Protein AF-0000000087520991 (afdb_homodimer)

Radius of gyration: 28.89 Å; Cα contacts (8 Å, |Δi|>4): 698; chains: 2; bounding box: 149×64×66 Å

InterPro domains:
  IPR000515 ABC transporter type 1, transmembrane domain MetI-like [PF00528] (100-268)
  IPR000515 ABC transporter type 1, transmembrane domain MetI-like [PS50928] (78-262)
  IPR000515 ABC transporter type 1, transmembrane domain MetI-like [cd06261] (82-232)
  IPR035906 MetI-like superfamily [G3DSA:1.10.3720.10] (76-267)
  IPR035906 MetI-like superfamily [SSF161098] (76-259)

Foldseek 3Di:
DPPPPPPPPPPPVPVPPVVVVVVVLVPDPPVVNVVVVVVVVLVCLQCCDVVCVDDCLRHPHPVLLVVLVVVCVVVVQVVFQAVVLVVLLVLLLVLLLVLLQVLLCVLLPDVVSVVVCVVVVVVVVVDPLCVCLVVLCVVVNLDSVSLSVSLSSQLNPLQNVLSSVQLNPFDVVQLVVVVVVPDDDPRSCVQGRCLSSLVSNLVSSLSSSVSSLVSSLVSCCVGNPGHLSVQLVVCVVVSPVSSNVSSVVVSVVVSVVVSVVSVVVSVVSNVVSD/DPPPPPPPPPPPVPVPPVVVVVVVLVPDPPVVNVVVVVVVVLVCLQCCDVVCVDDCLRHPHPVLLVVLVVVCVVVVQVCFQAVVLVVLLVLLLVLLLVLLQVLLCVLLPDVVSVVVCVVVVVVVVVDPLCVCLVVLCVVVNLDSVSLSVSLSSQLNPLQNVLSSVQLNPFDVVQLVVVVVVPDDDPRSCVQGRCLSSLVSNLVSSLSSSVSSLVSSLVSCCVGNPGHLSVQLVVCVVVSPVSSNVSSVVVSVVVSVVVSVVSVVVSVVSNVVSD

Nearest PDB structures (foldseek):
  8wm8-assembly1_A  TM=8.612E-01  e=1.658E-08  Nostoc sp. PCC 7120 = FACHB-418
  8w9m-assembly1_B  TM=7.961E-01  e=9.137E-08  Nostoc sp. PCC 7120 = FACHB-418
  7ahd-assembly1_B  TM=7.056E-01  e=1.912E-07  Lactococcus lactis subsp. lactis
  7ahd-assembly1_A  TM=6.838E-01  e=6.057E-07  Lactococcus lactis subsp. lactis
  7ahh-assembly1_A  TM=6.880E-01  e=3.496E-06  Lactococcus lactis subsp. lactis

Secondary structure (DSSP, 8-state):
-------------TTHHHHHHHHHHHHS-HHHHHTHHHHHHHHHHHHHHHSSSS-TTTS--HHHHHHHHHHHHHTTHHHHHHHHHHHHHHHHHHHHHHHHHHHHHHHHH-HHHHHHHHHHHHHHHHS-GGGGHHHHHHHHTTSHHHHHHHHHHHHHHHHHHHHHHHHHTS-HHHHHHHHHTT--HHHHIIIIIHHHTHHHHHHHHHHHHHHHHHHHHHHHHHH-SSSHHHHHHHHHHTT-HHHHHHHHHHHHHHHHHHHHHHHHHHHHHHHHH-/-------------TTHHHHHHHHHHHHS-HHHHHTHHHHHHHHHHHHHHHSSSS-TTTS--HHHHHHHHHHHHHTTHHHHHHHHHHHHHHHHHHHHHHHHHHHHHHHHH-HHHHHHHHHHHHHHHHS-GGGGHHHHHHHHTTSHHHHHHHHHHHHHHHHHHHHHHHHHTS-HHHHHHHHHTT--HHHHIIIIIHHHTHHHHHHHHHHHHHHHHHHHHHHHHHH-SSSHHHHHHHHHHTT-HHHHHHHHHHHHHHHHHHHHHHHHHHHHHHHHH-

Structure (mmCIF, N/CA/C/O backbone):
data_AF-0000000087520991-model_v1
#
loop_
_entity.id
_entity.type
_entity.pdbx_description
1 polymer 'Nitrate ABC transporter permease'
#
loop_
_atom_site.group_PDB
_atom_site.id
_atom_site.type_symbol
_atom_site.label_atom_id
_atom_site.label_alt_id
_atom_site.label_comp_id
_atom_site.label_asym_id
_atom_site.label_entity_id
_atom_site.label_seq_id
_atom_site.pdbx_PDB_ins_code
_atom_site.Cartn_x
_atom_site.Cartn_y
_atom_site.Cartn_z
_atom_site.occupancy
_atom_site.B_iso_or_equiv
_atom_site.auth_seq_id
_atom_site.auth_comp_id
_atom_site.auth_asym_id
_atom_site.auth_atom_id
_atom_site.pdbx_PDB_model_num
ATOM 1 N N . MET A 1 1 ? 81.062 25.188 -4.621 1 32.41 1 MET A N 1
ATOM 2 C CA . MET A 1 1 ? 79.875 26.062 -4.859 1 32.41 1 MET A CA 1
ATOM 3 C C . MET A 1 1 ? 78.75 25.297 -5.574 1 32.41 1 MET A C 1
ATOM 5 O O . MET A 1 1 ? 78.688 25.359 -6.801 1 32.41 1 MET A O 1
ATOM 9 N N . THR A 1 2 ? 78.5 24.016 -5.195 1 39.5 2 THR A N 1
ATOM 10 C CA . THR A 1 2 ? 77.438 23.109 -5.758 1 39.5 2 THR A CA 1
ATOM 11 C C . THR A 1 2 ? 76.062 23.656 -5.5 1 39.5 2 THR A C 1
ATOM 13 O O . THR A 1 2 ? 75.688 23.938 -4.359 1 39.5 2 THR A O 1
ATOM 16 N N . ALA A 1 3 ? 75.438 24.312 -6.512 1 46.34 3 ALA A N 1
ATOM 17 C CA . ALA A 1 3 ? 74.125 24.922 -6.535 1 46.34 3 ALA A CA 1
ATOM 18 C C . ALA A 1 3 ? 73.062 23.922 -6.121 1 46.34 3 ALA A C 1
ATOM 20 O O . ALA A 1 3 ? 73.125 22.75 -6.504 1 46.34 3 ALA A O 1
ATOM 21 N N . PRO A 1 4 ? 72.375 24.141 -4.953 1 47 4 PRO A N 1
ATOM 22 C CA . PRO A 1 4 ? 71.25 23.266 -4.496 1 47 4 PRO A CA 1
ATOM 23 C C . PRO A 1 4 ? 70.188 23.094 -5.543 1 47 4 PRO A C 1
ATOM 25 O O . PRO A 1 4 ? 69.875 24.047 -6.254 1 47 4 PRO A O 1
ATOM 28 N N . VAL A 1 5 ? 70.125 21.922 -6.242 1 47.5 5 VAL A N 1
ATOM 29 C CA . VAL A 1 5 ? 69 21.531 -7.145 1 47.5 5 VAL A CA 1
ATOM 30 C C . VAL A 1 5 ? 67.688 21.766 -6.473 1 47.5 5 VAL A C 1
ATOM 32 O O . VAL A 1 5 ? 67.375 21.219 -5.398 1 47.5 5 VAL A O 1
ATOM 35 N N . ASP A 1 6 ? 67 22.953 -6.688 1 42.75 6 ASP A N 1
ATOM 36 C CA . ASP A 1 6 ? 65.625 23.297 -6.328 1 42.75 6 ASP A CA 1
ATOM 37 C C . ASP A 1 6 ? 64.688 22.188 -6.766 1 42.75 6 ASP A C 1
ATOM 39 O O . ASP A 1 6 ? 64.5 21.969 -7.965 1 42.75 6 ASP A O 1
ATOM 43 N N . GLN A 1 7 ? 64.625 20.969 -6.125 1 44.28 7 GLN A N 1
ATOM 44 C CA . GLN A 1 7 ? 63.594 20 -6.398 1 44.28 7 GLN A CA 1
ATOM 45 C C . GLN A 1 7 ? 62.219 20.641 -6.328 1 44.28 7 GLN A C 1
ATOM 47 O O . GLN A 1 7 ? 61.812 21.109 -5.27 1 44.28 7 GLN A O 1
ATOM 52 N N . GLN A 1 8 ? 61.75 21.281 -7.453 1 45.34 8 GLN A N 1
ATOM 53 C CA . GLN A 1 8 ? 60.375 21.734 -7.59 1 45.34 8 GLN A CA 1
ATOM 54 C C . GLN A 1 8 ? 59.375 20.688 -7.074 1 45.34 8 GLN A C 1
ATOM 56 O O . GLN A 1 8 ? 59.469 19.516 -7.43 1 45.34 8 GLN A O 1
ATOM 61 N N . PRO A 1 9 ? 58.719 20.891 -5.938 1 46.22 9 PRO A N 1
ATOM 62 C CA . PRO A 1 9 ? 57.688 19.953 -5.488 1 46.22 9 PRO A CA 1
ATOM 63 C C . PRO A 1 9 ? 56.688 19.594 -6.594 1 46.22 9 PRO A C 1
ATOM 65 O O . PRO A 1 9 ? 56.375 20.438 -7.438 1 46.22 9 PRO A O 1
ATOM 68 N N . ALA A 1 10 ? 56.594 18.406 -7.16 1 41.88 10 ALA A N 1
ATOM 69 C CA . ALA A 1 10 ? 55.562 17.812 -8.031 1 41.88 10 ALA A CA 1
ATOM 70 C C . ALA A 1 10 ? 54.156 18.203 -7.582 1 41.88 10 ALA A C 1
ATOM 72 O O . ALA A 1 10 ? 53.75 17.859 -6.473 1 41.88 10 ALA A O 1
ATOM 73 N N . THR A 1 11 ? 53.656 19.344 -7.992 1 40.91 11 THR A N 1
ATOM 74 C CA . THR A 1 11 ? 52.219 19.609 -7.863 1 40.91 11 THR A CA 1
ATOM 75 C C . THR A 1 11 ? 51.406 18.391 -8.281 1 40.91 11 THR A C 1
ATOM 77 O O . THR A 1 11 ? 51.594 17.859 -9.367 1 40.91 11 THR A O 1
ATOM 80 N N . THR A 1 12 ? 51.031 17.547 -7.434 1 39.5 12 THR A N 1
ATOM 81 C CA . THR A 1 12 ? 50.031 16.484 -7.617 1 39.5 12 THR A CA 1
ATOM 82 C C . THR A 1 12 ? 48.844 16.969 -8.422 1 39.5 12 THR A C 1
ATOM 84 O O . THR A 1 12 ? 48.031 17.766 -7.922 1 39.5 12 THR A O 1
ATOM 87 N N . GLN A 1 13 ? 48.906 17.25 -9.766 1 41.25 13 GLN A N 1
ATOM 88 C CA . GLN A 1 13 ? 47.875 17.531 -10.773 1 41.25 13 GLN A CA 1
ATOM 89 C C . GLN A 1 13 ? 46.75 16.484 -10.719 1 41.25 13 GLN A C 1
ATOM 91 O O . GLN A 1 13 ? 45.781 16.578 -11.477 1 41.25 13 GLN A O 1
ATOM 96 N N . ALA A 1 14 ? 47.031 15.344 -10.156 1 42.81 14 ALA A N 1
ATOM 97 C CA . ALA A 1 14 ? 46.156 14.266 -10.547 1 42.81 14 ALA A CA 1
ATOM 98 C C . ALA A 1 14 ? 44.75 14.484 -9.977 1 42.81 14 ALA A C 1
ATOM 100 O O . ALA A 1 14 ? 43.812 13.766 -10.32 1 42.81 14 ALA A O 1
ATOM 101 N N . ASP A 1 15 ? 44.531 15.258 -8.891 1 42.84 15 ASP A N 1
ATOM 102 C CA . ASP A 1 15 ? 43.219 15.188 -8.305 1 42.84 15 ASP A CA 1
ATOM 103 C C . ASP A 1 15 ? 42.219 16.047 -9.094 1 42.84 15 ASP A C 1
ATOM 105 O O . ASP A 1 15 ? 41.094 16.266 -8.656 1 42.84 15 ASP A O 1
ATOM 109 N N . ALA A 1 16 ? 42.562 16.781 -10.258 1 47.19 16 ALA A N 1
ATOM 110 C CA . ALA A 1 16 ? 41.75 17.766 -10.93 1 47.19 16 ALA A CA 1
ATOM 111 C C . ALA A 1 16 ? 40.625 17.109 -11.719 1 47.19 16 ALA A C 1
ATOM 113 O O . ALA A 1 16 ? 39.562 17.734 -11.969 1 47.19 16 ALA A O 1
ATOM 114 N N . PRO A 1 17 ? 40.844 15.945 -12.281 1 49 17 PRO A N 1
ATOM 115 C CA . PRO A 1 17 ? 39.812 15.562 -13.266 1 49 17 PRO A CA 1
ATOM 116 C C . PRO A 1 17 ? 38.469 15.242 -12.633 1 49 17 PRO A C 1
ATOM 118 O O . PRO A 1 17 ? 37.438 15.406 -13.273 1 49 17 PRO A O 1
ATOM 121 N N . ARG A 1 18 ? 38.469 14.633 -11.57 1 51.41 18 ARG A N 1
ATOM 122 C CA . ARG A 1 18 ? 37.188 14.266 -10.961 1 51.41 18 ARG A CA 1
ATOM 123 C C . ARG A 1 18 ? 36.375 15.5 -10.594 1 51.41 18 ARG A C 1
ATOM 125 O O . ARG A 1 18 ? 35.156 15.508 -10.734 1 51.41 18 ARG A O 1
ATOM 132 N N . ALA A 1 19 ? 37.094 16.547 -10.258 1 57.34 19 ALA A N 1
ATOM 133 C CA . ALA A 1 19 ? 36.438 17.812 -9.906 1 57.34 19 ALA A CA 1
ATOM 134 C C . ALA A 1 19 ? 35.812 18.469 -11.133 1 57.34 19 ALA A C 1
ATOM 136 O O . ALA A 1 19 ? 34.719 19.047 -11.031 1 57.34 19 ALA A O 1
ATOM 137 N N . GLY A 1 20 ? 36.406 18.062 -12.266 1 59.62 20 GLY A N 1
ATOM 138 C CA . GLY A 1 20 ? 35.906 18.688 -13.484 1 59.62 20 GLY A CA 1
ATOM 139 C C . GLY A 1 20 ? 34.594 18.078 -13.969 1 59.62 20 GLY A C 1
ATOM 140 O O . GLY A 1 20 ? 33.656 18.797 -14.359 1 59.62 20 GLY A O 1
ATOM 141 N N . LEU A 1 21 ? 34.594 16.75 -14.031 1 61.5 21 LEU A N 1
ATOM 142 C CA . LEU A 1 21 ? 33.344 16.094 -14.477 1 61.5 21 LEU A CA 1
ATOM 143 C C . LEU A 1 21 ? 32.188 16.422 -13.531 1 61.5 21 LEU A C 1
ATOM 145 O O . LEU A 1 21 ? 31.078 16.641 -13.984 1 61.5 21 LEU A O 1
ATOM 149 N N . LEU A 1 22 ? 32.562 16.328 -12.344 1 66.19 22 LEU A N 1
ATOM 150 C CA . LEU A 1 22 ? 31.562 16.672 -11.359 1 66.19 22 LEU A CA 1
ATOM 151 C C . LEU A 1 22 ? 31.109 18.125 -11.516 1 66.19 22 LEU A C 1
ATOM 153 O O . LEU A 1 22 ? 29.922 18.422 -11.43 1 66.19 22 LEU A O 1
ATOM 157 N N . ALA A 1 23 ? 32.094 19.016 -11.711 1 66.69 23 ALA A N 1
ATOM 158 C CA . ALA A 1 23 ? 31.781 20.422 -11.914 1 66.69 23 ALA A CA 1
ATOM 159 C C . ALA A 1 23 ? 30.969 20.625 -13.188 1 66.69 23 ALA A C 1
ATOM 161 O O . ALA A 1 23 ? 30.031 21.438 -13.219 1 66.69 23 ALA A O 1
ATOM 162 N N . ALA A 1 24 ? 31.281 19.922 -14.18 1 69.62 24 ALA A N 1
ATOM 163 C CA . ALA A 1 24 ? 30.562 20 -15.445 1 69.62 24 ALA A CA 1
ATOM 164 C C . ALA A 1 24 ? 29.125 19.516 -15.281 1 69.62 24 ALA A C 1
ATOM 166 O O . ALA A 1 24 ? 28.203 20.125 -15.828 1 69.62 24 ALA A O 1
ATOM 167 N N . LEU A 1 25 ? 28.984 18.453 -14.578 1 70.25 25 LEU A N 1
ATOM 168 C CA . LEU A 1 25 ? 27.656 17.906 -14.383 1 70.25 25 LEU A CA 1
ATOM 169 C C . LEU A 1 25 ? 26.812 18.828 -13.516 1 70.25 25 LEU A C 1
ATOM 171 O O . LEU A 1 25 ? 25.609 18.984 -13.758 1 70.25 25 LEU A O 1
ATOM 175 N N . LEU A 1 26 ? 27.5 19.453 -12.617 1 70.5 26 LEU A N 1
ATOM 176 C CA . LEU A 1 26 ? 26.766 20.328 -11.711 1 70.5 26 LEU A CA 1
ATOM 177 C C . LEU A 1 26 ? 26.375 21.641 -12.406 1 70.5 26 LEU A C 1
ATOM 179 O O . LEU A 1 26 ? 25.484 22.344 -11.945 1 70.5 26 LEU A O 1
ATOM 183 N N . GLY A 1 27 ? 27.047 21.875 -13.523 1 73.75 27 GLY A N 1
ATOM 184 C CA . GLY A 1 27 ? 26.719 23.062 -14.289 1 73.75 27 GLY A CA 1
ATOM 185 C C . GLY A 1 27 ? 25.562 22.844 -15.25 1 73.75 27 GLY A C 1
ATOM 186 O O . GLY A 1 27 ? 24.984 23.797 -15.766 1 73.75 27 GLY A O 1
ATOM 187 N N . LEU A 1 28 ? 25.234 21.578 -15.461 1 77.88 28 LEU A N 1
ATOM 188 C CA . LEU A 1 28 ? 24.141 21.25 -16.375 1 77.88 28 LEU A CA 1
ATOM 189 C C . LEU A 1 28 ? 22.781 21.453 -15.703 1 77.88 28 LEU A C 1
ATOM 191 O O . LEU A 1 28 ? 22.672 21.375 -14.477 1 77.88 28 LEU A O 1
ATOM 195 N N . PRO A 1 29 ? 21.828 21.812 -16.547 1 83.88 29 PRO A N 1
ATOM 196 C CA . PRO A 1 29 ? 20.5 21.938 -15.961 1 83.88 29 PRO A CA 1
ATOM 197 C C . PRO A 1 29 ? 20.016 20.656 -15.297 1 83.88 29 PRO A C 1
ATOM 199 O O . PRO A 1 29 ? 20.359 19.547 -15.75 1 83.88 29 PRO A O 1
ATOM 202 N N . HIS A 1 30 ? 19.359 20.781 -14.188 1 81.5 30 HIS A N 1
ATOM 203 C CA . HIS A 1 30 ? 18.891 19.703 -13.312 1 81.5 30 HIS A CA 1
ATOM 204 C C . HIS A 1 30 ? 18.188 18.609 -14.117 1 81.5 30 HIS A C 1
ATOM 206 O O . HIS A 1 30 ? 18.375 17.422 -13.836 1 81.5 30 HIS A O 1
ATOM 212 N N . TRP A 1 31 ? 17.516 18.953 -15.141 1 82.62 31 TRP A N 1
ATOM 213 C CA . TRP A 1 31 ? 16.75 17.984 -15.914 1 82.62 31 TRP A CA 1
ATOM 214 C C . TRP A 1 31 ? 17.672 17.141 -16.781 1 82.62 31 TRP A C 1
ATOM 216 O O . TRP A 1 31 ? 17.406 15.969 -17.047 1 82.62 31 TRP A O 1
ATOM 226 N N . LEU A 1 32 ? 18.781 17.641 -17.234 1 87.62 32 LEU A N 1
ATOM 227 C CA . LEU A 1 32 ? 19.75 16.922 -18.062 1 87.62 32 LEU A CA 1
ATOM 228 C C . LEU A 1 32 ? 20.547 15.945 -17.219 1 87.62 32 LEU A C 1
ATOM 230 O O . LEU A 1 32 ? 20.844 14.828 -17.656 1 87.62 32 LEU A O 1
ATOM 234 N N . VAL A 1 33 ? 20.859 16.375 -16.047 1 89.12 33 VAL A N 1
ATOM 235 C CA . VAL A 1 33 ? 21.609 15.516 -15.148 1 89.12 33 VAL A CA 1
ATOM 236 C C . VAL A 1 33 ? 20.75 14.312 -14.758 1 89.12 33 VAL A C 1
ATOM 238 O O . VAL A 1 33 ? 21.25 13.195 -14.617 1 89.12 33 VAL A O 1
ATOM 241 N N . GLY A 1 34 ? 19.422 14.57 -14.633 1 90.5 34 GLY A N 1
ATOM 242 C CA . GLY A 1 34 ? 18.484 13.516 -14.273 1 90.5 34 GLY A CA 1
ATOM 243 C C . GLY A 1 34 ? 18.375 12.43 -15.336 1 90.5 34 GLY A C 1
ATOM 244 O O . GLY A 1 34 ? 17.969 11.305 -15.039 1 90.5 34 GLY A O 1
ATOM 245 N N . LEU A 1 35 ? 18.812 12.719 -16.562 1 92.69 35 LEU A N 1
ATOM 246 C CA . LEU A 1 35 ? 18.719 11.766 -17.656 1 92.69 35 LEU A CA 1
ATOM 247 C C . LEU A 1 35 ? 19.938 10.867 -17.719 1 92.69 35 LEU A C 1
ATOM 249 O O . LEU A 1 35 ? 19.938 9.852 -18.422 1 92.69 35 LEU A O 1
ATOM 253 N N . VAL A 1 36 ? 20.906 11.18 -16.969 1 92.12 36 VAL A N 1
ATOM 254 C CA . VAL A 1 36 ? 22.172 10.453 -17.031 1 92.12 36 VAL A CA 1
ATOM 255 C C . VAL A 1 36 ? 21.969 9.008 -16.578 1 92.12 36 VAL A C 1
ATOM 257 O O . VAL A 1 36 ? 22.344 8.078 -17.281 1 92.12 36 VAL A O 1
ATOM 260 N N . VAL A 1 37 ? 21.297 8.875 -15.461 1 92.62 37 VAL A N 1
ATOM 261 C CA . VAL A 1 37 ? 21.125 7.535 -14.906 1 92.62 37 VAL A CA 1
ATOM 262 C C . VAL A 1 37 ? 20.219 6.707 -15.812 1 92.62 37 VAL A C 1
ATOM 264 O O . VAL A 1 37 ? 20.578 5.594 -16.203 1 92.62 37 VAL A O 1
ATOM 267 N N . PRO A 1 38 ? 19.062 7.191 -16.219 1 92.75 38 PRO A N 1
ATOM 268 C CA . PRO A 1 38 ? 18.234 6.426 -17.156 1 92.75 38 PRO A CA 1
ATOM 269 C C . PRO A 1 38 ? 18.969 6.07 -18.438 1 92.75 38 PRO A C 1
ATOM 271 O O . PRO A 1 38 ? 18.812 4.965 -18.969 1 92.75 38 PRO A O 1
ATOM 274 N N . ALA A 1 39 ? 19.766 7.008 -18.938 1 93.38 39 ALA A N 1
ATOM 275 C CA . ALA A 1 39 ? 20.531 6.754 -20.156 1 93.38 39 ALA A CA 1
ATOM 276 C C . ALA A 1 39 ? 21.578 5.66 -19.922 1 93.38 39 ALA A C 1
ATOM 278 O O . ALA A 1 39 ? 21.766 4.785 -20.766 1 93.38 39 ALA A O 1
ATOM 27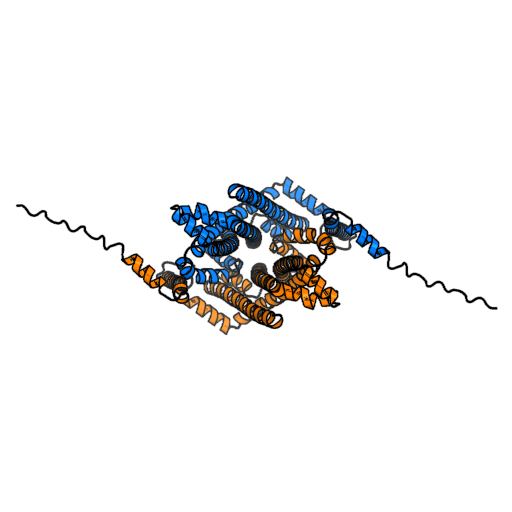9 N N . LEU A 1 40 ? 22.219 5.734 -18.828 1 93.81 40 LEU A N 1
ATOM 280 C CA . LEU A 1 40 ? 23.203 4.727 -18.5 1 93.81 40 LEU A CA 1
ATOM 281 C C . LEU A 1 40 ? 22.562 3.352 -18.344 1 93.81 40 LEU A C 1
ATOM 283 O O . LEU A 1 40 ? 23.125 2.344 -18.781 1 93.81 40 LEU A O 1
ATOM 287 N N . VAL A 1 41 ? 21.422 3.316 -17.734 1 92.31 41 VAL A N 1
ATOM 288 C CA . VAL A 1 41 ? 20.703 2.061 -17.562 1 92.31 41 VAL A CA 1
ATOM 289 C C . VAL A 1 41 ? 20.297 1.492 -18.922 1 92.31 41 VAL A C 1
ATOM 291 O O . VAL A 1 41 ? 20.453 0.292 -19.156 1 92.31 41 VAL A O 1
ATOM 294 N N . LEU A 1 42 ? 19.859 2.369 -19.781 1 91.44 42 LEU A N 1
ATOM 295 C CA . LEU A 1 42 ? 19.438 1.936 -21.109 1 91.44 42 LEU A CA 1
ATOM 296 C C . LEU A 1 42 ? 20.641 1.414 -21.906 1 91.44 42 LEU A C 1
ATOM 298 O O . LEU A 1 42 ? 20.531 0.398 -22.594 1 91.44 42 LEU A O 1
ATOM 302 N N . VAL A 1 43 ? 21.734 2.084 -21.812 1 92.25 43 VAL A N 1
ATOM 303 C CA . VAL A 1 43 ? 22.953 1.678 -22.531 1 92.25 43 VAL A CA 1
ATOM 304 C C . VAL A 1 43 ? 23.453 0.351 -21.953 1 92.25 43 VAL A C 1
ATOM 306 O O . VAL A 1 43 ? 23.812 -0.555 -22.719 1 92.25 43 VAL A O 1
ATOM 309 N N . ALA A 1 44 ? 23.453 0.278 -20.672 1 92.25 44 ALA A N 1
ATOM 310 C CA . ALA A 1 44 ? 23.875 -0.97 -20.047 1 92.25 44 ALA A CA 1
ATOM 311 C C . ALA A 1 44 ? 22.953 -2.121 -20.438 1 92.25 44 ALA A C 1
ATOM 313 O O . ALA A 1 44 ? 23.406 -3.242 -20.672 1 92.25 44 ALA A O 1
ATOM 314 N N . TRP A 1 45 ? 21.688 -1.849 -20.484 1 90.81 45 TRP A N 1
ATOM 315 C CA . TRP A 1 45 ? 20.672 -2.82 -20.891 1 90.81 45 TRP A CA 1
ATOM 316 C C . TRP A 1 45 ? 20.922 -3.289 -22.328 1 90.81 45 TRP A C 1
ATOM 318 O O . TRP A 1 45 ? 20.984 -4.492 -22.578 1 90.81 45 TRP A O 1
ATOM 328 N N . GLN A 1 46 ? 21.203 -2.402 -23.125 1 89.31 46 GLN A N 1
ATOM 329 C CA . GLN A 1 46 ? 21.453 -2.707 -24.531 1 89.31 46 GLN A CA 1
ATOM 330 C C . GLN A 1 46 ? 22.75 -3.512 -24.688 1 89.31 46 GLN A C 1
ATOM 332 O O . GLN A 1 46 ? 22.766 -4.516 -25.406 1 89.31 46 GLN A O 1
ATOM 337 N N . LEU A 1 47 ? 23.734 -3.102 -23.984 1 90.31 47 LEU A N 1
ATOM 338 C CA . LEU A 1 47 ? 25.031 -3.764 -24.078 1 90.31 47 LEU A CA 1
ATOM 339 C C . LEU A 1 47 ? 24.969 -5.168 -23.484 1 90.31 47 LEU A C 1
ATOM 341 O O . LEU A 1 47 ? 25.562 -6.102 -24.031 1 90.31 47 LEU A O 1
ATOM 345 N N . ALA A 1 48 ? 24.281 -5.258 -22.406 1 89.88 48 ALA A N 1
ATOM 346 C CA . ALA A 1 48 ? 24.188 -6.555 -21.75 1 89.88 48 ALA A CA 1
ATOM 347 C C . ALA A 1 48 ? 23.453 -7.566 -22.625 1 89.88 48 ALA A C 1
ATOM 349 O O . ALA A 1 48 ? 23.781 -8.75 -22.625 1 89.88 48 ALA A O 1
ATOM 350 N N . THR A 1 49 ? 22.5 -7.125 -23.359 1 87.62 49 THR A N 1
ATOM 351 C CA . THR A 1 49 ? 21.656 -8.047 -24.109 1 87.62 49 THR A CA 1
ATOM 352 C C . THR A 1 49 ? 22.219 -8.289 -25.5 1 87.62 49 THR A C 1
ATOM 354 O O . THR A 1 49 ? 21.984 -9.344 -26.094 1 87.62 49 THR A O 1
ATOM 357 N N . THR A 1 50 ? 23.062 -7.383 -26 1 84.75 50 THR A N 1
ATOM 358 C CA . THR A 1 50 ? 23.609 -7.555 -27.344 1 84.75 50 THR A CA 1
ATOM 359 C C . THR A 1 50 ? 24.984 -8.211 -27.297 1 84.75 50 THR A C 1
ATOM 361 O O . THR A 1 50 ? 25.422 -8.836 -28.266 1 84.75 50 THR A O 1
ATOM 364 N N . SER A 1 51 ? 25.672 -8.055 -26.203 1 86.56 51 SER A N 1
ATOM 365 C CA . SER A 1 51 ? 27 -8.641 -26.078 1 86.56 51 SER A CA 1
ATOM 366 C C . SER A 1 51 ? 26.922 -10.133 -25.781 1 86.56 51 SER A C 1
ATOM 368 O O . SER A 1 51 ? 27.922 -10.852 -25.906 1 86.56 51 SER A O 1
ATOM 370 N N . GLY A 1 52 ? 25.766 -10.594 -25.406 1 82.06 52 GLY A N 1
ATOM 371 C CA . GLY A 1 52 ? 25.609 -12.008 -25.078 1 82.06 52 GLY A CA 1
ATOM 372 C C . GLY A 1 52 ? 25.938 -12.32 -23.625 1 82.06 52 GLY A C 1
ATOM 373 O O . GLY A 1 52 ? 25.922 -13.484 -23.234 1 82.06 52 GLY A O 1
ATOM 374 N N . LEU A 1 53 ? 26.25 -11.367 -22.875 1 83.94 53 LEU A N 1
ATOM 375 C CA . LEU A 1 53 ? 26.547 -11.539 -21.453 1 83.94 53 LEU A CA 1
ATOM 376 C C . LEU A 1 53 ? 25.328 -12.047 -20.703 1 83.94 53 LEU A C 1
ATOM 378 O O . LEU A 1 53 ? 25.469 -12.789 -19.719 1 83.94 53 LEU A O 1
ATOM 382 N N . VAL A 1 54 ? 24.188 -11.625 -21.172 1 83.5 54 VAL A N 1
ATOM 383 C CA . VAL A 1 54 ? 22.922 -12.055 -20.562 1 83.5 54 VAL A CA 1
ATOM 384 C C . VAL A 1 54 ? 22.047 -12.742 -21.609 1 83.5 54 VAL A C 1
ATOM 386 O O . VAL A 1 54 ? 21.859 -12.211 -22.719 1 83.5 54 VAL A O 1
ATOM 389 N N . PRO A 1 55 ? 21.719 -13.914 -21.266 1 81.69 55 PRO A N 1
ATOM 390 C CA . PRO A 1 55 ? 20.859 -14.617 -22.219 1 81.69 55 PRO A CA 1
ATOM 391 C C . PRO A 1 55 ? 19.531 -13.898 -22.469 1 81.69 55 PRO A C 1
ATOM 393 O O . PRO A 1 55 ? 19.016 -13.234 -21.562 1 81.69 55 PRO A O 1
ATOM 396 N N . SER A 1 56 ? 19.094 -14.062 -23.656 1 77.88 56 SER A N 1
ATOM 397 C CA . SER A 1 56 ? 17.875 -13.375 -24.094 1 77.88 56 SER A CA 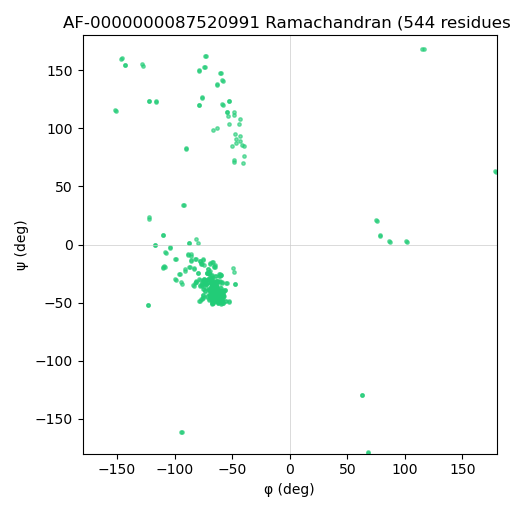1
ATOM 398 C C . SER A 1 56 ? 16.672 -13.805 -23.266 1 77.88 56 SER A C 1
ATOM 400 O O . SER A 1 56 ? 15.703 -13.047 -23.141 1 77.88 56 SER A O 1
ATOM 402 N N . TYR A 1 57 ? 16.781 -15.016 -22.719 1 78.19 57 TYR A N 1
ATOM 403 C CA . TYR A 1 57 ? 15.641 -15.492 -21.953 1 78.19 57 TYR A CA 1
ATOM 404 C C . TYR A 1 57 ? 15.602 -14.82 -20.578 1 78.19 57 TYR A C 1
ATOM 406 O O . TYR A 1 57 ? 14.555 -14.789 -19.922 1 78.19 57 TYR A O 1
ATOM 414 N N . ALA A 1 58 ? 16.734 -14.242 -20.234 1 84.19 58 ALA A N 1
ATOM 415 C CA . ALA A 1 58 ? 16.797 -13.578 -18.922 1 84.19 58 ALA A CA 1
ATOM 416 C C . ALA A 1 58 ? 16.484 -12.094 -19.047 1 84.19 58 ALA A C 1
ATOM 418 O O . ALA A 1 58 ? 15.891 -11.508 -18.141 1 84.19 58 ALA A O 1
ATOM 419 N N . LEU A 1 59 ? 16.844 -11.531 -20.141 1 89.31 59 LEU A N 1
ATOM 420 C CA . LEU A 1 59 ? 16.609 -10.102 -20.344 1 89.31 59 LEU A CA 1
ATOM 421 C C . LEU A 1 59 ? 16.453 -9.797 -21.828 1 89.31 59 LEU A C 1
ATOM 423 O O . LEU A 1 59 ? 17.375 -10.008 -22.625 1 89.31 59 LEU A O 1
ATOM 427 N N . PRO A 1 60 ? 15.234 -9.352 -22.141 1 91.31 60 PRO A N 1
ATOM 428 C CA . PRO A 1 60 ? 15.039 -9.008 -23.547 1 91.31 60 PRO A CA 1
ATOM 429 C C . PRO A 1 60 ? 15.727 -7.699 -23.938 1 91.31 60 PRO A C 1
ATOM 431 O O . PRO A 1 60 ? 16.094 -6.906 -23.078 1 91.31 60 PRO A O 1
ATOM 434 N N . THR A 1 61 ? 15.914 -7.508 -25.203 1 90.75 61 THR A N 1
ATOM 435 C CA . THR A 1 61 ? 16.438 -6.23 -25.672 1 90.75 61 THR A CA 1
ATOM 436 C C . THR A 1 61 ? 15.375 -5.141 -25.578 1 90.75 61 THR A C 1
ATOM 438 O O . THR A 1 61 ? 14.18 -5.434 -25.578 1 90.75 61 THR A O 1
ATOM 441 N N . PRO A 1 62 ? 15.844 -3.924 -25.422 1 92.31 62 PRO A N 1
ATOM 442 C CA . PRO A 1 62 ? 14.867 -2.832 -25.453 1 92.31 62 PRO A CA 1
ATOM 443 C C . PRO A 1 62 ? 14.008 -2.838 -26.719 1 92.31 62 PRO A C 1
ATOM 445 O O . PRO A 1 62 ? 12.812 -2.557 -26.656 1 92.31 62 PRO A O 1
ATOM 448 N N . ALA A 1 63 ? 14.555 -3.246 -27.797 1 92.31 63 ALA A N 1
ATOM 449 C CA . ALA A 1 63 ? 13.828 -3.293 -29.062 1 92.31 63 ALA A CA 1
ATOM 450 C C . ALA A 1 63 ? 12.727 -4.352 -29.016 1 92.31 63 ALA A C 1
ATOM 452 O O . ALA A 1 63 ? 11.664 -4.172 -29.609 1 92.31 63 ALA A O 1
ATOM 453 N N . SER A 1 64 ? 13.008 -5.414 -28.406 1 93.5 64 SER A N 1
ATOM 454 C CA . SER A 1 64 ? 12.023 -6.484 -28.312 1 93.5 64 SER A CA 1
ATOM 455 C C . SER A 1 64 ? 10.797 -6.039 -27.516 1 93.5 64 SER A C 1
ATOM 457 O O . SER A 1 64 ? 9.688 -6.508 -27.766 1 93.5 64 SER A O 1
ATOM 459 N N . VAL A 1 65 ? 10.992 -5.188 -26.578 1 96.19 65 VAL A N 1
ATOM 460 C CA . VAL A 1 65 ? 9.883 -4.656 -25.781 1 96.19 65 VAL A CA 1
ATOM 461 C C . VAL A 1 65 ? 8.977 -3.811 -26.672 1 96.19 65 VAL A C 1
ATOM 463 O O . VAL A 1 65 ? 7.746 -3.904 -26.594 1 96.19 65 VAL A O 1
ATOM 466 N N . ILE A 1 66 ? 9.555 -3.051 -27.562 1 96.31 66 ILE A N 1
ATOM 467 C CA . ILE A 1 66 ? 8.797 -2.219 -28.484 1 96.31 66 ILE A CA 1
ATOM 468 C C . ILE A 1 66 ? 8.039 -3.105 -29.469 1 96.31 66 ILE A C 1
ATOM 470 O O . ILE A 1 66 ? 6.875 -2.848 -29.781 1 96.31 66 ILE A O 1
ATOM 474 N N . THR A 1 67 ? 8.68 -4.148 -29.922 1 96.5 67 THR A N 1
ATOM 475 C CA . THR A 1 67 ? 8.055 -5.078 -30.859 1 96.5 67 THR A CA 1
ATOM 476 C C . THR A 1 67 ? 6.875 -5.789 -30.203 1 96.5 67 THR A C 1
ATOM 478 O O . THR A 1 67 ? 5.855 -6.039 -30.844 1 96.5 67 THR A O 1
ATOM 481 N N . ALA A 1 68 ? 7.074 -6.121 -28.938 1 97.06 68 ALA A N 1
ATOM 482 C CA . ALA A 1 68 ? 5.98 -6.738 -28.203 1 97.06 68 ALA A CA 1
ATOM 483 C C . ALA A 1 68 ? 4.781 -5.801 -28.109 1 97.06 68 ALA A C 1
ATOM 485 O O . ALA A 1 68 ? 3.633 -6.238 -28.219 1 97.06 68 ALA A O 1
ATOM 486 N N . ALA A 1 69 ? 5.043 -4.531 -27.906 1 97.62 69 ALA A N 1
ATOM 487 C CA . ALA A 1 69 ? 3.975 -3.539 -27.844 1 97.62 69 ALA A CA 1
ATOM 488 C C . ALA A 1 69 ? 3.225 -3.459 -29.172 1 97.62 69 ALA A C 1
ATOM 490 O O . ALA A 1 69 ? 1.992 -3.443 -29.188 1 97.62 69 ALA A O 1
ATOM 491 N N . VAL A 1 70 ? 3.971 -3.457 -30.234 1 97.31 70 VAL A N 1
ATOM 492 C CA . VAL A 1 70 ? 3.391 -3.352 -31.562 1 97.31 70 VAL A CA 1
ATOM 493 C C . VAL A 1 70 ? 2.553 -4.594 -31.859 1 97.31 70 VAL A C 1
ATOM 495 O O . VAL A 1 70 ? 1.437 -4.488 -32.375 1 97.31 70 VAL A O 1
ATOM 498 N N . ASP A 1 71 ? 3.08 -5.699 -31.531 1 97.06 71 ASP A N 1
ATOM 499 C CA . ASP A 1 71 ? 2.379 -6.961 -31.75 1 97.06 71 ASP A CA 1
ATOM 500 C C . ASP A 1 71 ? 1.048 -6.984 -31 1 97.06 71 ASP A C 1
ATOM 502 O O . ASP A 1 71 ? 0.007 -7.293 -31.594 1 97.06 71 ASP A O 1
ATOM 506 N N . LEU A 1 72 ? 1.065 -6.645 -29.719 1 96.56 72 LEU A N 1
ATOM 507 C CA . LEU A 1 72 ? -0.143 -6.648 -28.891 1 96.56 72 LEU A CA 1
ATOM 508 C C . LEU A 1 72 ? -1.139 -5.605 -29.391 1 96.56 72 LEU A C 1
ATOM 510 O O . LEU A 1 72 ? -2.352 -5.82 -29.344 1 96.56 72 LEU A O 1
ATOM 514 N N . LEU A 1 73 ? -0.625 -4.457 -29.922 1 96 73 LEU A N 1
ATOM 515 C CA . LEU A 1 73 ? -1.476 -3.398 -30.469 1 96 73 LEU A CA 1
ATOM 516 C C . LEU A 1 73 ? -2.178 -3.857 -31.734 1 96 73 LEU A C 1
ATOM 518 O O . LEU A 1 73 ? -3.373 -3.613 -31.906 1 96 73 LEU A O 1
ATOM 522 N N . GLU A 1 74 ? -1.474 -4.492 -32.562 1 96.19 74 GLU A N 1
ATOM 523 C CA . GLU A 1 74 ? -2.004 -4.941 -33.844 1 96.19 74 GLU A CA 1
ATOM 524 C C . GLU A 1 74 ? -3.057 -6.027 -33.656 1 96.19 74 GLU A C 1
ATOM 526 O O . GLU A 1 74 ? -4.02 -6.109 -34.406 1 96.19 74 GLU A O 1
ATOM 531 N N . ARG A 1 75 ? -2.906 -6.754 -32.625 1 95.69 75 ARG A N 1
ATOM 532 C CA . ARG A 1 75 ? -3.855 -7.824 -32.344 1 95.69 75 ARG A CA 1
ATOM 533 C C . ARG A 1 75 ? -5.059 -7.301 -31.578 1 95.69 75 ARG A C 1
ATOM 535 O O . ARG A 1 75 ? -6.012 -8.039 -31.328 1 95.69 75 ARG A O 1
ATOM 542 N N . GLY A 1 76 ? -4.953 -6.027 -31.125 1 93.94 76 GLY A N 1
ATOM 543 C CA . GLY A 1 76 ? -6.055 -5.418 -30.391 1 93.94 76 GLY A CA 1
ATOM 544 C C . GLY A 1 76 ? -6.125 -5.859 -28.938 1 93.94 76 GLY A C 1
ATOM 545 O O . GLY A 1 76 ? -7.078 -5.531 -28.234 1 93.94 76 GLY A O 1
ATOM 546 N N . GLU A 1 77 ? -5.168 -6.555 -28.484 1 96 77 GLU A N 1
ATOM 547 C CA . GLU A 1 77 ? -5.156 -7.109 -27.141 1 96 77 GLU A CA 1
ATOM 548 C C . GLU A 1 77 ? -4.723 -6.062 -26.109 1 96 77 GLU A C 1
ATOM 550 O O . GLU A 1 77 ? -5.203 -6.062 -24.984 1 96 77 GLU A O 1
ATOM 555 N N . LEU A 1 78 ? -3.893 -5.223 -26.562 1 96.81 78 LEU A N 1
ATOM 556 C CA . LEU A 1 78 ? -3.305 -4.266 -25.641 1 96.81 78 LEU A CA 1
ATOM 557 C C . LEU A 1 78 ? -4.371 -3.322 -25.078 1 96.81 78 LEU A C 1
ATOM 559 O O . LEU A 1 78 ? -4.441 -3.1 -23.875 1 96.81 78 LEU A O 1
ATOM 563 N N . TRP A 1 79 ? -5.258 -2.789 -25.906 1 95.88 79 TRP A N 1
ATOM 564 C CA . TRP A 1 79 ? -6.281 -1.839 -25.469 1 95.88 79 TRP A CA 1
ATOM 565 C C . TRP A 1 79 ? -7.309 -2.512 -24.578 1 95.88 79 TRP A C 1
ATOM 567 O O . TRP A 1 79 ? -7.852 -1.884 -23.656 1 95.88 79 TRP A O 1
ATOM 577 N N . THR A 1 80 ? -7.523 -3.756 -24.875 1 96.5 80 THR A N 1
ATOM 578 C CA . THR A 1 80 ? -8.453 -4.512 -24.047 1 96.5 80 THR A CA 1
ATOM 579 C C . THR A 1 80 ? -7.93 -4.633 -22.625 1 96.5 80 THR A C 1
ATOM 581 O O . THR A 1 80 ? -8.656 -4.359 -21.656 1 96.5 80 THR A O 1
ATOM 584 N N . HIS A 1 81 ? -6.672 -5.016 -22.453 1 98.12 81 HIS A N 1
ATOM 585 C CA . HIS A 1 81 ? -6.066 -5.164 -21.125 1 98.12 81 HIS A CA 1
ATOM 586 C C . HIS A 1 81 ? -5.965 -3.824 -20.406 1 98.12 81 HIS A C 1
ATOM 588 O O . HIS A 1 81 ? -6.277 -3.729 -19.219 1 98.12 81 HIS A O 1
ATOM 594 N N . ILE A 1 82 ? -5.637 -2.779 -21.156 1 98.19 82 ILE A N 1
ATOM 595 C CA . ILE A 1 82 ? -5.531 -1.44 -20.594 1 98.19 82 ILE A CA 1
ATOM 596 C C . ILE A 1 82 ? -6.91 -0.962 -20.141 1 98.19 82 ILE A C 1
ATOM 598 O O . ILE A 1 82 ? -7.059 -0.44 -19.031 1 98.19 82 ILE A O 1
ATOM 602 N N . GLY A 1 83 ? -7.887 -1.138 -20.969 1 98 83 GLY A N 1
ATOM 603 C CA . GLY A 1 83 ? -9.234 -0.678 -20.688 1 98 83 GLY A CA 1
ATOM 604 C C . GLY A 1 83 ? -9.844 -1.331 -19.453 1 98 83 GLY A C 1
ATOM 605 O O . GLY A 1 83 ? -10.445 -0.655 -18.609 1 98 83 GLY A O 1
ATOM 606 N N . ILE A 1 84 ? -9.695 -2.604 -19.344 1 97.94 84 ILE A N 1
ATOM 607 C CA . ILE A 1 84 ? -10.289 -3.342 -18.219 1 97.94 84 ILE A CA 1
ATOM 608 C C . ILE A 1 84 ? -9.609 -2.936 -16.922 1 97.94 84 ILE A C 1
ATOM 610 O O . ILE A 1 84 ? -10.273 -2.688 -15.914 1 97.94 84 ILE A O 1
ATOM 614 N N . SER A 1 85 ? -8.297 -2.873 -16.906 1 98.69 85 SER A N 1
ATOM 615 C CA . SER A 1 85 ? -7.574 -2.432 -15.719 1 98.69 85 SER A CA 1
ATOM 616 C C . SER A 1 85 ? -7.941 -1 -15.352 1 98.69 85 SER A C 1
ATOM 618 O O . SER A 1 85 ? -8.148 -0.693 -14.172 1 98.69 85 SER A O 1
ATOM 620 N N . ALA A 1 86 ? -8.07 -0.129 -16.359 1 98.5 86 ALA A N 1
ATOM 621 C CA . ALA A 1 86 ? -8.43 1.262 -16.094 1 98.5 86 ALA A CA 1
ATOM 622 C C . ALA A 1 86 ? -9.828 1.359 -15.477 1 98.5 86 ALA A C 1
ATOM 624 O O . ALA A 1 86 ? -10.039 2.129 -14.539 1 98.5 86 ALA A O 1
ATOM 625 N N . GLN A 1 87 ? -10.703 0.598 -15.977 1 98.31 87 GLN A N 1
ATOM 626 C CA . GLN A 1 87 ? -12.07 0.593 -15.453 1 98.31 87 GLN A CA 1
ATOM 627 C C . GLN A 1 87 ? -12.094 0.14 -14 1 98.31 87 GLN A C 1
ATOM 629 O O . GLN A 1 87 ? -12.758 0.757 -13.164 1 98.31 87 GLN A O 1
ATOM 634 N N . ARG A 1 88 ? -11.406 -0.908 -13.711 1 98.62 88 ARG A N 1
ATOM 635 C CA . ARG A 1 88 ? -11.352 -1.438 -12.352 1 98.62 88 ARG A CA 1
ATOM 636 C C . ARG A 1 88 ? -10.773 -0.411 -11.383 1 98.62 88 ARG A C 1
ATOM 638 O O . ARG A 1 88 ? -11.336 -0.172 -10.312 1 98.62 88 ARG A O 1
ATOM 645 N N . VAL A 1 89 ? -9.664 0.211 -11.789 1 98.69 89 VAL A N 1
ATOM 646 C CA . VAL A 1 89 ? -8.984 1.177 -10.93 1 98.69 89 VAL A CA 1
ATOM 647 C C . VAL A 1 89 ? -9.898 2.379 -10.688 1 98.69 89 VAL A C 1
ATOM 649 O O . VAL A 1 89 ? -10.031 2.844 -9.555 1 98.69 89 VAL A O 1
ATOM 652 N N . LEU A 1 90 ? -10.508 2.883 -11.742 1 98.44 90 LEU A N 1
ATOM 653 C CA . LEU A 1 90 ? -11.336 4.082 -11.633 1 98.44 90 LEU A CA 1
ATOM 654 C C . LEU A 1 90 ? -12.57 3.811 -10.781 1 98.44 90 LEU A C 1
ATOM 656 O O . LEU A 1 90 ? -12.961 4.641 -9.953 1 98.44 90 LEU A O 1
ATOM 660 N N . LEU A 1 91 ? -13.18 2.65 -10.93 1 98.69 91 LEU A N 1
ATOM 661 C CA . LEU A 1 91 ? -14.352 2.289 -10.141 1 98.69 91 LEU A CA 1
ATOM 662 C C . LEU A 1 91 ? -13.984 2.117 -8.672 1 98.69 91 LEU A C 1
ATOM 664 O O . LEU A 1 91 ? -14.648 2.666 -7.789 1 98.69 91 LEU A O 1
ATOM 668 N N . GLY A 1 92 ? -12.969 1.342 -8.422 1 98.81 92 GLY A N 1
ATOM 669 C CA . GLY A 1 92 ? -12.523 1.118 -7.059 1 98.81 92 GLY A CA 1
ATOM 670 C C . GLY A 1 92 ? -12.055 2.385 -6.367 1 98.81 92 GLY A C 1
ATOM 671 O O . GLY A 1 92 ? -12.391 2.625 -5.203 1 98.81 92 GLY A O 1
ATOM 672 N N . PHE A 1 93 ? -11.305 3.197 -7.109 1 98.81 93 PHE A N 1
ATOM 673 C CA . PHE A 1 93 ? -10.805 4.469 -6.598 1 98.81 93 PHE A CA 1
ATOM 674 C C . PHE A 1 93 ? -11.961 5.402 -6.25 1 98.81 93 PHE A C 1
ATOM 676 O O . PHE A 1 93 ? -11.984 5.988 -5.164 1 98.81 93 PHE A O 1
ATOM 683 N N . ALA A 1 94 ? -12.883 5.543 -7.168 1 98.81 94 ALA A N 1
ATOM 684 C CA . ALA A 1 94 ? -14.016 6.441 -6.961 1 98.81 94 ALA A CA 1
ATOM 685 C C . ALA A 1 94 ? -14.867 5.988 -5.781 1 98.81 94 ALA A C 1
ATOM 687 O O . ALA A 1 94 ? -15.172 6.781 -4.887 1 98.81 94 ALA A O 1
ATOM 688 N N . ALA A 1 95 ? -15.203 4.738 -5.738 1 98.88 95 ALA A N 1
ATOM 689 C CA . ALA A 1 95 ? -16.062 4.219 -4.68 1 98.88 95 ALA A CA 1
ATOM 690 C C . ALA A 1 95 ? -15.344 4.238 -3.332 1 98.88 95 ALA A C 1
ATOM 692 O O . ALA A 1 95 ? -15.914 4.664 -2.324 1 98.88 95 ALA A O 1
ATOM 693 N N . GLY A 1 96 ? -14.078 3.773 -3.34 1 98.88 96 GLY A N 1
ATOM 694 C CA . GLY A 1 96 ? -13.305 3.785 -2.111 1 98.88 96 GLY A CA 1
ATOM 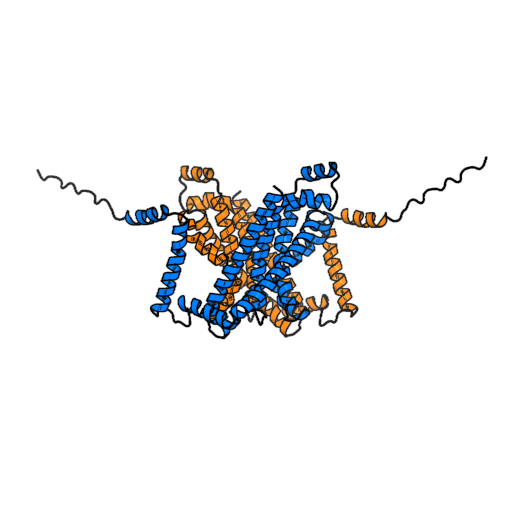695 C C . GLY A 1 96 ? -13.07 5.18 -1.566 1 98.88 96 GLY A C 1
ATOM 696 O O . GLY A 1 96 ? -13.188 5.41 -0.36 1 98.88 96 GLY A O 1
ATOM 697 N N . SER A 1 97 ? -12.734 6.07 -2.447 1 98.81 97 SER A N 1
ATOM 698 C CA . SER A 1 97 ? -12.5 7.457 -2.055 1 98.81 97 SER A CA 1
ATOM 699 C C . SER A 1 97 ? -13.773 8.109 -1.536 1 98.81 97 SER A C 1
ATOM 701 O O . SER A 1 97 ? -13.742 8.875 -0.568 1 98.81 97 SER A O 1
ATOM 703 N N . LEU A 1 98 ? -14.883 7.816 -2.176 1 98.5 98 LEU A N 1
ATOM 704 C CA . LEU A 1 98 ? -16.156 8.367 -1.73 1 98.5 98 LEU A CA 1
ATOM 705 C C . LEU A 1 98 ? -16.516 7.859 -0.335 1 98.5 98 LEU A C 1
ATOM 707 O O . LEU A 1 98 ? -16.922 8.641 0.525 1 98.5 98 LEU A O 1
ATOM 711 N N . LEU A 1 99 ? -16.344 6.625 -0.12 1 98.44 99 LEU A N 1
ATOM 712 C CA . LEU A 1 99 ? -16.594 6.059 1.202 1 98.44 99 LEU A CA 1
ATOM 713 C C . LEU A 1 99 ? -15.633 6.652 2.232 1 98.44 99 LEU A C 1
ATOM 715 O O . LEU A 1 99 ? -16.031 6.965 3.354 1 98.44 99 LEU A O 1
ATOM 719 N N . GLY A 1 100 ? -14.344 6.766 1.845 1 98.31 100 GLY A N 1
ATOM 720 C CA . GLY A 1 100 ? -13.375 7.391 2.727 1 98.31 100 GLY A CA 1
ATOM 721 C C . GLY A 1 100 ? -13.734 8.812 3.098 1 98.31 100 GLY A C 1
ATOM 722 O O . GLY A 1 100 ? -13.555 9.227 4.246 1 98.31 100 GLY A O 1
ATOM 723 N N . LEU A 1 101 ? -14.227 9.523 2.129 1 97.12 101 LEU A N 1
ATOM 724 C CA . LEU A 1 101 ? -14.633 10.906 2.355 1 97.12 101 LEU A CA 1
ATOM 725 C C . LEU A 1 101 ? -15.828 10.969 3.301 1 97.12 101 LEU A C 1
ATOM 727 O O . LEU A 1 101 ? -15.844 11.766 4.238 1 97.12 101 LEU A O 1
ATOM 731 N N . VAL A 1 102 ? -16.812 10.117 3.119 1 96.25 102 VAL A N 1
ATOM 732 C CA . VAL A 1 102 ? -18.031 10.117 3.906 1 96.25 102 VAL A CA 1
ATOM 733 C C . VAL A 1 102 ? -17.734 9.719 5.348 1 96.25 102 VAL A C 1
ATOM 735 O O . VAL A 1 102 ? -18.062 10.453 6.285 1 96.25 102 VAL A O 1
ATOM 738 N N . PHE A 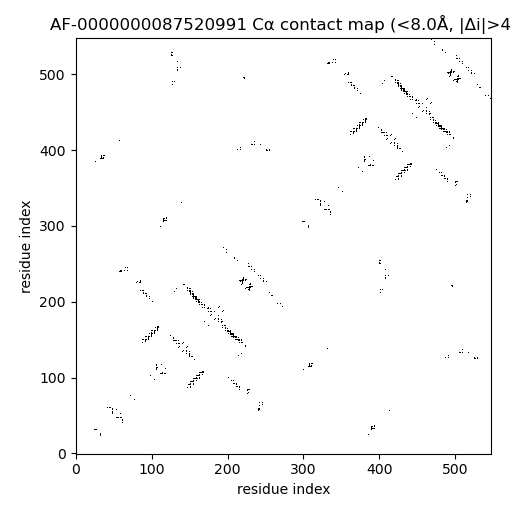1 103 ? -17.031 8.625 5.543 1 96.81 103 PHE A N 1
ATOM 739 C CA . PHE A 1 103 ? -16.734 8.156 6.891 1 96.81 103 PHE A CA 1
ATOM 740 C C . PHE A 1 103 ? -15.688 9.031 7.555 1 96.81 103 PHE A C 1
ATOM 742 O O . PHE A 1 103 ? -15.711 9.227 8.773 1 96.81 103 PHE A O 1
ATOM 749 N N . GLY A 1 104 ? -14.742 9.539 6.691 1 96.44 104 GLY A N 1
ATOM 750 C CA . GLY A 1 104 ? -13.789 10.492 7.234 1 96.44 104 GLY A CA 1
ATOM 751 C C . GLY A 1 104 ? -14.445 11.75 7.766 1 96.44 104 GLY A C 1
ATOM 752 O O . GLY A 1 104 ? -14.094 12.234 8.84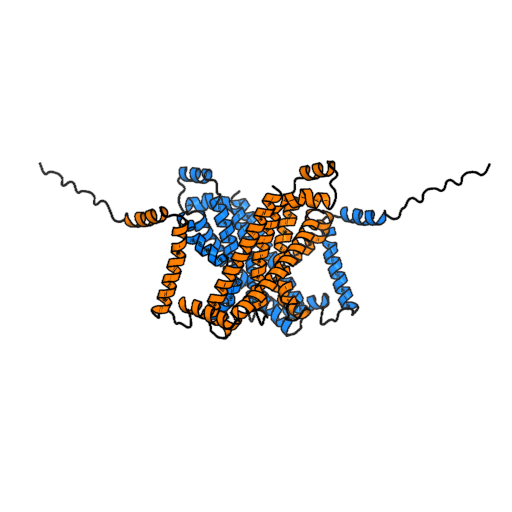4 1 96.44 104 GLY A O 1
ATOM 753 N N . ALA A 1 105 ? -15.391 12.258 7.059 1 94.81 105 ALA A N 1
ATOM 754 C CA . ALA A 1 105 ? -16.125 13.438 7.5 1 94.81 105 ALA A CA 1
ATOM 755 C C . ALA A 1 105 ? -16.969 13.125 8.742 1 94.81 105 ALA A C 1
ATOM 757 O O . ALA A 1 105 ? -16.984 13.922 9.688 1 94.81 105 ALA A O 1
ATOM 758 N N . LEU A 1 106 ? -17.594 11.969 8.734 1 94.25 106 LEU A N 1
ATOM 759 C CA . LEU A 1 106 ? -18.438 11.57 9.867 1 94.25 106 LEU A CA 1
ATOM 760 C C . LEU A 1 106 ? -17.609 11.484 11.148 1 94.25 106 LEU A C 1
ATOM 762 O O . LEU A 1 106 ? -17.984 12.047 12.172 1 94.25 106 LEU A O 1
ATOM 766 N N . VAL A 1 107 ? -16.516 10.867 11.102 1 94.38 107 VAL A N 1
ATOM 767 C CA . VAL A 1 107 ? -15.68 10.625 12.273 1 94.38 107 VAL A CA 1
ATOM 768 C C . VAL A 1 107 ? -14.938 11.914 12.648 1 94.38 107 VAL A C 1
ATOM 770 O O . VAL A 1 107 ? -14.734 12.195 13.828 1 94.38 107 VAL A O 1
ATOM 773 N N . GLY A 1 108 ? -14.57 12.648 11.625 1 92.88 108 GLY A N 1
ATOM 774 C CA . GLY A 1 108 ? -13.844 13.875 11.867 1 92.88 108 GLY A CA 1
ATOM 775 C C . GLY A 1 108 ? -14.695 14.969 12.484 1 92.88 108 GLY A C 1
ATOM 776 O O . GLY A 1 108 ? -14.195 15.82 13.219 1 92.88 108 GLY A O 1
ATOM 777 N N . LEU A 1 109 ? -15.992 14.961 12.305 1 91.81 109 LEU A N 1
ATOM 778 C CA . LEU A 1 109 ? -16.844 16.078 12.703 1 91.81 109 LEU A CA 1
ATOM 779 C C . LEU A 1 109 ? -17.703 15.695 13.906 1 91.81 109 LEU A C 1
ATOM 781 O O . LEU A 1 109 ? -18.281 16.578 14.562 1 91.81 109 LEU A O 1
ATOM 785 N N . SER A 1 110 ? -17.859 14.453 14.164 1 90.31 110 SER A N 1
ATOM 786 C CA . SER A 1 110 ? -18.734 14 15.242 1 90.31 110 SER A CA 1
ATOM 787 C C . SER A 1 110 ? -17.953 13.273 16.328 1 90.31 110 SER A C 1
ATOM 789 O O . SER A 1 110 ? -17.359 12.227 16.078 1 90.31 110 SER A O 1
ATOM 791 N N . LYS A 1 111 ? -18.062 13.758 17.469 1 87.81 111 LYS A N 1
ATOM 792 C CA . LYS A 1 111 ? -17.406 13.117 18.609 1 87.81 111 LYS A CA 1
ATOM 793 C C . LYS A 1 111 ? -18 11.734 18.875 1 87.81 111 LYS A C 1
ATOM 795 O O . LYS A 1 111 ? -17.281 10.805 19.25 1 87.81 111 LYS A O 1
ATOM 800 N N . LEU A 1 112 ? -19.266 11.664 18.672 1 89.5 112 LEU A N 1
ATOM 801 C CA . LEU A 1 112 ? -19.938 10.383 18.875 1 89.5 112 LEU A CA 1
ATOM 802 C C . LEU A 1 112 ? -19.5 9.359 17.828 1 89.5 112 LEU A C 1
ATOM 804 O O . LEU A 1 112 ? -19.219 8.211 18.172 1 89.5 112 LEU A O 1
ATOM 808 N N . ALA A 1 113 ? -19.438 9.805 16.594 1 94.12 113 ALA A N 1
ATOM 809 C CA . ALA A 1 113 ? -18.984 8.898 15.547 1 94.12 113 ALA A CA 1
ATOM 810 C C . ALA A 1 113 ? -17.547 8.453 15.789 1 94.12 113 ALA A C 1
ATOM 812 O O . ALA A 1 113 ? -17.203 7.289 15.578 1 94.12 113 ALA A O 1
ATOM 813 N N . ASP A 1 114 ? -16.812 9.344 16.172 1 93.31 114 ASP A N 1
ATOM 814 C CA . ASP A 1 114 ? -15.43 9.023 16.5 1 93.31 114 ASP A CA 1
ATOM 815 C C . ASP A 1 114 ? -15.352 7.973 17.609 1 93.31 114 ASP A C 1
ATOM 817 O O . ASP A 1 114 ? -14.656 6.965 17.469 1 93.31 114 ASP A O 1
ATOM 821 N N . ALA A 1 115 ? -16.078 8.164 18.672 1 91.75 115 ALA A N 1
ATOM 822 C CA . ALA A 1 115 ? -16.062 7.258 19.812 1 91.75 115 ALA A CA 1
ATOM 823 C C . ALA A 1 115 ? -16.578 5.875 19.422 1 91.75 115 ALA A C 1
ATOM 825 O O . ALA A 1 115 ? -16.062 4.859 19.875 1 91.75 115 ALA A O 1
ATOM 826 N N . LEU A 1 116 ? -17.531 5.852 18.562 1 93 116 LEU A N 1
ATOM 827 C CA . LEU A 1 116 ? -18.188 4.605 18.203 1 93 116 LEU A CA 1
ATOM 828 C C . LEU A 1 116 ? -17.375 3.836 17.172 1 93 116 LEU A C 1
ATOM 830 O O . LEU A 1 116 ? -17.328 2.604 17.203 1 93 116 LEU A O 1
ATOM 834 N N . LEU A 1 117 ? -16.688 4.609 16.312 1 94.19 117 LEU A N 1
ATOM 835 C CA . LEU A 1 117 ? -16.188 3.934 15.117 1 94.19 117 LEU A CA 1
ATOM 836 C C . LEU A 1 117 ? -14.664 3.803 15.164 1 94.19 117 LEU A C 1
ATOM 838 O O . LEU A 1 117 ? -14.086 2.984 14.445 1 94.19 117 LEU A O 1
ATOM 842 N N . SER A 1 118 ? -14.023 4.551 15.914 1 89.12 118 SER A N 1
ATOM 843 C CA . SER A 1 118 ? -12.57 4.625 15.883 1 89.12 118 SER A CA 1
ATOM 844 C C . SER A 1 118 ? -11.938 3.271 16.188 1 89.12 118 SER A C 1
ATOM 846 O O . SER A 1 118 ? -11 2.85 15.508 1 89.12 118 SER A O 1
ATOM 848 N N . LEU A 1 119 ? -12.43 2.545 17.141 1 90.25 119 LEU A N 1
ATOM 849 C CA . LEU A 1 119 ? -11.883 1.244 17.5 1 90.25 119 LEU A CA 1
ATOM 850 C C . LEU A 1 119 ? -12.094 0.237 16.375 1 90.25 119 LEU A C 1
ATOM 852 O O . LEU A 1 119 ? -11.172 -0.504 16.016 1 90.25 119 LEU A O 1
ATOM 856 N N . SER A 1 120 ? -13.281 0.258 15.852 1 93.31 120 SER A N 1
ATOM 857 C CA . SER A 1 120 ? -13.602 -0.687 14.789 1 93.31 120 SER A CA 1
ATOM 858 C C . SER A 1 120 ? -12.805 -0.389 13.516 1 93.31 120 SER A C 1
ATOM 860 O O . SER A 1 120 ? -12.281 -1.304 12.883 1 93.31 120 SER A O 1
ATOM 862 N N . ILE A 1 121 ? -12.727 0.836 13.203 1 92 121 ILE A N 1
ATOM 863 C CA . ILE A 1 121 ? -11.977 1.21 12.008 1 92 121 ILE A CA 1
ATOM 864 C C . ILE A 1 121 ? -10.484 0.954 12.227 1 92 121 ILE A C 1
ATOM 866 O O . ILE A 1 121 ? -9.789 0.503 11.32 1 92 121 ILE A O 1
ATOM 870 N N . GLY A 1 122 ? -10.062 1.191 13.414 1 91.19 122 GLY A N 1
ATOM 871 C CA . GLY A 1 122 ? -8.688 0.867 13.773 1 91.19 122 GLY A CA 1
ATOM 872 C C . GLY A 1 122 ? -8.375 -0.612 13.648 1 91.19 122 GLY A C 1
ATOM 873 O O . GLY A 1 122 ? -7.309 -0.984 13.148 1 91.19 122 GLY A O 1
ATOM 874 N N . ALA A 1 123 ? -9.273 -1.409 14.031 1 91.12 123 ALA A N 1
ATOM 875 C CA . ALA A 1 123 ? -9.102 -2.855 13.93 1 91.12 123 ALA A CA 1
ATOM 876 C C . ALA A 1 123 ? -9.062 -3.299 12.469 1 91.12 123 ALA A C 1
ATOM 878 O O . ALA A 1 123 ? -8.242 -4.141 12.094 1 91.12 123 ALA A O 1
ATOM 879 N N . LEU A 1 124 ? -9.914 -2.783 11.688 1 93.06 124 LEU A N 1
ATOM 880 C CA . LEU A 1 124 ? -9.953 -3.113 10.266 1 93.06 124 LEU A CA 1
ATOM 881 C C . LEU A 1 124 ? -8.672 -2.664 9.562 1 93.06 124 LEU A C 1
ATOM 883 O O . LEU A 1 124 ? -8.164 -3.361 8.688 1 93.06 124 LEU A O 1
ATOM 887 N N . ARG A 1 125 ? -8.203 -1.562 10.016 1 92.69 125 ARG A N 1
ATOM 888 C CA . ARG A 1 125 ? -7.008 -0.991 9.414 1 92.69 125 ARG A CA 1
ATOM 889 C C . ARG A 1 125 ? -5.766 -1.798 9.781 1 92.69 125 ARG A C 1
ATOM 891 O O . ARG A 1 125 ? -4.758 -1.758 9.07 1 92.69 125 ARG A O 1
ATOM 898 N N . ALA A 1 126 ? -5.867 -2.469 10.867 1 93.5 126 ALA A N 1
ATOM 899 C CA . ALA A 1 126 ? -4.73 -3.264 11.328 1 93.5 126 ALA A CA 1
ATOM 900 C C . ALA A 1 126 ? -4.52 -4.488 10.445 1 93.5 126 ALA A C 1
ATOM 902 O O . ALA A 1 126 ? -3.434 -5.07 10.43 1 93.5 126 ALA A O 1
ATOM 903 N N . VAL A 1 127 ? -5.496 -4.906 9.734 1 96.56 127 VAL A N 1
ATOM 904 C CA . VAL A 1 127 ? -5.406 -6.035 8.812 1 96.56 127 VAL A CA 1
ATOM 905 C C . VAL A 1 127 ? -4.73 -5.594 7.516 1 96.56 127 VAL A C 1
ATOM 907 O O . VAL A 1 127 ? -5.203 -4.672 6.848 1 96.56 127 VAL A O 1
ATOM 910 N N . PRO A 1 128 ? -3.613 -6.215 7.184 1 96.94 128 PRO A N 1
ATOM 911 C CA . PRO A 1 128 ? -3.156 -5.949 5.816 1 96.94 128 PRO A CA 1
ATOM 912 C C . PRO A 1 128 ? -4.238 -6.215 4.77 1 96.94 128 PRO A C 1
ATOM 914 O O . PRO A 1 128 ? -4.793 -7.316 4.719 1 96.94 128 PRO A O 1
ATOM 917 N N . SER A 1 129 ? -4.5 -5.234 4.031 1 97.25 129 SER A N 1
ATOM 918 C CA . SER A 1 129 ? -5.723 -5.219 3.232 1 97.25 129 SER A CA 1
ATOM 919 C C . SER A 1 129 ? -5.762 -6.391 2.258 1 97.25 129 SER A C 1
ATOM 921 O O . SER A 1 129 ? -6.836 -6.875 1.9 1 97.25 129 SER A O 1
ATOM 923 N N . LEU A 1 130 ? -4.652 -6.902 1.868 1 97.75 130 LEU A N 1
ATOM 924 C CA . LEU A 1 130 ? -4.621 -8 0.911 1 97.75 130 LEU A CA 1
ATOM 925 C C . LEU A 1 130 ? -5.023 -9.312 1.577 1 97.75 130 LEU A C 1
ATOM 927 O O . LEU A 1 130 ? -5.312 -10.305 0.894 1 97.75 130 LEU A O 1
ATOM 931 N N . ALA A 1 131 ? -5.074 -9.344 2.877 1 98.19 131 ALA A N 1
ATOM 932 C CA . ALA A 1 131 ? -5.465 -10.539 3.613 1 98.19 131 ALA A CA 1
ATOM 933 C C . ALA A 1 131 ? -6.934 -10.883 3.377 1 98.19 131 ALA A C 1
ATOM 935 O O . ALA A 1 131 ? -7.367 -12.008 3.641 1 98.19 131 ALA A O 1
ATOM 936 N N . TRP A 1 132 ? -7.691 -9.969 2.848 1 97.31 132 TRP A N 1
ATOM 937 C CA . TRP A 1 132 ? -9.117 -10.156 2.619 1 97.31 132 TRP A CA 1
ATOM 938 C C . TRP A 1 132 ? -9.367 -10.93 1.325 1 97.31 132 TRP A C 1
ATOM 940 O O . TRP A 1 132 ? -10.469 -11.414 1.084 1 97.31 132 TRP A O 1
ATOM 950 N N . VAL A 1 133 ? -8.375 -11.086 0.509 1 96.75 133 VAL A N 1
ATOM 951 C CA . VAL A 1 133 ? -8.547 -11.562 -0.859 1 96.75 133 VAL A CA 1
ATOM 952 C C . VAL A 1 133 ? -9.195 -12.945 -0.848 1 96.75 133 VAL A C 1
ATOM 954 O O . VAL A 1 133 ? -10.219 -13.164 -1.496 1 96.75 133 VAL A O 1
ATOM 957 N N . PRO A 1 134 ? -8.672 -13.883 -0.082 1 96.44 134 PRO A N 1
ATOM 958 C CA . PRO A 1 134 ? -9.281 -15.211 -0.135 1 96.44 134 PRO A CA 1
ATOM 959 C C . PRO A 1 134 ? -10.727 -15.219 0.341 1 96.44 134 PRO A C 1
ATOM 961 O O . PRO A 1 134 ? -11.562 -15.945 -0.217 1 96.44 134 PRO A O 1
ATOM 964 N N . LEU A 1 135 ? -11.008 -14.422 1.348 1 95.56 135 LEU A N 1
ATOM 965 C CA . LEU A 1 135 ? -12.383 -14.336 1.835 1 95.56 135 LEU A CA 1
ATOM 966 C C . LEU A 1 135 ? -13.289 -13.703 0.79 1 95.56 135 LEU A C 1
ATOM 968 O O . LEU A 1 135 ? -14.414 -14.164 0.583 1 95.56 135 LEU A O 1
ATOM 972 N N . LEU A 1 136 ? -12.828 -12.641 0.127 1 95.44 136 LEU A N 1
ATOM 973 C CA . LEU A 1 136 ? -13.602 -11.977 -0.919 1 95.44 136 LEU A CA 1
ATOM 974 C C . LEU A 1 136 ? -13.891 -12.93 -2.07 1 95.44 136 LEU A C 1
ATOM 976 O O . LEU A 1 136 ? -15.008 -12.945 -2.602 1 95.44 136 LEU A O 1
ATOM 980 N N . VAL A 1 137 ? -12.891 -13.727 -2.398 1 93.69 137 VAL A N 1
ATOM 981 C CA . VAL A 1 137 ? -13.047 -14.68 -3.492 1 93.69 137 VAL A CA 1
ATOM 982 C C . VAL A 1 137 ? -14.078 -15.742 -3.105 1 93.69 137 VAL A C 1
ATOM 984 O O . VAL A 1 137 ? -14.906 -16.141 -3.932 1 93.69 137 VAL A O 1
ATOM 987 N N . LEU A 1 138 ? -14.039 -16.188 -1.873 1 91.31 138 LEU A N 1
ATOM 988 C CA . LEU A 1 138 ? -15 -17.188 -1.406 1 91.31 138 LEU A CA 1
ATOM 989 C C . LEU A 1 138 ? -16.422 -16.609 -1.411 1 91.31 138 LEU A C 1
ATOM 991 O O . LEU A 1 138 ? -17.359 -17.297 -1.796 1 91.31 138 LEU A O 1
ATOM 995 N N . TRP A 1 139 ? -16.578 -15.328 -1.026 1 91.56 139 TRP A N 1
ATOM 996 C CA . TRP A 1 139 ? -17.906 -14.719 -0.86 1 91.56 139 TRP A CA 1
ATOM 997 C C . TRP A 1 139 ? -18.438 -14.211 -2.193 1 91.56 139 TRP A C 1
ATOM 999 O O . TRP A 1 139 ? -19.641 -14.281 -2.451 1 91.56 139 TRP A O 1
ATOM 1009 N N . MET A 1 140 ? -17.531 -13.727 -3.039 1 93 140 MET A N 1
ATOM 1010 C CA . MET A 1 140 ? -17.969 -13 -4.227 1 93 140 MET A CA 1
ATOM 1011 C C . MET A 1 140 ? -17.547 -13.727 -5.5 1 93 140 MET A C 1
ATOM 1013 O O . MET A 1 140 ? -17.812 -13.25 -6.605 1 93 140 MET A O 1
ATOM 1017 N N . LYS A 1 141 ? -16.891 -14.82 -5.355 1 90.12 141 LYS A N 1
ATOM 1018 C CA . LYS A 1 141 ? -16.344 -15.57 -6.484 1 90.12 141 LYS A CA 1
ATOM 1019 C C . LYS A 1 141 ? -15.219 -14.805 -7.164 1 90.12 141 LYS A C 1
ATOM 1021 O O . LYS A 1 141 ? -14.766 -13.773 -6.652 1 90.12 141 LYS A O 1
ATOM 1026 N N . MET A 1 142 ? -14.633 -15.328 -8.203 1 89.12 142 MET A N 1
ATOM 1027 C CA . MET A 1 142 ? -13.461 -14.758 -8.867 1 89.12 142 MET A CA 1
ATOM 1028 C C . MET A 1 142 ? -13.883 -13.828 -10 1 89.12 142 MET A C 1
ATOM 1030 O O . MET A 1 142 ? -13.156 -13.688 -10.984 1 89.12 142 MET A O 1
ATOM 1034 N N . GLY A 1 143 ? -14.906 -13.18 -9.852 1 91.56 143 GLY A N 1
ATOM 1035 C CA . GLY A 1 143 ? -15.391 -12.258 -10.867 1 91.56 143 GLY A CA 1
ATOM 1036 C C . GLY A 1 143 ? -14.938 -10.828 -10.641 1 91.56 143 GLY A C 1
ATOM 1037 O O . GLY A 1 143 ? -13.938 -10.586 -9.961 1 91.56 143 GLY A O 1
ATOM 1038 N N . GLU A 1 144 ? -15.586 -9.844 -11.242 1 96 144 GLU A N 1
ATOM 1039 C CA . GLU A 1 144 ? -15.242 -8.422 -11.219 1 96 144 GLU A CA 1
ATOM 1040 C C . GLU A 1 144 ? -15.5 -7.812 -9.844 1 96 144 GLU A C 1
ATOM 1042 O O . GLU A 1 144 ? -14.758 -6.941 -9.398 1 96 144 GLU A O 1
ATOM 1047 N N . ASP A 1 145 ? -16.438 -8.32 -9.164 1 96.5 145 ASP A N 1
ATOM 1048 C CA . ASP A 1 145 ? -16.844 -7.734 -7.891 1 96.5 145 ASP A CA 1
ATOM 1049 C C . ASP A 1 145 ? -15.742 -7.883 -6.844 1 96.5 145 ASP A C 1
ATOM 1051 O O . ASP A 1 145 ? -15.477 -6.953 -6.074 1 96.5 145 ASP A O 1
ATOM 1055 N N . SER A 1 146 ? -15.172 -9.07 -6.785 1 96.88 146 SER A N 1
ATOM 1056 C CA . SER A 1 146 ? -14.109 -9.273 -5.801 1 96.88 146 SER A CA 1
ATOM 1057 C C . SER A 1 146 ? -12.914 -8.383 -6.09 1 96.88 146 SER A C 1
ATOM 1059 O O . SER A 1 146 ? -12.297 -7.848 -5.168 1 96.88 146 SER A O 1
ATOM 1061 N N . LYS A 1 147 ? -12.578 -8.172 -7.355 1 97.81 147 LYS A N 1
ATOM 1062 C CA . LYS A 1 147 ? -11.438 -7.344 -7.742 1 97.81 147 LYS A CA 1
ATOM 1063 C C . LYS A 1 147 ? -11.688 -5.875 -7.414 1 97.81 147 LYS A C 1
ATOM 1065 O O . LYS A 1 147 ? -10.852 -5.219 -6.789 1 97.81 147 LYS A O 1
ATOM 1070 N N . VAL A 1 148 ? -12.836 -5.395 -7.742 1 98.5 148 VAL A N 1
ATOM 1071 C CA . VAL A 1 148 ? -13.164 -3.99 -7.512 1 98.5 148 VAL A CA 1
ATOM 1072 C C . VAL A 1 148 ? -13.297 -3.734 -6.012 1 98.5 148 VAL A C 1
ATOM 1074 O O . VAL A 1 148 ? -12.867 -2.693 -5.512 1 98.5 148 VAL A O 1
ATOM 1077 N N . THR A 1 149 ? -13.906 -4.676 -5.297 1 98.44 149 THR A N 1
ATOM 1078 C CA . THR A 1 149 ? -14.039 -4.539 -3.852 1 98.44 149 THR A CA 1
ATOM 1079 C C . THR A 1 149 ? -12.672 -4.426 -3.188 1 98.44 149 THR A C 1
ATOM 1081 O O . THR A 1 149 ? -12.484 -3.627 -2.268 1 98.44 149 THR A O 1
ATOM 1084 N N . LEU A 1 150 ? -11.75 -5.23 -3.639 1 98.19 150 LEU A N 1
ATOM 1085 C CA . LEU A 1 150 ? -10.398 -5.16 -3.098 1 98.19 150 LEU A CA 1
ATOM 1086 C C . LEU A 1 150 ? -9.797 -3.777 -3.316 1 98.19 150 LEU A C 1
ATOM 1088 O O . LEU A 1 150 ? -9.172 -3.217 -2.41 1 98.19 150 LEU A O 1
ATOM 1092 N N . ILE A 1 151 ? -9.945 -3.188 -4.48 1 98.75 151 ILE A N 1
ATOM 1093 C CA . ILE A 1 151 ? -9.43 -1.858 -4.797 1 98.75 151 ILE A CA 1
ATOM 1094 C C . ILE A 1 151 ? -10.125 -0.815 -3.928 1 98.75 151 ILE A C 1
ATOM 1096 O O . ILE A 1 151 ? -9.492 0.141 -3.469 1 98.75 151 ILE A O 1
ATOM 1100 N N . ILE A 1 152 ? -11.445 -0.968 -3.676 1 98.75 152 ILE A N 1
ATOM 1101 C CA . ILE A 1 152 ? -12.203 -0.079 -2.803 1 98.75 152 ILE A CA 1
ATOM 1102 C C . ILE A 1 152 ? -11.57 -0.057 -1.413 1 98.75 152 ILE A C 1
ATOM 1104 O O . ILE A 1 152 ? -11.367 1.014 -0.837 1 98.75 152 ILE A O 1
ATOM 1108 N N . ILE A 1 153 ? -11.219 -1.208 -0.918 1 98.12 153 ILE A N 1
ATOM 1109 C CA . ILE A 1 153 ? -10.617 -1.33 0.406 1 98.12 153 ILE A CA 1
ATOM 1110 C C . ILE A 1 153 ? -9.289 -0.577 0.442 1 98.12 153 ILE A C 1
ATOM 1112 O O . ILE A 1 153 ? -9.023 0.18 1.379 1 98.12 153 ILE A O 1
ATOM 1116 N N . GLY A 1 154 ? -8.508 -0.77 -0.597 1 97.81 154 GLY A N 1
ATOM 1117 C CA . GLY A 1 154 ? -7.223 -0.099 -0.669 1 97.81 154 GLY A CA 1
ATOM 1118 C C . GLY A 1 154 ? -7.34 1.411 -0.746 1 97.81 154 GLY A C 1
ATOM 1119 O O . GLY A 1 154 ? -6.535 2.133 -0.153 1 97.81 154 GLY A O 1
ATOM 1120 N N . ALA A 1 155 ? -8.312 1.901 -1.422 1 98.62 155 ALA A N 1
ATOM 1121 C CA . ALA A 1 155 ? -8.469 3.334 -1.66 1 98.62 155 ALA A CA 1
ATOM 1122 C C . ALA A 1 155 ? -9.148 4.016 -0.477 1 98.62 155 ALA A C 1
ATOM 1124 O O . ALA A 1 155 ? -9.008 5.227 -0.287 1 98.62 155 ALA A O 1
ATOM 1125 N N . PHE A 1 156 ? -9.844 3.318 0.354 1 98.56 156 PHE A N 1
ATOM 1126 C CA . PHE A 1 156 ? -10.688 3.838 1.428 1 98.56 156 PHE A CA 1
ATOM 1127 C C . PHE A 1 156 ? -9.836 4.488 2.512 1 98.56 156 PHE A C 1
ATOM 1129 O O . PHE A 1 156 ? -10.07 5.641 2.885 1 98.56 156 PHE A O 1
ATOM 1136 N N . PHE A 1 157 ? -8.836 3.873 2.932 1 97.31 157 PHE A N 1
ATOM 1137 C CA . PHE A 1 157 ? -8.211 4.219 4.203 1 97.31 157 PHE A CA 1
ATOM 1138 C C . PHE A 1 157 ? -7.402 5.504 4.078 1 97.31 157 PHE A C 1
ATOM 1140 O O . PHE A 1 157 ? -7.457 6.367 4.957 1 97.31 157 PHE A O 1
ATOM 1147 N N . PRO A 1 158 ? -6.621 5.645 2.963 1 97.44 158 PRO A N 1
ATOM 1148 C CA . PRO A 1 158 ? -5.891 6.906 2.855 1 97.44 158 PRO A CA 1
ATOM 1149 C C . PRO A 1 158 ? -6.809 8.125 2.889 1 97.44 158 PRO A C 1
ATOM 1151 O O . PRO A 1 158 ? -6.512 9.109 3.572 1 97.44 158 PRO A O 1
ATOM 1154 N N . VAL A 1 159 ? -7.918 8.055 2.26 1 98.19 159 VAL A N 1
ATOM 1155 C CA . VAL A 1 159 ? -8.852 9.172 2.219 1 98.19 159 VAL A CA 1
ATOM 1156 C C . VAL A 1 159 ? -9.508 9.344 3.586 1 98.19 159 VAL A C 1
ATOM 1158 O O . VAL A 1 159 ? -9.578 10.461 4.117 1 98.19 159 VAL A O 1
ATOM 1161 N N . PHE A 1 160 ? -9.938 8.281 4.211 1 97.88 160 PHE A N 1
ATOM 1162 C CA . PHE A 1 160 ? -10.562 8.297 5.531 1 97.88 160 PHE A CA 1
ATOM 1163 C C . PHE A 1 160 ? -9.641 8.961 6.551 1 97.88 160 PHE A C 1
ATOM 1165 O O . PHE A 1 160 ? -10.062 9.867 7.273 1 97.88 160 PHE A O 1
ATOM 1172 N N . THR A 1 161 ? -8.414 8.555 6.566 1 95.81 161 THR A N 1
ATOM 1173 C CA . THR A 1 161 ? -7.477 9.008 7.586 1 95.81 161 THR A CA 1
ATOM 1174 C C . THR A 1 161 ? -7.129 10.484 7.383 1 95.81 161 THR A C 1
ATOM 1176 O O . THR A 1 161 ? -7.176 11.273 8.328 1 95.81 161 THR A O 1
ATOM 1179 N N . THR A 1 162 ? -6.805 10.859 6.148 1 96.56 162 THR A N 1
ATOM 1180 C CA . THR A 1 162 ? -6.379 12.227 5.867 1 96.56 162 THR A CA 1
ATOM 1181 C C . THR A 1 162 ? -7.523 13.203 6.109 1 96.56 162 THR A C 1
ATOM 1183 O O . THR A 1 162 ? -7.328 14.25 6.738 1 96.56 162 THR A O 1
ATOM 1186 N N . VAL A 1 163 ? -8.664 12.797 5.75 1 96.38 163 VAL A N 1
ATOM 1187 C CA . VAL A 1 163 ? -9.812 13.688 5.855 1 96.38 163 VAL A CA 1
ATOM 1188 C C . VAL A 1 163 ? -10.266 13.781 7.312 1 96.38 163 VAL A C 1
ATOM 1190 O O . VAL A 1 163 ? -10.523 14.875 7.82 1 96.38 163 VAL A O 1
ATOM 1193 N N . SER A 1 164 ? -10.398 12.68 8.016 1 96.25 164 SER A N 1
ATOM 1194 C CA . SER A 1 164 ? -10.812 12.695 9.414 1 96.25 164 SER A CA 1
ATOM 1195 C C . SER A 1 164 ? -9.859 13.531 10.258 1 96.25 164 SER A C 1
ATOM 1197 O O . SER A 1 164 ? -10.297 14.336 11.078 1 96.25 164 SER A O 1
ATOM 1199 N N . LEU A 1 165 ? -8.594 13.422 10.008 1 94.81 165 LEU A N 1
ATOM 1200 C CA . LEU A 1 165 ? -7.594 14.164 10.766 1 94.81 165 LEU A CA 1
ATOM 1201 C C . LEU A 1 165 ? -7.668 15.656 10.445 1 94.81 165 LEU A C 1
ATOM 1203 O O . LEU A 1 165 ? -7.59 16.484 11.344 1 94.81 165 LEU A O 1
ATOM 1207 N N . ALA A 1 166 ? -7.805 15.945 9.18 1 96.12 166 ALA A N 1
ATOM 1208 C CA . ALA A 1 166 ? -7.844 17.344 8.758 1 96.12 166 ALA A CA 1
ATOM 1209 C C . ALA A 1 166 ? -9.07 18.047 9.32 1 96.12 166 ALA A C 1
ATOM 1211 O O . ALA A 1 166 ? -8.984 19.188 9.781 1 96.12 166 ALA A O 1
ATOM 1212 N N . LEU A 1 167 ? -10.117 17.438 9.336 1 94.44 167 LEU A N 1
ATOM 1213 C CA . LEU A 1 167 ? -11.367 18.047 9.781 1 94.44 167 LEU A CA 1
ATOM 1214 C C . LEU A 1 167 ? -11.352 18.266 11.289 1 94.44 167 LEU A C 1
ATOM 1216 O O . LEU A 1 167 ? -11.953 19.219 11.789 1 94.44 167 LEU A O 1
ATOM 1220 N N . ARG A 1 168 ? -10.695 17.422 12 1 92.62 168 ARG A N 1
ATOM 1221 C CA . ARG A 1 168 ? -10.57 17.562 13.445 1 92.62 168 ARG A CA 1
ATOM 1222 C C . ARG A 1 168 ? -9.75 18.812 13.797 1 92.62 168 ARG A C 1
ATOM 1224 O O . ARG A 1 168 ? -9.867 19.344 14.898 1 92.62 168 ARG A O 1
ATOM 1231 N N . HIS A 1 169 ? -9.055 19.234 12.859 1 91.5 169 HIS A N 1
ATOM 1232 C CA . HIS A 1 169 ? -8.133 20.312 13.18 1 91.5 169 HIS A CA 1
ATOM 1233 C C . HIS A 1 169 ? -8.578 21.625 12.531 1 91.5 169 HIS A C 1
ATOM 1235 O O . HIS A 1 169 ? -7.844 22.609 12.539 1 91.5 169 HIS A O 1
ATOM 1241 N N . VAL A 1 170 ? -9.742 21.531 11.984 1 90.62 170 VAL A N 1
ATOM 1242 C CA . VAL A 1 170 ? -10.266 22.781 11.445 1 90.62 170 VAL A CA 1
ATOM 1243 C C . VAL A 1 170 ? -10.461 23.797 12.578 1 90.62 170 VAL A C 1
ATOM 1245 O O . VAL A 1 170 ? -10.984 23.453 13.641 1 90.62 170 VAL A O 1
ATOM 1248 N N . ASP A 1 171 ? -10.102 25.047 12.398 1 88.88 171 ASP A N 1
ATOM 1249 C CA . ASP A 1 171 ? -10.164 26.109 13.398 1 88.88 171 ASP A CA 1
ATOM 1250 C C . ASP A 1 171 ? -11.594 26.297 13.914 1 88.88 171 ASP A C 1
ATOM 1252 O O . ASP A 1 171 ? -12.492 26.656 13.148 1 88.88 171 ASP A O 1
ATOM 1256 N N . PRO A 1 172 ? -11.68 26.109 15.125 1 87.88 172 PRO A N 1
ATOM 1257 C CA . PRO A 1 172 ? -13.008 26.281 15.703 1 87.88 172 PRO A CA 1
ATOM 1258 C C . PRO A 1 172 ? -13.562 27.688 15.523 1 87.88 172 PRO A C 1
ATOM 1260 O O . PRO A 1 172 ? -14.781 27.875 15.438 1 87.88 172 PRO A O 1
ATOM 1263 N N . GLN A 1 173 ? -12.68 28.594 15.422 1 89.94 173 GLN A N 1
ATOM 1264 C CA . GLN A 1 173 ? -13.125 29.969 15.25 1 89.94 173 GLN A CA 1
ATOM 1265 C C . GLN A 1 173 ? -13.789 30.172 13.891 1 89.94 173 GLN A C 1
ATOM 1267 O O . GLN A 1 173 ? -14.758 30.922 13.766 1 89.94 173 GLN A O 1
ATOM 1272 N N . LEU A 1 174 ? -13.227 29.469 12.938 1 89.31 174 LEU A N 1
ATOM 1273 C CA . LEU A 1 174 ? -13.812 29.531 11.602 1 89.31 174 LEU A CA 1
ATOM 1274 C C . LEU A 1 174 ? -15.203 28.906 11.594 1 89.31 174 LEU A C 1
ATOM 1276 O O . LEU A 1 174 ? -16.125 29.422 10.953 1 89.31 174 LEU A O 1
ATOM 1280 N N . VAL A 1 175 ? -15.375 27.906 12.312 1 89.56 175 VAL A N 1
ATOM 1281 C CA . VAL A 1 175 ? -16.641 27.188 12.367 1 89.56 175 VAL A CA 1
ATOM 1282 C C . VAL A 1 175 ? -17.672 28.016 13.148 1 89.56 175 VAL A C 1
ATOM 1284 O O . VAL A 1 175 ? -18.828 28.141 12.727 1 89.56 175 VAL A O 1
ATOM 1287 N N . GLU A 1 176 ? -17.25 28.625 14.18 1 90.25 176 GLU A N 1
ATOM 1288 C CA . GLU A 1 176 ? -18.125 29.453 15 1 90.25 176 GLU A CA 1
ATOM 1289 C C . GLU A 1 176 ? -18.578 30.703 14.234 1 90.25 176 GLU A C 1
ATOM 1291 O O . GLU A 1 176 ? -19.734 31.109 14.328 1 90.25 176 GLU A O 1
ATOM 1296 N N . ALA A 1 177 ? -17.641 31.203 13.57 1 91.69 177 ALA A N 1
ATOM 1297 C CA . ALA A 1 177 ? -17.969 32.375 12.742 1 91.69 177 ALA A CA 1
ATOM 1298 C C . ALA A 1 177 ? -19.047 32 11.711 1 91.69 177 ALA A C 1
ATOM 1300 O O . ALA A 1 177 ? -20 32.75 11.516 1 91.69 177 ALA A O 1
ATOM 1301 N N . ALA A 1 178 ? -18.875 30.922 11.109 1 91 178 ALA A N 1
ATOM 1302 C CA . ALA A 1 178 ? -19.828 30.484 10.094 1 91 178 ALA A CA 1
ATOM 1303 C C . ALA A 1 178 ? -21.203 30.219 10.711 1 91 178 ALA A C 1
ATOM 1305 O O . ALA A 1 178 ? -22.234 30.531 10.117 1 91 178 ALA A O 1
ATOM 1306 N N . ARG A 1 179 ? -21.156 29.703 11.891 1 90.88 179 ARG A N 1
ATOM 1307 C CA . ARG A 1 179 ? -22.406 29.422 12.586 1 90.88 179 ARG A CA 1
ATOM 1308 C C . ARG A 1 179 ? -23.141 30.719 12.938 1 90.88 179 ARG A C 1
ATOM 1310 O O . ARG A 1 179 ? -24.375 30.75 12.922 1 90.88 179 ARG A O 1
ATOM 1317 N N . SER A 1 180 ? -22.359 31.672 13.25 1 93 180 SER A N 1
ATOM 1318 C CA . SER A 1 180 ? -22.969 32.969 13.547 1 93 180 SER A CA 1
ATOM 1319 C C . SER A 1 180 ? -23.656 33.531 12.32 1 93 180 SER A C 1
ATOM 1321 O O . SER A 1 180 ? -24.609 34.312 12.445 1 93 180 SER A O 1
ATOM 1323 N N . PHE A 1 181 ? -23.219 33.188 11.125 1 93.38 181 PHE A N 1
ATOM 1324 C CA . PHE A 1 181 ? -23.828 33.656 9.883 1 93.38 181 PHE A CA 1
ATOM 1325 C C . PHE A 1 181 ? -24.969 32.719 9.477 1 93.38 181 PHE A C 1
ATOM 1327 O O . PHE A 1 181 ? -25.531 32.875 8.383 1 93.38 181 PHE A O 1
ATOM 1334 N N . GLY A 1 182 ? -25.203 31.703 10.305 1 91.75 182 GLY A N 1
ATOM 1335 C CA . GLY A 1 182 ? -26.375 30.875 10.086 1 91.75 182 GLY A CA 1
ATOM 1336 C C . GLY A 1 182 ? -26.062 29.547 9.422 1 91.75 182 GLY A C 1
ATOM 1337 O O . GLY A 1 182 ? -26.969 28.781 9.109 1 91.75 182 GLY A O 1
ATOM 1338 N N . TYR A 1 183 ? -24.781 29.328 9.195 1 90.31 183 TYR A N 1
ATOM 1339 C CA . TYR A 1 183 ? -24.438 28.062 8.562 1 90.31 183 TYR A CA 1
ATOM 1340 C C . TYR A 1 183 ? -24.516 26.922 9.562 1 90.31 183 TYR A C 1
ATOM 1342 O O . TYR A 1 183 ? -24.016 27.031 10.688 1 90.31 183 TYR A O 1
ATOM 1350 N N . ARG A 1 184 ? -25.297 25.922 9.133 1 90 184 ARG A N 1
ATOM 1351 C CA . ARG A 1 184 ? -25.422 24.734 9.984 1 90 184 ARG A CA 1
ATOM 1352 C C . ARG A 1 184 ? -25.5 23.469 9.141 1 90 184 ARG A C 1
ATOM 1354 O O . ARG A 1 184 ? -25.703 23.531 7.926 1 90 184 ARG A O 1
ATOM 1361 N N . GLY A 1 185 ? -25.109 22.375 9.719 1 87.81 185 GLY A N 1
ATOM 1362 C CA . GLY A 1 185 ? -25.266 21.078 9.07 1 87.81 185 GLY A CA 1
ATOM 1363 C C . GLY A 1 185 ? -24.469 20.953 7.781 1 87.81 185 GLY A C 1
ATOM 1364 O O . GLY A 1 185 ? -23.266 21.219 7.758 1 87.81 185 GLY A O 1
ATOM 1365 N N . LEU A 1 186 ? -25.156 20.531 6.777 1 88.5 186 LEU A N 1
ATOM 1366 C CA . LEU A 1 186 ? -24.531 20.266 5.488 1 88.5 186 LEU A CA 1
ATOM 1367 C C . LEU A 1 186 ? -24.047 21.547 4.836 1 88.5 186 LEU A C 1
ATOM 1369 O O . LEU A 1 186 ? -23.016 21.547 4.141 1 88.5 186 LEU A O 1
ATOM 1373 N N . ARG A 1 187 ? -24.703 22.656 5.133 1 90.25 187 ARG A N 1
ATOM 1374 C CA . ARG A 1 187 ? -24.266 23.922 4.578 1 90.25 187 ARG A CA 1
ATOM 1375 C C . ARG A 1 187 ? -22.922 24.359 5.168 1 90.25 187 ARG A C 1
ATOM 1377 O O . ARG A 1 187 ? -22.062 24.859 4.457 1 90.25 187 ARG A O 1
ATOM 1384 N N . LEU A 1 188 ? -22.844 24.141 6.449 1 90.88 188 LEU A N 1
ATOM 1385 C CA . LEU A 1 188 ? -21.578 24.438 7.117 1 90.88 188 LEU A CA 1
ATOM 1386 C C . LEU A 1 188 ? -20.469 23.562 6.574 1 90.88 188 LEU A C 1
ATOM 1388 O O . LEU A 1 188 ? -19.359 24.047 6.305 1 90.88 188 LEU A O 1
ATOM 1392 N N . LEU A 1 189 ? -20.781 22.297 6.34 1 89.5 189 LEU A N 1
ATOM 1393 C CA . LEU A 1 189 ? -19.812 21.328 5.844 1 89.5 189 LEU A CA 1
ATOM 1394 C C . LEU A 1 189 ? -19.344 21.688 4.441 1 89.5 189 LEU A C 1
ATOM 1396 O O . LEU A 1 189 ? -18.141 21.75 4.188 1 89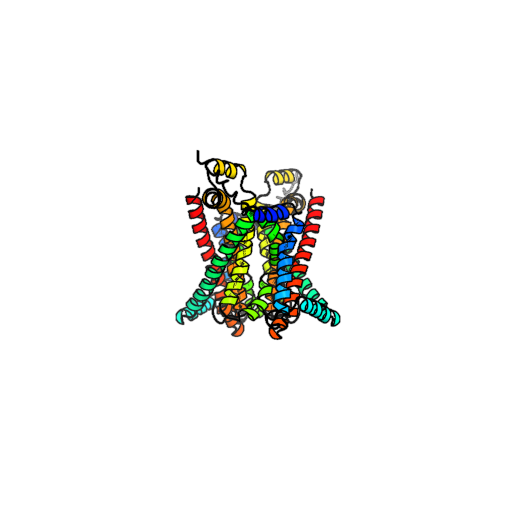.5 189 LEU A O 1
ATOM 1400 N N . ARG A 1 190 ? -20.203 22.016 3.582 1 87.81 190 ARG A N 1
ATOM 1401 C CA . ARG A 1 190 ? -19.891 22.219 2.172 1 87.81 190 ARG A CA 1
ATOM 1402 C C . ARG A 1 190 ? -19.266 23.594 1.944 1 87.81 190 ARG A C 1
ATOM 1404 O O . ARG A 1 190 ? -18.453 23.766 1.032 1 87.81 190 ARG A O 1
ATOM 1411 N N . THR A 1 191 ? -19.562 24.562 2.881 1 87.69 191 THR A N 1
ATOM 1412 C CA . THR A 1 191 ? -19.156 25.938 2.639 1 87.69 191 THR A CA 1
ATOM 1413 C C . THR A 1 191 ? -17.875 26.266 3.4 1 87.69 191 THR A C 1
ATOM 1415 O O . THR A 1 191 ? -17.062 27.062 2.936 1 87.69 191 THR A O 1
ATOM 1418 N N . VAL A 1 192 ? -17.688 25.625 4.512 1 88.25 192 VAL A N 1
ATOM 1419 C CA . VAL A 1 192 ? -16.578 26.078 5.352 1 88.25 192 VAL A CA 1
ATOM 1420 C C . VAL A 1 192 ? -15.625 24.906 5.617 1 88.25 192 VAL A C 1
ATOM 1422 O O . VAL A 1 192 ? -14.445 24.969 5.254 1 88.25 192 VAL A O 1
ATOM 1425 N N . GLN A 1 193 ? -16.141 23.859 6.055 1 90.06 193 GLN A N 1
ATOM 1426 C CA . GLN A 1 193 ? -15.281 22.797 6.582 1 90.06 193 GLN A CA 1
ATOM 1427 C C . GLN A 1 193 ? -14.602 22.031 5.449 1 90.06 193 GLN A C 1
ATOM 1429 O O . GLN A 1 193 ? -13.383 21.812 5.488 1 90.06 193 GLN A O 1
ATOM 1434 N N . LEU A 1 194 ? -15.336 21.672 4.43 1 88 194 LEU A N 1
ATOM 1435 C CA . LEU A 1 194 ? -14.75 20.891 3.348 1 88 194 LEU A CA 1
ATOM 1436 C C . LEU A 1 194 ? -13.766 21.719 2.539 1 88 194 LEU A C 1
ATOM 1438 O O . LEU A 1 194 ? -12.656 21.266 2.23 1 88 194 LEU A O 1
ATOM 1442 N N . PRO A 1 195 ? -14.164 22.953 2.246 1 88.5 195 PRO A N 1
ATOM 1443 C CA . PRO A 1 195 ? -13.195 23.797 1.544 1 88.5 195 PRO A CA 1
ATOM 1444 C C . PRO A 1 195 ? -11.914 24.016 2.346 1 88.5 195 PRO A C 1
ATOM 1446 O O . PRO A 1 195 ? -10.828 24.125 1.769 1 88.5 195 PRO A O 1
ATOM 1449 N N . ALA A 1 196 ? -12.008 24.047 3.627 1 90.56 196 ALA A N 1
ATOM 1450 C CA . ALA A 1 196 ? -10.852 24.297 4.488 1 90.56 196 ALA A CA 1
ATOM 1451 C C . ALA A 1 196 ? -9.875 23.141 4.453 1 90.56 196 ALA A C 1
ATOM 1453 O O . ALA A 1 196 ? -8.695 23.297 4.773 1 90.56 196 ALA A O 1
ATOM 1454 N N . VAL A 1 197 ? -10.375 21.938 3.939 1 93.69 197 VAL A N 1
ATOM 1455 C CA . VAL A 1 197 ? -9.5 20.766 4 1 93.69 197 VAL A CA 1
ATOM 1456 C C . VAL A 1 197 ? -9.281 20.219 2.594 1 93.69 197 VAL A C 1
ATOM 1458 O O . VAL A 1 197 ? -8.914 19.047 2.432 1 93.69 197 VAL A O 1
ATOM 1461 N N . VAL A 1 198 ? -9.461 21.016 1.588 1 94.25 198 VAL A N 1
ATOM 1462 C CA . VAL A 1 198 ? -9.328 20.609 0.193 1 94.25 198 VAL A CA 1
ATOM 1463 C C . VAL A 1 198 ? -7.922 20.062 -0.059 1 94.25 198 VAL A C 1
ATOM 1465 O O . VAL A 1 198 ? -7.754 19 -0.646 1 94.25 198 VAL A O 1
ATOM 1468 N N . PRO A 1 199 ? -6.891 20.734 0.422 1 93.69 199 PRO A N 1
ATOM 1469 C CA . PRO A 1 199 ? -5.543 20.203 0.212 1 93.69 199 PRO A CA 1
ATOM 1470 C C . PRO A 1 199 ? -5.359 18.812 0.825 1 93.69 199 PRO A C 1
ATOM 1472 O O . PRO A 1 199 ? -4.746 17.938 0.208 1 93.69 199 PRO A O 1
ATOM 1475 N N . ALA A 1 200 ? -5.969 18.625 1.951 1 95.31 200 ALA A N 1
ATOM 1476 C CA . ALA A 1 200 ? -5.887 17.328 2.619 1 95.31 200 ALA A CA 1
ATOM 1477 C C . ALA A 1 200 ? -6.664 16.266 1.852 1 95.31 200 ALA A C 1
ATOM 1479 O O . ALA A 1 200 ? -6.246 15.102 1.779 1 95.31 200 ALA A O 1
ATOM 1480 N N . ILE A 1 201 ? -7.777 16.656 1.335 1 97.19 201 ILE A N 1
ATOM 1481 C CA . ILE A 1 201 ? -8.586 15.734 0.544 1 97.19 201 ILE A CA 1
ATOM 1482 C C . ILE A 1 201 ? -7.773 15.234 -0.65 1 97.19 201 ILE A C 1
ATOM 1484 O O . ILE A 1 201 ? -7.699 14.031 -0.898 1 97.19 201 ILE A O 1
ATOM 1488 N N . PHE A 1 202 ? -7.113 16.109 -1.334 1 97.25 202 PHE A N 1
ATOM 1489 C CA . PHE A 1 202 ? -6.371 15.719 -2.529 1 97.25 202 PHE A CA 1
ATOM 1490 C C . PHE A 1 202 ? -5.113 14.945 -2.162 1 97.25 202 PHE A C 1
ATOM 1492 O O . PHE A 1 202 ? -4.684 14.062 -2.904 1 97.25 202 PHE A O 1
ATOM 1499 N N . SER A 1 203 ? -4.527 15.25 -0.979 1 96 203 SER A N 1
ATOM 1500 C CA . SER A 1 203 ? -3.428 14.43 -0.493 1 96 203 SER A CA 1
ATOM 1501 C C . SER A 1 203 ? -3.883 12.992 -0.235 1 96 203 SER A C 1
ATOM 1503 O O . SER A 1 203 ? -3.188 12.039 -0.597 1 96 203 SER A O 1
ATOM 1505 N N . GLY A 1 204 ? -5.051 12.867 0.337 1 97.88 204 GLY A N 1
ATOM 1506 C CA . GLY A 1 204 ? -5.633 11.547 0.55 1 97.88 204 GLY A CA 1
ATOM 1507 C C . GLY A 1 204 ? -5.98 10.836 -0.742 1 97.88 204 GLY A C 1
ATOM 1508 O O . GLY A 1 204 ? -5.754 9.625 -0.871 1 97.88 204 GLY A O 1
ATOM 1509 N N . LEU A 1 205 ? -6.477 11.617 -1.685 1 98.56 205 LEU A N 1
ATOM 1510 C CA . LEU A 1 205 ? -6.848 11.047 -2.977 1 98.56 205 LEU A CA 1
ATOM 1511 C C . LEU A 1 205 ? -5.613 10.555 -3.729 1 98.56 205 LEU A C 1
ATOM 1513 O O . LEU A 1 205 ? -5.66 9.523 -4.402 1 98.56 205 LEU A O 1
ATOM 1517 N N . ARG A 1 206 ? -4.57 11.258 -3.635 1 97.69 206 ARG A N 1
ATOM 1518 C CA . ARG A 1 206 ? -3.334 10.852 -4.293 1 97.69 206 ARG A CA 1
ATOM 1519 C C . ARG A 1 206 ? -2.822 9.531 -3.736 1 97.69 206 ARG A C 1
ATOM 1521 O O . ARG A 1 206 ? -2.455 8.633 -4.492 1 97.69 206 ARG A O 1
ATOM 1528 N N . LEU A 1 207 ? -2.848 9.445 -2.449 1 96.38 207 LEU A N 1
ATOM 1529 C CA . LEU A 1 207 ? -2.438 8.195 -1.808 1 96.38 207 LEU A CA 1
ATOM 1530 C C . LEU A 1 207 ? -3.396 7.066 -2.154 1 96.38 207 LEU A C 1
ATOM 1532 O O . LEU A 1 207 ? -2.969 5.934 -2.393 1 96.38 207 LEU A O 1
ATOM 1536 N N . ALA A 1 208 ? -4.633 7.379 -2.205 1 98.69 208 ALA A N 1
ATOM 1537 C CA . ALA A 1 208 ? -5.652 6.391 -2.555 1 98.69 208 ALA A CA 1
ATOM 1538 C C . ALA A 1 208 ? -5.457 5.883 -3.98 1 98.69 208 ALA A C 1
ATOM 1540 O O . ALA A 1 208 ? -5.641 4.691 -4.254 1 98.69 208 ALA A O 1
ATOM 1541 N N . LEU A 1 209 ? -5.141 6.789 -4.832 1 98.56 209 LEU A N 1
ATOM 1542 C CA . LEU A 1 209 ? -4.934 6.414 -6.227 1 98.56 209 LEU A CA 1
ATOM 1543 C C . LEU A 1 209 ? -3.74 5.473 -6.363 1 98.56 209 LEU A C 1
ATOM 1545 O O . LEU A 1 209 ? -3.805 4.484 -7.102 1 98.56 209 LEU A O 1
ATOM 1549 N N . ALA A 1 210 ? -2.674 5.785 -5.676 1 97.38 210 ALA A N 1
ATOM 1550 C CA . ALA A 1 210 ? -1.509 4.906 -5.66 1 97.38 210 ALA A CA 1
ATOM 1551 C C . ALA A 1 210 ? -1.876 3.521 -5.137 1 97.38 210 ALA A C 1
ATOM 1553 O O . ALA A 1 210 ? -1.478 2.506 -5.711 1 97.38 210 ALA A O 1
ATOM 1554 N N . GLN A 1 211 ? -2.664 3.504 -4.09 1 98.12 211 GLN A N 1
ATOM 1555 C CA . GLN A 1 211 ? -3.111 2.232 -3.529 1 98.12 211 GLN A CA 1
ATOM 1556 C C . GLN A 1 211 ? -4.027 1.496 -4.5 1 98.12 211 GLN A C 1
ATOM 1558 O O . GLN A 1 211 ? -3.977 0.269 -4.602 1 98.12 211 GLN A O 1
ATOM 1563 N N . ALA A 1 212 ? -4.844 2.25 -5.16 1 98.75 212 ALA A N 1
ATOM 1564 C CA . ALA A 1 212 ? -5.762 1.633 -6.117 1 98.75 212 ALA A CA 1
ATOM 1565 C C . ALA A 1 212 ? -4.996 0.872 -7.195 1 98.75 212 ALA A C 1
ATOM 1567 O O . ALA A 1 212 ? -5.363 -0.253 -7.547 1 98.75 212 ALA A O 1
ATOM 1568 N N . TRP A 1 213 ? -3.973 1.414 -7.715 1 98.75 213 TRP A N 1
ATOM 1569 C CA . TRP A 1 213 ? -3.166 0.748 -8.734 1 98.75 213 TRP A CA 1
ATOM 1570 C C . TRP A 1 213 ? -2.439 -0.459 -8.148 1 98.75 213 TRP A C 1
ATOM 1572 O O . TRP A 1 213 ? -2.318 -1.496 -8.805 1 98.75 213 TRP A O 1
ATOM 1582 N N . LEU A 1 214 ? -1.938 -0.309 -6.941 1 98.44 214 LEU A N 1
ATOM 1583 C CA . LEU A 1 214 ? -1.285 -1.422 -6.262 1 98.44 214 LEU A CA 1
ATOM 1584 C C . LEU A 1 214 ? -2.246 -2.594 -6.09 1 98.44 214 LEU A C 1
ATOM 1586 O O . LEU A 1 214 ? -1.904 -3.734 -6.406 1 98.44 214 LEU A O 1
ATOM 1590 N N . PHE A 1 215 ? -3.469 -2.322 -5.645 1 98.62 215 PHE A N 1
ATOM 1591 C CA . PHE A 1 215 ? -4.461 -3.357 -5.371 1 98.62 215 PHE A CA 1
ATOM 1592 C C . PHE A 1 215 ? -5.031 -3.912 -6.668 1 98.62 215 PHE A C 1
ATOM 1594 O O . PHE A 1 215 ? -5.43 -5.078 -6.73 1 98.62 215 PHE A O 1
ATOM 1601 N N . LEU A 1 216 ? -5.07 -3.064 -7.703 1 98.69 216 LEU A N 1
ATOM 1602 C CA . LEU A 1 216 ? -5.426 -3.564 -9.023 1 98.69 216 LEU A CA 1
ATOM 1603 C C . LEU A 1 216 ? -4.477 -4.68 -9.461 1 98.69 216 LEU A C 1
ATOM 1605 O O . LEU A 1 216 ? -4.922 -5.738 -9.906 1 98.69 216 LEU A O 1
ATOM 1609 N N . VAL A 1 217 ? -3.195 -4.398 -9.352 1 98.69 217 VAL A N 1
ATOM 1610 C CA . VAL A 1 217 ? -2.203 -5.383 -9.766 1 98.69 217 VAL A CA 1
ATOM 1611 C C . VAL A 1 217 ? -2.354 -6.652 -8.93 1 98.69 217 VAL A C 1
ATOM 1613 O O . VAL A 1 217 ? -2.344 -7.762 -9.461 1 98.69 217 VAL A O 1
ATOM 1616 N N . ALA A 1 218 ? -2.559 -6.473 -7.629 1 97.94 218 ALA A N 1
ATOM 1617 C CA . ALA A 1 218 ? -2.754 -7.629 -6.758 1 97.94 218 ALA A CA 1
ATOM 1618 C C . ALA A 1 218 ? -3.955 -8.453 -7.203 1 97.94 218 ALA A C 1
ATOM 1620 O O . ALA A 1 218 ? -3.855 -9.672 -7.355 1 97.94 218 ALA A O 1
ATOM 1621 N N . ALA A 1 219 ? -5.051 -7.785 -7.441 1 97.5 219 ALA A N 1
ATOM 1622 C CA . ALA A 1 219 ? -6.297 -8.453 -7.805 1 97.5 219 ALA A CA 1
ATOM 1623 C C . ALA A 1 219 ? -6.148 -9.219 -9.117 1 97.5 219 ALA A C 1
ATOM 1625 O O . ALA A 1 219 ? -6.637 -10.352 -9.242 1 97.5 219 ALA A O 1
ATOM 1626 N N . GLU A 1 220 ? -5.473 -8.633 -10.047 1 97.88 220 GLU A N 1
ATOM 1627 C CA . GLU A 1 220 ? -5.359 -9.25 -11.359 1 97.88 220 GLU A CA 1
ATOM 1628 C C . GLU A 1 220 ? -4.32 -10.367 -11.359 1 97.88 220 GLU A C 1
ATOM 1630 O O . GLU A 1 220 ? -4.453 -11.352 -12.086 1 97.88 220 GLU A O 1
ATOM 1635 N N . LEU A 1 221 ? -3.285 -10.281 -10.516 1 96.81 221 LEU A N 1
ATOM 1636 C CA . LEU A 1 221 ? -2.314 -11.359 -10.367 1 96.81 221 LEU A CA 1
ATOM 1637 C C . LEU A 1 221 ? -2.963 -12.594 -9.742 1 96.81 221 LEU A C 1
ATOM 1639 O O . LEU A 1 221 ? -2.584 -13.719 -10.047 1 96.81 221 LEU A O 1
ATOM 1643 N N . LEU A 1 222 ? -3.902 -12.344 -8.852 1 93.06 222 LEU A N 1
ATOM 1644 C CA . LEU A 1 222 ? -4.445 -13.422 -8.031 1 93.06 222 LEU A CA 1
ATOM 1645 C C . LEU A 1 222 ? -5.605 -14.109 -8.742 1 93.06 222 LEU A C 1
ATOM 1647 O O . LEU A 1 222 ? -6 -15.219 -8.359 1 93.06 222 LEU A O 1
ATOM 1651 N N . GLY A 1 223 ? -6.211 -13.398 -9.758 1 89.88 223 GLY A N 1
ATOM 1652 C CA . GLY A 1 223 ? -7.305 -14.109 -10.391 1 89.88 223 GLY A CA 1
ATOM 1653 C C . GLY A 1 223 ? -7.988 -13.305 -11.484 1 89.88 223 GLY A C 1
ATOM 1654 O O . GLY A 1 223 ? -9.203 -13.086 -11.43 1 89.88 223 GLY A O 1
ATOM 1655 N N . ALA A 1 224 ? -7.355 -12.961 -12.516 1 93.56 224 ALA A N 1
ATOM 1656 C CA . ALA A 1 224 ? -7.996 -12.297 -13.648 1 93.56 224 ALA A CA 1
ATOM 1657 C C . ALA A 1 224 ? -7.664 -13.008 -14.953 1 93.56 224 ALA A C 1
ATOM 1659 O O . ALA A 1 224 ? -6.684 -13.75 -15.031 1 93.56 224 ALA A O 1
ATOM 1660 N N . SER A 1 225 ? -8.578 -12.828 -15.922 1 95.5 225 SER A N 1
ATOM 1661 C CA . SER A 1 225 ? -8.344 -13.367 -17.25 1 95.5 225 SER A CA 1
ATOM 1662 C C . SER A 1 225 ? -8.039 -12.25 -18.25 1 95.5 225 SER A C 1
ATOM 1664 O O . SER A 1 225 ? -7.707 -12.516 -19.406 1 95.5 225 SER A O 1
ATOM 1666 N N . MET A 1 226 ? -8.18 -11.078 -17.766 1 96.69 226 MET A N 1
ATOM 1667 C CA . MET A 1 226 ? -7.867 -9.891 -18.547 1 96.69 226 MET A CA 1
ATOM 1668 C C . MET A 1 226 ? -7.324 -8.773 -17.656 1 96.69 226 MET A C 1
ATOM 1670 O O . MET A 1 226 ? -7.605 -8.742 -16.453 1 96.69 226 MET A O 1
ATOM 1674 N N . GLY A 1 227 ? -6.602 -7.816 -18.328 1 98.31 227 GLY A N 1
ATOM 1675 C CA . GLY A 1 227 ? -5.996 -6.715 -17.594 1 98.31 227 GLY A CA 1
ATOM 1676 C C . GLY A 1 227 ? -4.48 -6.719 -17.672 1 98.31 227 GLY A C 1
ATOM 1677 O O . GLY A 1 227 ? -3.875 -7.711 -18.078 1 98.31 227 GLY A O 1
ATOM 1678 N N . LEU A 1 228 ? -3.93 -5.668 -17.25 1 98.69 228 LEU A N 1
ATOM 1679 C CA . LEU A 1 228 ? -2.477 -5.535 -17.281 1 98.69 228 LEU A CA 1
ATOM 1680 C C . LEU A 1 228 ? -1.827 -6.492 -16.281 1 98.69 228 LEU A C 1
ATOM 1682 O O . LEU A 1 228 ? -0.787 -7.086 -16.578 1 98.69 228 LEU A O 1
ATOM 1686 N N . GLY A 1 229 ? -2.434 -6.602 -15.109 1 98.25 229 GLY A N 1
ATOM 1687 C CA . GLY A 1 229 ? -1.919 -7.574 -14.156 1 98.25 229 GLY A CA 1
ATOM 1688 C C . GLY A 1 229 ? -1.981 -9 -14.68 1 98.25 229 GLY A C 1
ATOM 1689 O O . GLY A 1 229 ? -1.073 -9.797 -14.43 1 98.25 229 GLY A O 1
ATOM 1690 N N . PHE A 1 230 ? -3.035 -9.359 -15.352 1 97.94 230 PHE A N 1
ATOM 1691 C CA . PHE A 1 230 ? -3.145 -10.664 -15.992 1 97.94 230 PHE A CA 1
ATOM 1692 C C . PHE A 1 230 ? -2.051 -10.844 -17.047 1 97.94 230 PHE A C 1
ATOM 1694 O O . PHE A 1 230 ? -1.458 -11.922 -17.141 1 97.94 230 PHE A O 1
ATOM 1701 N N . LEU A 1 231 ? -1.871 -9.789 -17.797 1 98.19 231 LEU A N 1
ATOM 1702 C CA . LEU A 1 231 ? -0.843 -9.852 -18.828 1 98.19 231 LEU A CA 1
ATOM 1703 C C . LEU A 1 231 ? 0.523 -10.148 -18.219 1 98.19 231 LEU A C 1
ATOM 1705 O O . LEU A 1 231 ? 1.347 -10.828 -18.828 1 98.19 231 LEU A O 1
ATOM 1709 N N . LEU A 1 232 ? 0.772 -9.672 -17 1 98.25 232 LEU A N 1
ATOM 1710 C CA . LEU A 1 232 ? 2.006 -9.992 -16.297 1 98.25 232 LEU A CA 1
ATOM 1711 C C . LEU A 1 232 ? 2.127 -11.492 -16.062 1 98.25 232 LEU A C 1
ATOM 1713 O O . LEU A 1 232 ? 3.146 -12.102 -16.406 1 98.25 232 LEU A O 1
ATOM 1717 N N . THR A 1 233 ? 1.085 -12.086 -15.539 1 96.5 233 THR A N 1
ATOM 1718 C CA . THR A 1 233 ? 1.095 -13.508 -15.227 1 96.5 233 THR A CA 1
ATOM 1719 C C . THR A 1 233 ? 1.152 -14.344 -16.5 1 96.5 233 THR A C 1
ATOM 1721 O O . THR A 1 233 ? 1.869 -15.344 -16.562 1 96.5 233 THR A O 1
ATOM 1724 N N . ASP A 1 234 ? 0.394 -13.961 -17.469 1 96.94 234 ASP A N 1
ATOM 1725 C CA . ASP A 1 234 ? 0.389 -14.656 -18.75 1 96.94 234 ASP A CA 1
ATOM 1726 C C . ASP A 1 234 ? 1.774 -14.633 -19.391 1 96.94 234 ASP A C 1
ATOM 1728 O O . ASP A 1 234 ? 2.238 -15.648 -19.922 1 96.94 234 ASP A O 1
ATOM 1732 N N . SER A 1 235 ? 2.385 -13.5 -19.359 1 96.38 235 SER A N 1
ATOM 1733 C CA . SER A 1 235 ? 3.721 -13.344 -19.922 1 96.38 235 SER A CA 1
ATOM 1734 C C . SER A 1 235 ? 4.742 -14.18 -19.156 1 96.38 235 SER A C 1
ATOM 1736 O O . SER A 1 235 ? 5.633 -14.781 -19.766 1 96.38 235 SER A O 1
ATOM 1738 N N . GLN A 1 236 ? 4.609 -14.133 -17.859 1 94.81 236 GLN A N 1
ATOM 1739 C CA . GLN A 1 236 ? 5.492 -14.945 -17.031 1 94.81 236 GLN A CA 1
ATOM 1740 C C . GLN A 1 236 ? 5.344 -16.438 -17.359 1 94.81 236 GLN A C 1
ATOM 1742 O O . GLN A 1 236 ? 6.34 -17.141 -17.516 1 94.81 236 GLN A O 1
ATOM 1747 N N . ASN A 1 237 ? 4.121 -16.922 -17.516 1 94.62 237 ASN A N 1
ATOM 1748 C CA . ASN A 1 237 ? 3.822 -18.328 -17.75 1 94.62 237 ASN A CA 1
ATOM 1749 C C . ASN A 1 237 ? 4.305 -18.766 -19.125 1 94.62 237 ASN A C 1
ATOM 1751 O O . ASN A 1 237 ? 4.641 -19.938 -19.328 1 94.62 237 ASN A O 1
ATOM 1755 N N . ASN A 1 238 ? 4.398 -17.859 -20.016 1 94.38 238 ASN A N 1
ATOM 1756 C CA . ASN A 1 238 ? 4.781 -18.188 -21.375 1 94.38 238 ASN A CA 1
ATOM 1757 C C . ASN A 1 238 ? 6.23 -17.797 -21.656 1 94.38 238 ASN A C 1
ATOM 1759 O O . ASN A 1 238 ? 6.695 -17.906 -22.797 1 94.38 238 ASN A O 1
ATOM 1763 N N . GLY A 1 239 ? 6.859 -17.203 -20.688 1 92.12 239 GLY A N 1
ATOM 1764 C CA . GLY A 1 239 ? 8.258 -16.844 -20.828 1 92.12 239 GLY A CA 1
ATOM 1765 C C . GLY A 1 239 ? 8.484 -15.625 -21.719 1 92.12 239 GLY A C 1
ATOM 1766 O O . GLY A 1 239 ? 9.57 -15.461 -22.281 1 92.12 239 GLY A O 1
ATOM 1767 N N . ARG A 1 240 ? 7.477 -14.852 -21.891 1 94.62 240 ARG A N 1
ATOM 1768 C CA . ARG A 1 240 ? 7.59 -13.641 -22.703 1 94.62 240 ARG A CA 1
ATOM 1769 C C . ARG A 1 240 ? 8.008 -12.445 -21.844 1 94.62 240 ARG A C 1
ATOM 1771 O O . ARG A 1 240 ? 7.203 -11.547 -21.594 1 94.62 240 ARG A O 1
ATOM 1778 N N . ILE A 1 241 ? 9.266 -12.359 -21.625 1 95.56 241 ILE A N 1
ATOM 1779 C CA . ILE A 1 241 ? 9.82 -11.336 -20.75 1 95.56 241 ILE A CA 1
ATOM 1780 C C . ILE A 1 241 ? 9.68 -9.961 -21.391 1 95.56 241 ILE A C 1
ATOM 1782 O O . ILE A 1 241 ? 9.555 -8.953 -20.703 1 95.56 241 ILE A O 1
ATOM 1786 N N . ASP A 1 242 ? 9.68 -9.898 -22.703 1 95.88 242 ASP A N 1
ATOM 1787 C CA . ASP A 1 242 ? 9.477 -8.633 -23.422 1 95.88 242 ASP A CA 1
ATOM 1788 C C . ASP A 1 242 ? 8.109 -8.031 -23.078 1 95.88 242 ASP A C 1
ATOM 1790 O O . ASP A 1 242 ? 8.016 -6.844 -22.766 1 95.88 242 ASP A O 1
ATOM 1794 N N . ARG A 1 243 ? 7.09 -8.93 -23.031 1 96.88 243 ARG A N 1
ATOM 1795 C CA . ARG A 1 243 ? 5.746 -8.477 -22.688 1 96.88 243 ARG A CA 1
ATOM 1796 C C . ARG A 1 243 ? 5.648 -8.133 -21.203 1 96.88 243 ARG A C 1
ATOM 1798 O O . ARG A 1 243 ? 4.914 -7.215 -20.828 1 96.88 243 ARG A O 1
ATOM 1805 N N . LEU A 1 244 ? 6.383 -8.891 -20.484 1 97.44 244 LEU A N 1
ATOM 1806 C CA . LEU A 1 244 ? 6.406 -8.648 -19.047 1 97.44 244 LEU A CA 1
ATOM 1807 C C . LEU A 1 244 ? 6.949 -7.254 -18.734 1 97.44 244 LEU A C 1
ATOM 1809 O O . LEU A 1 244 ? 6.324 -6.488 -18 1 97.44 244 LEU A O 1
ATOM 1813 N N . ILE A 1 245 ? 8.055 -6.906 -19.281 1 96.88 245 ILE A N 1
ATOM 1814 C CA . ILE A 1 245 ? 8.688 -5.609 -19.078 1 96.88 245 ILE A CA 1
ATOM 1815 C C . ILE A 1 245 ? 7.812 -4.504 -19.656 1 96.88 245 ILE A C 1
ATOM 1817 O O . ILE A 1 245 ? 7.629 -3.453 -19.047 1 96.88 245 ILE A O 1
ATOM 1821 N N . LEU A 1 246 ? 7.281 -4.746 -20.844 1 97.81 246 LEU A N 1
ATOM 1822 C CA . LEU A 1 246 ? 6.348 -3.803 -21.438 1 97.81 246 LEU A CA 1
ATOM 1823 C C . LEU A 1 246 ? 5.207 -3.48 -20.484 1 97.81 246 LEU A C 1
ATOM 1825 O O . LEU A 1 246 ? 4.863 -2.312 -20.297 1 97.81 246 LEU A O 1
ATOM 1829 N N . THR A 1 247 ? 4.613 -4.543 -19.906 1 98.69 247 THR A N 1
ATOM 1830 C CA . THR A 1 247 ? 3.455 -4.379 -19.047 1 98.69 247 THR A CA 1
ATOM 1831 C C . THR A 1 247 ? 3.83 -3.59 -17.781 1 98.69 247 THR A C 1
ATOM 1833 O O . THR A 1 247 ? 3.059 -2.746 -17.328 1 98.69 247 THR A O 1
ATOM 1836 N N . ILE A 1 248 ? 4.992 -3.777 -17.203 1 98.38 248 ILE A N 1
ATOM 1837 C CA . ILE A 1 248 ? 5.492 -3.023 -16.047 1 98.38 248 ILE A CA 1
ATOM 1838 C C . ILE A 1 248 ? 5.602 -1.546 -16.422 1 98.38 248 ILE A C 1
ATOM 1840 O O . ILE A 1 248 ? 5.168 -0.678 -15.656 1 98.38 248 ILE A O 1
ATOM 1844 N N . ILE A 1 249 ? 6.121 -1.257 -17.578 1 97.56 249 ILE A N 1
ATOM 1845 C CA . ILE A 1 249 ? 6.281 0.113 -18.062 1 97.56 249 ILE A CA 1
ATOM 1846 C C . ILE A 1 249 ? 4.906 0.761 -18.234 1 97.56 249 ILE A C 1
ATOM 1848 O O . ILE A 1 249 ? 4.707 1.914 -17.844 1 97.56 249 ILE A O 1
ATOM 1852 N N . LEU A 1 250 ? 3.969 0.006 -18.812 1 98.38 250 LEU A N 1
ATOM 1853 C CA . LEU A 1 250 ? 2.621 0.528 -19.016 1 98.38 250 LEU A CA 1
ATOM 1854 C C . LEU A 1 250 ? 1.955 0.853 -17.672 1 98.38 250 LEU A C 1
ATOM 1856 O O . LEU A 1 250 ? 1.284 1.88 -17.547 1 98.38 250 LEU A O 1
ATOM 1860 N N . LEU A 1 251 ? 2.16 0.012 -16.719 1 98.69 251 LEU A N 1
ATOM 1861 C CA . LEU A 1 251 ? 1.598 0.253 -15.398 1 98.69 251 LEU A CA 1
ATOM 1862 C C . LEU A 1 251 ? 2.18 1.521 -14.781 1 98.69 251 LEU A C 1
ATOM 1864 O O . LEU A 1 251 ? 1.461 2.291 -14.141 1 98.69 251 LEU A O 1
ATOM 1868 N N . ALA A 1 252 ? 3.443 1.741 -14.984 1 97.94 252 ALA A N 1
ATOM 1869 C CA . ALA A 1 252 ? 4.082 2.969 -14.516 1 97.94 252 ALA A CA 1
ATOM 1870 C C . ALA A 1 252 ? 3.508 4.191 -15.227 1 97.94 252 ALA A C 1
ATOM 1872 O O . ALA A 1 252 ? 3.182 5.191 -14.594 1 97.94 252 ALA A O 1
ATOM 1873 N N . ILE A 1 253 ? 3.344 4.109 -16.516 1 97.56 253 ILE A N 1
ATOM 1874 C CA . ILE A 1 253 ? 2.877 5.215 -17.344 1 97.56 253 ILE A CA 1
ATOM 1875 C C . ILE A 1 253 ? 1.444 5.578 -16.953 1 97.56 253 ILE A C 1
ATOM 1877 O O . ILE A 1 253 ? 1.133 6.75 -16.734 1 97.56 253 ILE A O 1
ATOM 1881 N N . PHE A 1 254 ? 0.602 4.586 -16.797 1 97.62 254 PHE A N 1
ATOM 1882 C CA . PHE A 1 254 ? -0.801 4.871 -16.531 1 97.62 254 PHE A CA 1
ATOM 1883 C C . PHE A 1 254 ? -0.99 5.297 -15.07 1 97.62 254 PHE A C 1
ATOM 1885 O O . PHE A 1 254 ? -1.862 6.109 -14.766 1 97.62 254 PHE A O 1
ATOM 1892 N N . GLY A 1 255 ? -0.158 4.711 -14.195 1 96.69 255 GLY A N 1
ATOM 1893 C CA . GLY A 1 255 ? -0.143 5.242 -12.844 1 96.69 255 GLY A CA 1
ATOM 1894 C C . GLY A 1 255 ? 0.215 6.715 -12.781 1 96.69 255 GLY A C 1
ATOM 1895 O O . GLY A 1 255 ? -0.47 7.5 -12.125 1 96.69 255 GLY A O 1
ATOM 1896 N N . LYS A 1 256 ? 1.197 7.113 -13.516 1 95.88 256 LYS A N 1
ATOM 1897 C CA . LYS A 1 256 ? 1.643 8.5 -13.547 1 95.88 256 LYS A CA 1
ATOM 1898 C C . LYS A 1 256 ? 0.619 9.391 -14.25 1 95.88 256 LYS A C 1
ATOM 1900 O O . LYS A 1 256 ? 0.406 10.539 -13.852 1 95.88 256 LYS A O 1
ATOM 1905 N N . LEU A 1 257 ? 0.051 8.859 -15.258 1 97.25 257 LEU A N 1
ATOM 1906 C CA . LEU A 1 257 ? -0.943 9.617 -16.016 1 97.25 257 LEU A CA 1
ATOM 1907 C C . LEU A 1 257 ? -2.152 9.945 -15.141 1 97.25 257 LEU A C 1
ATOM 1909 O O . LEU A 1 257 ? -2.643 11.078 -15.156 1 97.25 257 LEU A O 1
ATOM 1913 N N . THR A 1 258 ? -2.635 8.984 -14.406 1 97.44 258 THR A N 1
ATOM 1914 C CA . THR A 1 258 ? -3.787 9.227 -13.547 1 97.44 258 THR A CA 1
ATOM 1915 C C . THR A 1 258 ? -3.426 10.18 -12.414 1 97.44 258 THR A C 1
ATOM 1917 O O . THR A 1 258 ? -4.246 11.008 -12.008 1 97.44 258 THR A O 1
ATOM 1920 N N . ASP A 1 259 ? -2.244 10.078 -11.945 1 96.31 259 ASP A N 1
ATOM 1921 C CA . ASP A 1 259 ? -1.771 11.016 -10.938 1 96.31 259 ASP A CA 1
ATOM 1922 C C . ASP A 1 259 ? -1.737 12.438 -11.484 1 96.31 259 ASP A C 1
ATOM 1924 O O . ASP A 1 259 ? -2.104 13.383 -10.781 1 96.31 259 ASP A O 1
ATOM 1928 N N . ALA A 1 260 ? -1.266 12.617 -12.711 1 96.44 260 ALA A N 1
ATOM 1929 C CA . ALA A 1 260 ? -1.215 13.93 -13.359 1 96.44 260 ALA A CA 1
ATOM 1930 C C . ALA A 1 260 ? -2.615 14.508 -13.531 1 96.44 260 ALA A C 1
ATOM 1932 O O . ALA A 1 260 ? -2.826 15.703 -13.328 1 96.44 260 ALA A O 1
ATOM 1933 N N . LEU A 1 261 ? -3.518 13.648 -13.883 1 97.31 261 LEU A N 1
ATOM 1934 C CA . LEU A 1 261 ? -4.898 14.094 -14.023 1 97.31 261 LEU A CA 1
ATOM 1935 C C . LEU A 1 261 ? -5.461 14.555 -12.688 1 97.31 261 LEU A C 1
ATOM 1937 O O . LEU A 1 261 ? -6.195 15.547 -12.625 1 97.31 261 LEU A O 1
ATOM 1941 N N . LEU A 1 262 ? -5.129 13.844 -11.664 1 97.25 262 LEU A N 1
ATOM 1942 C CA . LEU A 1 262 ? -5.562 14.234 -10.328 1 97.25 262 LEU A CA 1
ATOM 1943 C C . LEU A 1 262 ? -4.949 15.578 -9.93 1 97.25 262 LEU A C 1
ATOM 1945 O O . LEU A 1 262 ? -5.605 16.391 -9.289 1 97.25 262 LEU A O 1
ATOM 1949 N N . SER A 1 263 ? -3.736 15.828 -10.344 1 96 263 SER A N 1
ATOM 1950 C CA . SER A 1 263 ? -3.066 17.094 -10.055 1 96 263 SER A CA 1
ATOM 1951 C C . SER A 1 263 ? -3.771 18.266 -10.742 1 96 263 SER A C 1
ATOM 1953 O O . SER A 1 263 ? -3.875 19.344 -10.172 1 96 263 SER A O 1
ATOM 1955 N N . ILE A 1 264 ? -4.215 18.047 -11.891 1 96.06 264 ILE A N 1
ATOM 1956 C CA . ILE A 1 264 ? -4.957 19.078 -12.617 1 96.06 264 ILE A CA 1
ATOM 1957 C C . ILE A 1 264 ? -6.273 19.375 -11.898 1 96.06 264 ILE A C 1
ATOM 1959 O O . ILE A 1 264 ? -6.645 20.531 -11.719 1 96.06 264 ILE A O 1
ATOM 1963 N N . ALA A 1 265 ? -6.906 18.312 -11.477 1 95.56 265 ALA A N 1
ATOM 1964 C CA . ALA A 1 265 ? -8.148 18.484 -10.727 1 95.56 265 ALA A CA 1
ATOM 1965 C C . ALA A 1 265 ? -7.898 19.266 -9.43 1 95.56 265 ALA A C 1
ATOM 1967 O O . ALA A 1 265 ? -8.719 20.094 -9.039 1 95.56 265 ALA A O 1
ATOM 1968 N N . GLU A 1 266 ? -6.859 18.938 -8.766 1 94.88 266 GLU A N 1
ATOM 1969 C CA . GLU A 1 266 ? -6.5 19.625 -7.531 1 94.88 266 GLU A CA 1
ATOM 1970 C C . GLU A 1 266 ? -6.301 21.109 -7.77 1 94.88 266 GLU A C 1
ATOM 1972 O O . GLU A 1 266 ? -6.812 21.938 -7.012 1 94.88 266 GLU A O 1
ATOM 1977 N N . ARG A 1 267 ? -5.59 21.516 -8.828 1 94.31 267 ARG A N 1
ATOM 1978 C CA . ARG A 1 267 ? -5.324 22.906 -9.148 1 94.31 267 ARG A CA 1
ATOM 1979 C C . ARG A 1 267 ? -6.617 23.656 -9.438 1 94.31 267 ARG A C 1
ATOM 1981 O O . ARG A 1 267 ? -6.793 24.797 -8.992 1 94.31 267 ARG A O 1
ATOM 1988 N N . LYS A 1 268 ? -7.492 23.062 -10.086 1 93.5 268 LYS A N 1
ATOM 1989 C CA . LYS A 1 268 ? -8.773 23.672 -10.406 1 93.5 268 LYS A CA 1
ATOM 1990 C C . LYS A 1 268 ? -9.625 23.859 -9.148 1 93.5 268 LYS A C 1
ATOM 1992 O O . LYS A 1 268 ? -10.305 24.875 -8.984 1 93.5 268 LYS A O 1
ATOM 1997 N N . ALA A 1 269 ? -9.555 22.844 -8.289 1 91.06 269 ALA A N 1
ATOM 1998 C CA . ALA A 1 269 ? -10.312 22.906 -7.039 1 91.06 269 ALA A CA 1
ATOM 1999 C C . ALA A 1 269 ? -9.781 24.016 -6.129 1 91.06 269 ALA A C 1
ATOM 2001 O O . ALA A 1 269 ? -10.562 24.75 -5.527 1 91.06 269 ALA A O 1
ATOM 2002 N N . ILE A 1 270 ? -8.539 24.156 -6.074 1 87.88 270 ILE A N 1
ATOM 2003 C CA . ILE A 1 270 ? -7.918 25.172 -5.238 1 87.88 270 ILE A CA 1
ATOM 2004 C C . ILE A 1 270 ? -8.227 26.562 -5.805 1 87.88 270 ILE A C 1
ATOM 2006 O O . ILE A 1 270 ? -8.5 27.5 -5.051 1 87.88 270 ILE A O 1
ATOM 2010 N N . ALA A 1 271 ? -8.227 26.688 -7.094 1 87.56 271 ALA A N 1
ATOM 2011 C CA . ALA A 1 271 ? -8.508 27.953 -7.746 1 87.56 271 ALA A CA 1
ATOM 2012 C C . ALA A 1 271 ? -9.953 28.391 -7.508 1 87.56 271 ALA A C 1
ATOM 2014 O O . ALA A 1 271 ? -10.242 29.578 -7.406 1 87.56 271 ALA A O 1
ATOM 2015 N N . ARG A 1 272 ? -10.781 27.422 -7.402 1 83.44 272 ARG A N 1
ATOM 2016 C CA . ARG A 1 272 ? -12.203 27.719 -7.211 1 83.44 272 ARG A CA 1
ATOM 2017 C C . ARG A 1 272 ? -12.484 28.109 -5.77 1 83.44 272 ARG A C 1
ATOM 2019 O O . ARG A 1 272 ? -13.383 28.922 -5.508 1 83.44 272 ARG A O 1
ATOM 2026 N N . TRP A 1 273 ? -11.781 27.5 -4.836 1 73.44 273 TRP A N 1
ATOM 2027 C CA . TRP A 1 273 ? -12.07 27.766 -3.43 1 73.44 273 TRP A CA 1
ATOM 2028 C C . TRP A 1 273 ? -11.078 28.766 -2.85 1 73.44 273 TRP A C 1
ATOM 2030 O O . TRP A 1 273 ? -11.242 29.234 -1.719 1 73.44 273 TRP A O 1
ATOM 2040 N N . ALA A 1 274 ? -9.969 29.047 -3.588 1 58.53 274 ALA A N 1
ATOM 2041 C CA . ALA A 1 274 ? -9.078 30.125 -3.164 1 58.53 274 ALA A CA 1
ATOM 2042 C C . ALA A 1 274 ? -9.68 31.5 -3.479 1 58.53 274 ALA A C 1
ATOM 2044 O O . ALA A 1 274 ? -10.453 31.641 -4.43 1 58.53 274 ALA A O 1
ATOM 2045 N N . MET B 1 1 ? -70.75 34.062 31.156 1 32.72 1 MET B N 1
ATOM 2046 C CA . MET B 1 1 ? -69.375 34.031 31.672 1 32.72 1 MET B CA 1
ATOM 2047 C C . MET B 1 1 ? -68.688 32.688 31.422 1 32.72 1 MET B C 1
ATOM 2049 O O . MET B 1 1 ? -68.75 31.812 32.281 1 32.72 1 MET B O 1
ATOM 2053 N N . THR B 1 2 ? -68.812 32.094 30.219 1 39.06 2 THR B N 1
ATOM 2054 C CA . THR B 1 2 ? -68.312 30.797 29.797 1 39.06 2 THR B CA 1
ATOM 2055 C C . THR B 1 2 ? -66.75 30.797 29.766 1 39.06 2 THR B C 1
ATOM 2057 O O . THR B 1 2 ? -66.125 31.641 29.109 1 39.06 2 THR B O 1
ATOM 2060 N N . ALA B 1 3 ? -66.125 30.266 30.844 1 48.5 3 ALA B N 1
ATOM 2061 C CA . ALA B 1 3 ? -64.688 30.141 31.062 1 48.5 3 ALA B CA 1
ATOM 2062 C C . ALA B 1 3 ? -64 29.422 29.906 1 48.5 3 ALA B C 1
ATOM 2064 O O . ALA B 1 3 ? -64.5 28.406 29.438 1 48.5 3 ALA B O 1
ATOM 2065 N N . PRO B 1 4 ? -63.156 30.141 29.078 1 46.38 4 PRO B N 1
ATOM 2066 C CA . PRO B 1 4 ? -62.469 29.484 27.969 1 46.38 4 PRO B CA 1
ATOM 2067 C C . PRO B 1 4 ? -61.656 28.266 28.422 1 46.38 4 PRO B C 1
ATOM 2069 O O . PRO B 1 4 ? -61.219 28.203 29.578 1 46.38 4 PRO B O 1
ATOM 2072 N N . VAL B 1 5 ? -62.031 27.031 28 1 47.31 5 VAL B N 1
ATOM 2073 C CA . VAL B 1 5 ? -61.312 25.75 28.125 1 47.31 5 VAL B CA 1
ATOM 2074 C C . VAL B 1 5 ? -59.875 25.922 27.719 1 47.31 5 VAL B C 1
ATOM 2076 O O . VAL B 1 5 ? -59.562 26.297 26.578 1 47.31 5 VAL B O 1
ATOM 2079 N N . ASP B 1 6 ? -58.938 26.25 28.656 1 42.25 6 ASP B N 1
ATOM 2080 C CA . ASP B 1 6 ? -57.469 26.25 28.5 1 42.25 6 ASP B CA 1
ATOM 2081 C C . ASP B 1 6 ? -57 24.938 27.859 1 42.25 6 ASP B C 1
ATOM 2083 O O . ASP B 1 6 ? -57.094 23.875 28.469 1 42.25 6 ASP B O 1
ATOM 2087 N N . GLN B 1 7 ? -57.25 24.641 26.531 1 44.06 7 GLN B N 1
ATOM 2088 C CA . GLN B 1 7 ? -56.594 23.516 25.875 1 44.06 7 GLN B CA 1
ATOM 2089 C C . GLN B 1 7 ? -55.094 23.484 26.156 1 44.06 7 GLN B C 1
ATOM 2091 O O . GLN B 1 7 ? -54.375 24.422 25.781 1 44.06 7 GLN B O 1
ATOM 2096 N N . GLN B 1 8 ? -54.656 22.844 27.266 1 45.47 8 GLN B N 1
ATOM 2097 C CA . GLN B 1 8 ? -53.25 22.531 27.531 1 45.47 8 GLN B CA 1
ATOM 2098 C C . GLN B 1 8 ? -52.562 21.984 26.297 1 45.47 8 GLN B C 1
ATOM 2100 O O . GLN B 1 8 ? -53.031 21.062 25.641 1 45.47 8 GLN B O 1
ATOM 2105 N N . PRO B 1 9 ? -51.719 22.781 25.578 1 46.62 9 PRO B N 1
ATOM 2106 C CA . PRO B 1 9 ? -50.969 22.203 24.469 1 46.62 9 PRO B CA 1
ATOM 2107 C C . PRO B 1 9 ? -50.281 20.906 24.828 1 46.62 9 PRO B C 1
ATOM 2109 O O . PRO B 1 9 ? -49.875 20.719 25.969 1 46.62 9 PRO B O 1
ATOM 2112 N N . ALA B 1 10 ? -50.562 19.703 24.328 1 42.06 10 ALA B N 1
ATOM 2113 C CA . ALA B 1 10 ? -49.906 18.406 24.359 1 42.06 10 ALA B CA 1
ATOM 2114 C C . ALA B 1 10 ? -48.375 18.578 24.172 1 42.06 10 ALA B C 1
ATOM 2116 O O . ALA B 1 10 ? -47.938 19.078 23.141 1 42.06 10 ALA B O 1
ATOM 2117 N N . THR B 1 11 ? -47.625 18.828 25.234 1 41.28 11 THR B N 1
ATOM 2118 C CA . THR B 1 11 ? -46.156 18.688 25.188 1 41.28 11 THR B CA 1
ATOM 2119 C C . THR B 1 11 ? -45.75 17.406 24.453 1 41.28 11 THR B C 1
ATOM 2121 O O . THR B 1 11 ? -46.219 16.312 24.812 1 41.28 11 THR B O 1
ATOM 2124 N N . THR B 1 12 ? -45.562 17.391 23.203 1 39.44 12 THR B N 1
ATOM 2125 C CA . THR B 1 12 ? -44.938 16.312 22.438 1 39.44 12 THR B CA 1
ATOM 2126 C C . THR B 1 12 ? -43.75 15.727 23.188 1 39.44 12 THR B C 1
ATOM 2128 O O . THR B 1 12 ? -42.719 16.391 23.328 1 39.44 12 THR B O 1
ATOM 2131 N N . GLN B 1 13 ? -43.875 14.859 24.266 1 41.06 13 GLN B N 1
ATOM 2132 C CA . GLN B 1 13 ? -42.969 14.008 25.031 1 41.06 13 GLN B CA 1
ATOM 2133 C C . GLN B 1 13 ? -42.094 13.164 24.125 1 41.06 13 GLN B C 1
ATOM 2135 O O . GLN B 1 13 ? -41.219 12.422 24.594 1 41.06 13 GLN B O 1
ATOM 2140 N N . ALA B 1 14 ? -42.531 12.922 22.906 1 42.75 14 ALA B N 1
ATOM 2141 C CA . ALA B 1 14 ? -41.969 11.742 22.266 1 42.75 14 ALA B CA 1
ATOM 2142 C C . ALA B 1 14 ? -40.5 11.953 21.906 1 42.75 14 ALA B C 1
ATOM 2144 O O . ALA B 1 14 ? -39.812 11.016 21.516 1 42.75 14 ALA B O 1
ATOM 2145 N N . ASP B 1 15 ? -39.969 13.172 21.703 1 42.38 15 ASP B N 1
ATOM 2146 C CA . ASP B 1 15 ? -38.656 13.219 21.109 1 42.38 15 ASP B CA 1
ATOM 2147 C C . ASP B 1 15 ? -37.562 12.977 22.188 1 42.38 15 ASP B C 1
ATOM 2149 O O . ASP B 1 15 ? -36.375 13.18 21.938 1 42.38 15 ASP B O 1
ATOM 2153 N N . ALA B 1 16 ? -37.875 12.664 23.5 1 47.09 16 ALA B N 1
ATOM 2154 C CA . ALA B 1 16 ? -36.969 12.617 24.625 1 47.09 16 ALA B CA 1
ATOM 2155 C C . ALA B 1 16 ? -36.062 11.383 24.547 1 47.09 16 ALA B C 1
ATOM 2157 O O . ALA B 1 16 ? -34.938 11.391 25.047 1 47.09 16 ALA B O 1
ATOM 2158 N N . PRO B 1 17 ? -36.594 10.258 24.094 1 48.53 17 PRO B N 1
ATOM 2159 C CA . PRO B 1 17 ? -35.781 9.062 24.359 1 48.53 17 PRO B CA 1
ATOM 2160 C C . PRO B 1 17 ? -34.469 9.031 23.562 1 48.53 17 PRO B C 1
ATOM 2162 O O . PRO B 1 17 ? -33.5 8.406 24 1 48.53 17 PRO B O 1
ATOM 2165 N N . ARG B 1 18 ? -34.5 9.406 22.406 1 51.09 18 ARG B N 1
ATOM 2166 C CA . ARG B 1 18 ? -33.281 9.336 21.594 1 51.09 18 ARG B CA 1
ATOM 2167 C C . ARG B 1 18 ? -32.188 10.227 22.188 1 51.09 18 ARG B C 1
ATOM 2169 O O . ARG B 1 18 ? -31.016 9.867 22.156 1 51.09 18 ARG B O 1
ATOM 2176 N N . ALA B 1 19 ? -32.625 11.297 22.812 1 57 19 ALA B N 1
ATOM 2177 C CA . ALA B 1 19 ? -31.688 12.234 23.438 1 57 19 ALA B CA 1
ATOM 2178 C C . ALA B 1 19 ? -31.031 11.609 24.672 1 57 19 ALA B C 1
ATOM 2180 O O . ALA B 1 19 ? -29.844 11.828 24.922 1 57 19 ALA B O 1
ATOM 2181 N N . GLY B 1 20 ? -31.828 10.648 25.203 1 59.53 20 GLY B N 1
ATOM 2182 C CA . GLY B 1 20 ? -31.312 10.047 26.422 1 59.53 20 GLY B CA 1
ATOM 2183 C C . GLY B 1 20 ? -30.219 9.016 26.172 1 59.53 20 GLY B C 1
ATOM 2184 O O . GLY B 1 20 ? -29.203 8.992 26.859 1 59.53 20 GLY B O 1
ATOM 2185 N N . LEU B 1 21 ? -30.531 8.117 25.234 1 61.34 21 LEU B N 1
ATOM 2186 C CA . LEU B 1 21 ? -29.516 7.102 24.938 1 61.34 21 LEU B CA 1
ATOM 2187 C C . LEU B 1 21 ? -28.234 7.742 24.422 1 61.34 21 LEU B C 1
ATOM 2189 O O . LEU B 1 21 ? -27.141 7.316 24.781 1 61.34 21 LEU B O 1
ATOM 2193 N N . LEU B 1 22 ? -28.5 8.625 23.594 1 66.06 22 LEU B N 1
ATOM 2194 C CA . LEU B 1 22 ? -27.344 9.344 23.062 1 66.06 22 LEU B CA 1
ATOM 2195 C C . LEU B 1 22 ? -26.609 10.07 24.188 1 66.06 22 LEU B C 1
ATOM 2197 O O . LEU B 1 22 ? -25.375 10.062 24.234 1 66.06 22 LEU B O 1
ATOM 2201 N N . ALA B 1 23 ? -27.375 10.711 25.062 1 66.62 23 ALA B N 1
ATOM 2202 C CA . ALA B 1 23 ? -26.781 11.406 26.203 1 66.62 23 ALA B CA 1
ATOM 2203 C C . ALA B 1 23 ? -26.062 10.422 27.141 1 66.62 23 ALA B C 1
ATOM 2205 O O . ALA B 1 23 ? -24.984 10.719 27.656 1 66.62 23 ALA B O 1
ATOM 2206 N N . ALA B 1 24 ? -26.641 9.32 27.312 1 69.62 24 ALA B N 1
ATOM 2207 C CA . ALA B 1 24 ? -26.031 8.297 28.156 1 69.62 24 ALA B CA 1
ATOM 2208 C C . ALA B 1 24 ? -24.734 7.781 27.547 1 69.62 24 ALA B C 1
ATOM 2210 O O . ALA B 1 24 ? -23.75 7.566 28.266 1 69.62 24 ALA B O 1
ATOM 2211 N N . LEU B 1 25 ? -24.766 7.574 26.297 1 69.94 25 LEU B N 1
ATOM 2212 C CA . LEU B 1 25 ? -23.578 7.07 25.609 1 69.94 25 LEU B CA 1
ATOM 2213 C C . LEU B 1 25 ? -22.453 8.109 25.625 1 69.94 25 LEU B C 1
ATOM 2215 O O . LEU B 1 25 ? -21.281 7.77 25.781 1 69.94 25 LEU B O 1
ATOM 2219 N N . LEU B 1 26 ? -22.906 9.312 25.531 1 70.19 26 LEU B N 1
ATOM 2220 C CA . LEU B 1 26 ? -21.922 10.391 25.484 1 70.19 26 LEU B CA 1
ATOM 2221 C C . LEU B 1 26 ? -21.312 10.633 26.859 1 70.19 26 LEU B C 1
ATOM 2223 O O . LEU B 1 26 ? -20.25 11.234 26.984 1 70.19 26 LEU B O 1
ATOM 2227 N N . GLY B 1 27 ? -22.016 10.109 27.859 1 73.69 27 GLY B N 1
ATOM 2228 C CA . GLY B 1 27 ? -21.484 10.242 29.219 1 73.69 27 GLY B CA 1
ATOM 2229 C C . GLY B 1 27 ? -20.516 9.148 29.578 1 73.69 27 GLY B C 1
ATOM 2230 O O . GLY B 1 27 ? -19.781 9.266 30.562 1 73.69 27 GLY B O 1
ATOM 2231 N N . LEU B 1 28 ? -20.5 8.109 28.766 1 77.75 28 LEU B N 1
ATOM 2232 C CA . LEU B 1 28 ? -19.609 6.988 29.031 1 77.75 28 LEU B CA 1
ATOM 2233 C C . LEU B 1 28 ? -18.188 7.312 28.594 1 77.75 28 LEU B C 1
ATOM 2235 O O . LEU B 1 28 ? -17.984 8.125 27.688 1 77.75 28 LEU B O 1
ATOM 2239 N N . PRO B 1 29 ? -17.25 6.691 29.312 1 83.88 29 PRO B N 1
ATOM 2240 C CA . PRO B 1 29 ? -15.875 6.91 28.875 1 83.88 29 PRO B CA 1
ATOM 2241 C C . PRO B 1 29 ? -15.641 6.465 27.422 1 83.88 29 PRO B C 1
ATOM 2243 O O . PRO B 1 29 ? -16.25 5.5 26.969 1 83.88 29 PRO B O 1
ATOM 2246 N N . HIS B 1 30 ? -14.859 7.227 26.703 1 81.56 30 HIS B N 1
ATOM 2247 C CA . HIS B 1 30 ? -14.57 7.066 25.297 1 81.56 30 HIS B CA 1
ATOM 2248 C C . HIS B 1 30 ? -14.219 5.621 24.953 1 81.56 30 HIS B C 1
ATOM 2250 O O . HIS B 1 30 ? -14.633 5.102 23.922 1 81.56 30 HIS B O 1
ATOM 2256 N N . TRP B 1 31 ? -13.586 4.934 25.828 1 82.62 31 TRP B N 1
ATOM 2257 C CA . TRP B 1 31 ? -13.148 3.566 25.562 1 82.62 31 TRP B CA 1
ATOM 2258 C C . TRP B 1 31 ? -14.32 2.596 25.625 1 82.62 31 TRP B C 1
ATOM 2260 O O . TRP B 1 31 ? -14.344 1.587 24.922 1 82.62 31 TRP B O 1
ATOM 2270 N N . LEU B 1 32 ? -15.312 2.842 26.438 1 87.5 32 LEU B N 1
ATOM 2271 C CA . LEU B 1 32 ? -16.484 1.983 26.547 1 87.5 32 LEU B CA 1
ATOM 2272 C C . LEU B 1 32 ? -17.406 2.156 25.344 1 87.5 32 LEU B C 1
ATOM 2274 O O . LEU B 1 32 ? -18 1.183 24.859 1 87.5 32 LEU B O 1
ATOM 2278 N N . VAL B 1 33 ? -17.5 3.357 24.922 1 89.19 33 VAL B N 1
ATOM 2279 C CA . VAL B 1 33 ? -18.328 3.629 23.75 1 89.19 33 VAL B CA 1
ATOM 2280 C C . VAL B 1 33 ? -17.734 2.951 22.516 1 89.19 33 VAL B C 1
ATOM 2282 O O . VAL B 1 33 ? -18.469 2.453 21.656 1 89.19 33 VAL B O 1
ATOM 2285 N N . GLY B 1 34 ? -16.375 2.902 22.484 1 90.44 34 GLY B N 1
ATOM 2286 C CA . GLY B 1 34 ? -15.664 2.277 21.375 1 90.44 34 GLY B CA 1
ATOM 2287 C C . GLY B 1 34 ? -15.906 0.783 21.281 1 90.44 34 GLY B C 1
ATOM 2288 O O . GLY B 1 34 ? -15.742 0.188 20.219 1 90.44 34 GLY B O 1
ATOM 2289 N N . LEU B 1 35 ? -16.375 0.165 22.375 1 92.69 35 LEU B N 1
ATOM 2290 C CA . LEU B 1 35 ? -16.594 -1.277 22.406 1 92.69 35 LEU B CA 1
ATOM 2291 C C . LEU B 1 35 ? -18 -1.628 21.922 1 92.69 35 LEU B C 1
ATOM 2293 O O . LEU B 1 35 ? -18.281 -2.795 21.641 1 92.69 35 LEU B O 1
ATOM 2297 N N . VAL B 1 36 ? -18.797 -0.646 21.734 1 92.19 36 VAL B N 1
ATOM 2298 C CA . VAL B 1 36 ? -20.188 -0.878 21.375 1 92.19 36 VAL B CA 1
ATOM 2299 C C . VAL B 1 36 ? -20.266 -1.524 20 1 92.19 36 VAL B C 1
ATOM 2301 O O . VAL B 1 36 ? -20.922 -2.555 19.812 1 92.19 36 VAL B O 1
ATOM 2304 N N . VAL B 1 37 ? -19.547 -0.937 19.078 1 92.56 37 VAL B N 1
ATOM 2305 C CA . VAL B 1 37 ? -19.625 -1.428 17.703 1 92.56 37 VAL B CA 1
ATOM 2306 C C . VAL B 1 37 ? -19.031 -2.828 17.609 1 92.56 37 VAL B C 1
ATOM 2308 O O . VAL B 1 37 ? -19.656 -3.752 17.094 1 92.56 37 VAL B O 1
ATOM 2311 N N . PRO B 1 38 ? -17.828 -3.086 18.125 1 92.69 38 PRO B N 1
ATOM 2312 C CA . PRO B 1 38 ? -17.281 -4.449 18.109 1 92.69 38 PRO B CA 1
ATOM 2313 C C . PRO B 1 38 ? -18.203 -5.453 18.797 1 92.69 38 PRO B C 1
ATOM 2315 O O . PRO B 1 38 ? -18.359 -6.582 18.312 1 92.69 38 PRO B O 1
ATOM 2318 N N . ALA B 1 39 ? -18.812 -5.035 19.891 1 93.31 39 ALA B N 1
ATOM 2319 C CA . ALA B 1 39 ? -19.734 -5.914 20.609 1 93.31 39 ALA B CA 1
ATOM 2320 C C . ALA B 1 39 ? -20.969 -6.215 19.766 1 93.31 39 ALA B C 1
ATOM 2322 O O . ALA B 1 39 ? -21.438 -7.355 19.703 1 93.31 39 ALA B O 1
ATOM 2323 N N . LEU B 1 40 ? -21.469 -5.223 19.141 1 93.62 40 LEU B N 1
ATOM 2324 C CA . LEU B 1 40 ? -22.625 -5.41 18.281 1 93.62 40 LEU B CA 1
ATOM 2325 C C . LEU B 1 40 ? -22.297 -6.328 17.109 1 93.62 40 LEU B C 1
ATOM 2327 O O . LEU B 1 40 ? -23.125 -7.16 16.719 1 93.62 40 LEU B O 1
ATOM 2331 N N . VAL B 1 41 ? -21.141 -6.148 16.547 1 92.19 41 VAL B N 1
ATOM 2332 C CA . VAL B 1 41 ? -20.703 -6.984 15.438 1 92.19 41 VAL B CA 1
ATOM 2333 C C . VAL B 1 41 ? -20.578 -8.438 15.891 1 92.19 41 VAL B C 1
ATOM 2335 O O . VAL B 1 41 ? -21.016 -9.352 15.195 1 92.19 41 VAL B O 1
ATOM 2338 N N . LEU B 1 42 ? -20.031 -8.609 17.062 1 91.31 42 LEU B N 1
ATOM 2339 C CA . LEU B 1 42 ? -19.859 -9.953 17.594 1 91.31 42 LEU B CA 1
ATOM 2340 C C . LEU B 1 42 ? -21.219 -10.602 17.875 1 91.31 42 LEU B C 1
ATOM 2342 O O . LEU B 1 42 ? -21.406 -11.789 17.594 1 91.31 42 LEU B O 1
ATOM 2346 N N . VAL B 1 43 ? -22.125 -9.859 18.438 1 92.12 43 VAL B N 1
ATOM 2347 C CA . VAL B 1 43 ? -23.453 -10.367 18.734 1 92.12 43 VAL B CA 1
ATOM 2348 C C . VAL B 1 43 ? -24.188 -10.695 17.438 1 92.12 43 VAL B C 1
ATOM 2350 O O . VAL B 1 43 ? -24.812 -11.75 17.312 1 92.12 43 VAL B O 1
ATOM 2353 N N . ALA B 1 44 ? -24.078 -9.797 16.516 1 92.06 44 ALA B N 1
ATOM 2354 C CA . ALA B 1 44 ? -24.703 -10.039 15.219 1 92.06 44 ALA B CA 1
ATOM 2355 C C . ALA B 1 44 ? -24.109 -11.273 14.547 1 92.06 44 ALA B C 1
ATOM 2357 O O . ALA B 1 44 ? -24.844 -12.062 13.93 1 92.06 44 ALA B O 1
ATOM 2358 N N . TRP B 1 45 ? -22.828 -11.414 14.641 1 90.62 45 TRP B N 1
ATOM 2359 C CA . TRP B 1 45 ? -22.109 -12.562 14.102 1 90.62 45 TRP B CA 1
ATOM 2360 C C . TRP B 1 45 ? -22.594 -13.859 14.75 1 90.62 45 TRP B C 1
ATOM 2362 O O . TRP B 1 45 ? -22.953 -14.812 14.055 1 90.62 45 TRP B O 1
ATOM 2372 N N . GLN B 1 46 ? -22.734 -13.812 15.969 1 89.12 46 GLN B N 1
ATOM 2373 C CA . GLN B 1 46 ? -23.203 -14.977 16.719 1 89.12 46 GLN B CA 1
ATOM 2374 C C . GLN B 1 46 ? -24.641 -15.328 16.359 1 89.12 46 GLN B C 1
ATOM 2376 O O . GLN B 1 46 ? -24.969 -16.5 16.125 1 89.12 46 GLN B O 1
ATOM 2381 N N . LEU B 1 47 ? -25.438 -14.328 16.297 1 90.25 47 LEU B N 1
ATOM 2382 C CA . LEU B 1 47 ? -26.844 -14.539 16.016 1 90.25 47 LEU B CA 1
ATOM 2383 C C . LEU B 1 47 ? -27.047 -15.023 14.578 1 90.25 47 LEU B C 1
ATOM 2385 O O . LEU B 1 47 ? -27.891 -15.891 14.32 1 90.25 47 LEU B O 1
ATOM 2389 N N . ALA B 1 48 ? -26.297 -14.43 13.727 1 89.81 48 ALA B N 1
ATOM 2390 C CA . ALA B 1 48 ? -26.438 -14.797 12.312 1 89.81 48 ALA B CA 1
ATOM 2391 C C . ALA B 1 48 ? -26.031 -16.25 12.094 1 89.81 48 ALA B C 1
ATOM 2393 O O . ALA B 1 48 ? -26.625 -16.953 11.258 1 89.81 48 ALA B O 1
ATOM 2394 N N . THR B 1 49 ? -25.094 -16.734 12.797 1 87.5 49 THR B N 1
ATOM 2395 C CA . THR B 1 49 ? -24.547 -18.062 12.547 1 87.5 49 THR B CA 1
ATOM 2396 C C . THR B 1 49 ? -25.297 -19.109 13.359 1 87.5 49 THR B C 1
ATOM 2398 O O . THR B 1 49 ? -25.375 -20.281 12.969 1 87.5 49 THR B O 1
ATOM 2401 N N . THR B 1 50 ? -25.953 -18.719 14.453 1 84.62 50 THR B N 1
ATOM 2402 C CA . THR B 1 50 ? -26.656 -19.688 15.281 1 84.62 50 THR B CA 1
ATOM 2403 C C . THR B 1 50 ? -28.125 -19.766 14.906 1 84.62 50 THR B C 1
ATOM 2405 O O . THR B 1 50 ? -28.781 -20.781 15.133 1 84.62 50 THR B O 1
ATOM 2408 N N . SER B 1 51 ? -28.656 -18.703 14.344 1 86.44 51 SER B N 1
ATOM 2409 C CA . SER B 1 51 ? -30.062 -18.688 13.961 1 86.44 51 SER B CA 1
ATOM 2410 C C . SER B 1 51 ? -30.281 -19.453 12.656 1 86.44 51 SER B C 1
ATOM 2412 O O . SER B 1 51 ? -31.422 -19.781 12.312 1 86.44 51 SER B O 1
ATOM 2414 N N . GLY B 1 52 ? -29.219 -19.734 11.961 1 82.06 52 GLY B N 1
ATOM 2415 C CA . GLY B 1 52 ? -29.344 -20.438 10.688 1 82.06 52 GLY B CA 1
ATOM 2416 C C . GLY B 1 52 ? -29.594 -19.5 9.516 1 82.06 52 GLY B C 1
ATOM 2417 O O . GLY B 1 52 ? -29.797 -19.953 8.391 1 82.06 52 GLY B O 1
ATOM 2418 N N . LEU B 1 53 ? -29.609 -18.266 9.734 1 83.81 53 LEU B N 1
ATOM 2419 C CA . LEU B 1 53 ? -29.812 -17.266 8.68 1 83.81 53 LEU B CA 1
ATOM 2420 C C . LEU B 1 53 ? -28.656 -17.312 7.676 1 83.81 53 LEU B C 1
ATOM 2422 O O . LEU B 1 53 ? -28.859 -17.031 6.492 1 83.81 53 LEU B O 1
ATOM 2426 N N . VAL B 1 54 ? -27.5 -17.656 8.211 1 83.44 54 VAL B N 1
ATOM 2427 C CA . VAL B 1 54 ? -26.312 -17.766 7.359 1 83.44 54 VAL B CA 1
ATOM 2428 C C . VAL B 1 54 ? -25.734 -19.172 7.473 1 83.44 54 VAL B C 1
ATOM 2430 O O . VAL B 1 54 ? -25.531 -19.688 8.578 1 83.44 54 VAL B O 1
ATOM 2433 N N . PRO B 1 55 ? -25.641 -19.75 6.344 1 81.5 55 PRO B N 1
ATOM 2434 C CA . PRO B 1 55 ? -25.062 -21.094 6.395 1 81.5 55 PRO B CA 1
ATOM 2435 C C . PRO B 1 55 ? -23.641 -21.109 6.949 1 81.5 55 PRO B C 1
ATOM 2437 O O . PRO B 1 55 ? -22.906 -20.141 6.781 1 81.5 55 PRO B O 1
ATOM 2440 N N . SER B 1 56 ? -23.375 -22.188 7.609 1 77.75 56 SER B N 1
ATOM 2441 C CA . SER B 1 56 ? -22.094 -22.344 8.289 1 77.75 56 SER B CA 1
ATOM 2442 C C . SER B 1 56 ? -20.938 -22.281 7.305 1 77.75 56 SER B C 1
ATOM 2444 O O . SER B 1 56 ? -19.828 -21.906 7.668 1 77.75 56 SER B O 1
ATOM 2446 N N . TYR B 1 57 ? -21.266 -22.641 6.047 1 77.81 57 TYR B N 1
ATOM 2447 C CA . TYR B 1 57 ? -20.188 -22.641 5.07 1 77.81 57 TYR B CA 1
ATOM 2448 C C . TYR B 1 57 ? -19.859 -21.219 4.625 1 77.81 57 TYR B C 1
ATOM 2450 O O . TYR B 1 57 ? -18.766 -20.969 4.113 1 77.81 57 TYR B O 1
ATOM 2458 N N . ALA B 1 58 ? -20.781 -20.344 4.914 1 84 58 ALA B N 1
ATOM 2459 C CA . ALA B 1 58 ? -20.578 -18.953 4.523 1 84 58 ALA B CA 1
ATOM 2460 C C . ALA B 1 58 ? -19.953 -18.156 5.656 1 84 58 ALA B C 1
ATOM 2462 O O . ALA B 1 58 ? -19.156 -17.234 5.414 1 84 58 ALA B O 1
ATOM 2463 N N . LEU B 1 59 ? -20.281 -18.484 6.836 1 89.19 59 LEU B N 1
ATOM 2464 C CA . LEU B 1 59 ? -19.766 -17.781 8 1 89.19 59 LEU B CA 1
ATOM 2465 C C . LEU B 1 59 ? -19.688 -18.703 9.211 1 89.19 59 LEU B C 1
ATOM 2467 O O . LEU B 1 59 ? -20.703 -19.203 9.68 1 89.19 59 LEU B O 1
ATOM 2471 N N . PRO B 1 60 ? -18.438 -18.922 9.625 1 91.19 60 PRO B N 1
ATOM 2472 C CA . PRO B 1 60 ? -18.297 -19.766 10.812 1 91.19 60 PRO B CA 1
ATOM 2473 C C . PRO B 1 60 ? -18.719 -19.062 12.094 1 91.19 60 PRO B C 1
ATOM 2475 O O . PRO B 1 60 ? -18.812 -17.828 12.117 1 91.19 60 PRO B O 1
ATOM 2478 N N . THR B 1 61 ? -18.969 -19.812 13.109 1 90.69 61 THR B N 1
ATOM 2479 C CA . THR B 1 61 ? -19.25 -19.219 14.406 1 90.69 61 THR B CA 1
ATOM 2480 C C . THR B 1 61 ? -17.953 -18.688 15.039 1 90.69 61 THR B C 1
ATOM 2482 O O . THR B 1 61 ? -16.859 -19.141 14.703 1 90.69 61 THR B O 1
ATOM 2485 N N . PRO B 1 62 ? -18.125 -17.688 15.875 1 92.31 62 PRO B N 1
ATOM 2486 C CA . PRO B 1 62 ? -16.938 -17.219 16.594 1 92.31 62 PRO B CA 1
ATOM 2487 C C . PRO B 1 62 ? -16.234 -18.344 17.359 1 92.31 62 PRO B C 1
ATOM 2489 O O . PRO B 1 62 ? -15 -18.391 17.391 1 92.31 62 PRO B O 1
ATOM 2492 N N . ALA B 1 63 ? -16.953 -19.266 17.844 1 92.19 63 ALA B N 1
ATOM 2493 C CA . ALA B 1 63 ? -16.391 -20.391 18.578 1 92.19 63 ALA B CA 1
ATOM 2494 C C . ALA B 1 63 ? -15.562 -21.281 17.672 1 92.19 63 ALA B C 1
ATOM 2496 O O . ALA B 1 63 ? -14.547 -21.844 18.094 1 92.19 63 ALA B O 1
ATOM 2497 N N . SER B 1 64 ? -16.016 -21.469 16.516 1 93.44 64 SER B N 1
ATOM 2498 C CA . SER B 1 64 ? -15.281 -22.297 15.562 1 93.44 64 SER B CA 1
ATOM 2499 C C . SER B 1 64 ? -13.922 -21.703 15.227 1 93.44 64 SER B C 1
ATOM 2501 O O . SER B 1 64 ? -12.969 -22.438 14.93 1 93.44 64 SER B O 1
ATOM 2503 N N . VAL B 1 65 ? -13.82 -20.422 15.227 1 96.12 65 VAL B N 1
ATOM 2504 C CA . VAL B 1 65 ? -12.547 -19.75 14.977 1 96.12 65 VAL B CA 1
ATOM 2505 C C . VAL B 1 65 ? -11.57 -20.062 16.109 1 96.12 65 VAL B C 1
ATOM 2507 O O . VAL B 1 65 ? -10.391 -20.328 15.852 1 96.12 65 VAL B O 1
ATOM 2510 N N . ILE B 1 66 ? -12.047 -20.078 17.312 1 96.31 66 ILE B N 1
ATOM 2511 C CA . ILE B 1 66 ? -11.219 -20.391 18.469 1 96.31 66 ILE B CA 1
ATOM 2512 C C . ILE B 1 66 ? -10.781 -21.859 18.406 1 96.31 66 ILE B C 1
ATOM 2514 O O . ILE B 1 66 ? -9.625 -22.172 18.688 1 96.31 66 ILE B O 1
ATOM 2518 N N . THR B 1 67 ? -11.68 -22.719 18.031 1 96.44 67 THR B N 1
ATOM 2519 C CA . THR B 1 67 ? -11.375 -24.141 17.906 1 96.44 67 THR B CA 1
ATOM 2520 C C . THR B 1 67 ? -10.328 -24.375 16.828 1 96.44 67 THR B C 1
ATOM 2522 O O . THR B 1 67 ? -9.461 -25.234 16.969 1 96.44 67 THR B O 1
ATOM 2525 N N . ALA B 1 68 ? -10.469 -23.641 15.75 1 96.94 68 ALA B N 1
ATOM 2526 C CA . ALA B 1 68 ? -9.477 -23.734 14.68 1 96.94 68 ALA B CA 1
ATOM 2527 C C . ALA B 1 68 ? -8.094 -23.328 15.188 1 96.94 68 ALA B C 1
ATOM 2529 O O . ALA B 1 68 ? -7.09 -23.938 14.82 1 96.94 68 ALA B O 1
ATOM 2530 N N . ALA B 1 69 ? -8.047 -22.297 16 1 97.56 69 ALA B N 1
ATOM 2531 C CA . ALA B 1 69 ? -6.781 -21.859 16.578 1 97.56 69 ALA B CA 1
ATOM 2532 C C . ALA B 1 69 ? -6.168 -22.938 17.453 1 97.56 69 ALA B C 1
ATOM 2534 O O . ALA B 1 69 ? -4.973 -23.219 17.359 1 97.56 69 ALA B O 1
ATOM 2535 N N . VAL B 1 70 ? -6.992 -23.547 18.25 1 97.25 70 VAL B N 1
ATOM 2536 C CA . VAL B 1 70 ? -6.543 -24.594 19.172 1 97.25 70 VAL B CA 1
ATOM 2537 C C . VAL B 1 70 ? -6.039 -25.797 18.375 1 97.25 70 VAL B C 1
ATOM 2539 O O . VAL B 1 70 ? -4.984 -26.344 18.688 1 97.25 70 VAL B O 1
ATOM 2542 N N . ASP B 1 71 ? -6.766 -26.141 17.391 1 96.94 71 ASP B N 1
ATOM 2543 C CA . ASP B 1 71 ? -6.391 -27.266 16.547 1 96.94 71 ASP B CA 1
ATOM 2544 C C . ASP B 1 71 ? -5.031 -27.047 15.891 1 96.94 71 ASP B C 1
ATOM 2546 O O . ASP B 1 71 ? -4.152 -27.906 15.953 1 96.94 71 ASP B O 1
ATOM 2550 N N . LEU B 1 72 ? -4.84 -25.875 15.273 1 96.56 72 LEU B N 1
ATOM 2551 C CA . LEU B 1 72 ? -3.588 -25.547 14.602 1 96.56 72 LEU B CA 1
ATOM 2552 C C . LEU B 1 72 ? -2.439 -25.469 15.602 1 96.56 72 LEU B C 1
ATOM 2554 O O . LEU B 1 72 ? -1.306 -25.844 15.281 1 96.56 72 LEU B O 1
ATOM 2558 N N . LEU B 1 73 ? -2.738 -25 16.844 1 95.94 73 LEU B N 1
ATOM 2559 C CA . LEU B 1 73 ? -1.729 -24.891 17.906 1 95.94 73 LEU B CA 1
ATOM 2560 C C . LEU B 1 73 ? -1.278 -26.281 18.359 1 95.94 73 LEU B C 1
ATOM 2562 O O . LEU B 1 73 ? -0.082 -26.516 18.531 1 95.94 73 LEU B O 1
ATOM 2566 N N . GLU B 1 74 ? -2.178 -27.125 18.516 1 96.06 74 GLU B N 1
ATOM 2567 C CA . GLU B 1 74 ? -1.892 -28.484 19 1 96.06 74 GLU B CA 1
ATOM 2568 C C . GLU B 1 74 ? -1.1 -29.281 17.969 1 96.06 74 GLU B C 1
ATOM 2570 O O . GLU B 1 74 ? -0.261 -30.109 18.328 1 96.06 74 GLU B O 1
ATOM 2575 N N . ARG B 1 75 ? -1.319 -28.969 16.766 1 95.56 75 ARG B N 1
ATOM 2576 C CA . ARG B 1 75 ? -0.614 -29.672 15.688 1 95.56 75 ARG B CA 1
ATOM 2577 C C . ARG B 1 75 ? 0.748 -29.031 15.422 1 95.56 75 ARG B C 1
ATOM 2579 O O . ARG B 1 75 ? 1.529 -29.547 14.617 1 95.56 75 ARG B O 1
ATOM 2586 N N . GLY B 1 76 ? 0.986 -27.859 16.078 1 93.88 76 GLY B N 1
ATOM 2587 C CA . GLY B 1 76 ? 2.264 -27.188 15.922 1 93.88 76 GLY B CA 1
ATOM 2588 C C . GLY B 1 76 ? 2.383 -26.422 14.609 1 93.88 76 GLY B C 1
ATOM 2589 O O . GLY B 1 76 ? 3.455 -25.922 14.281 1 93.88 76 GLY B O 1
ATOM 2590 N N . GLU B 1 77 ? 1.346 -26.328 13.898 1 96 77 GLU B N 1
ATOM 2591 C CA . GLU B 1 77 ? 1.351 -25.688 12.586 1 96 77 GLU B CA 1
ATOM 2592 C C . GLU B 1 77 ? 1.269 -24.172 12.703 1 96 77 GLU B C 1
ATOM 2594 O O . GLU B 1 77 ? 1.847 -23.453 11.891 1 96 77 GLU B O 1
ATOM 2599 N N . LEU B 1 78 ? 0.611 -23.766 13.703 1 96.81 78 LEU B N 1
ATOM 2600 C CA . LEU B 1 78 ? 0.348 -22.344 13.844 1 96.81 78 LEU B CA 1
ATOM 2601 C C . LEU B 1 78 ? 1.646 -21.578 14.055 1 96.81 78 LEU B C 1
ATOM 2603 O O . LEU B 1 78 ? 1.884 -20.562 13.391 1 96.81 78 LEU B O 1
ATOM 2607 N N . TRP B 1 79 ? 2.545 -22.031 14.898 1 95.81 79 TRP B N 1
ATOM 2608 C CA . TRP B 1 79 ? 3.791 -21.344 15.211 1 95.81 79 TRP B CA 1
ATOM 2609 C C . TRP B 1 79 ? 4.727 -21.344 14.008 1 95.81 79 TRP B C 1
ATOM 2611 O O . TRP B 1 79 ? 5.484 -20.391 13.797 1 95.81 79 TRP B O 1
ATOM 2621 N N . THR B 1 80 ? 4.629 -22.406 13.281 1 96.44 80 THR B N 1
ATOM 2622 C CA . THR B 1 80 ? 5.449 -22.5 12.078 1 96.44 80 THR B CA 1
ATOM 2623 C C . THR B 1 80 ? 5.055 -21.406 11.078 1 96.44 80 THR B C 1
ATOM 2625 O O . THR B 1 80 ? 5.91 -20.688 10.562 1 96.44 80 THR B O 1
ATOM 2628 N N . HIS B 1 81 ? 3.762 -21.25 10.805 1 98.06 81 HIS B N 1
ATOM 2629 C CA . HIS B 1 81 ? 3.268 -20.25 9.867 1 98.06 81 HIS B CA 1
ATOM 2630 C C . HIS B 1 81 ? 3.541 -18.844 10.375 1 98.06 81 HIS B C 1
ATOM 2632 O O . HIS B 1 81 ? 3.977 -17.969 9.609 1 98.06 81 HIS B O 1
ATOM 2638 N N . ILE B 1 82 ? 3.383 -18.641 11.68 1 98.12 82 ILE B N 1
ATOM 2639 C CA . ILE B 1 82 ? 3.637 -17.344 12.281 1 98.12 82 ILE B CA 1
ATOM 2640 C C . ILE B 1 82 ? 5.125 -17 12.188 1 98.12 82 ILE B C 1
ATOM 2642 O O . ILE B 1 82 ? 5.496 -15.891 11.812 1 98.12 82 ILE B O 1
ATOM 2646 N N . GLY B 1 83 ? 5.953 -17.953 12.523 1 97.94 83 GLY B N 1
ATOM 2647 C CA . GLY B 1 83 ? 7.395 -17.75 12.531 1 97.94 83 GLY B CA 1
ATOM 2648 C C . GLY B 1 83 ? 7.957 -17.406 11.164 1 97.94 83 GLY B C 1
ATOM 2649 O O . GLY B 1 83 ? 8.773 -16.484 11.039 1 97.94 83 GLY B O 1
ATOM 2650 N N . ILE B 1 84 ? 7.539 -18.094 10.172 1 97.94 84 ILE B N 1
ATOM 2651 C CA . ILE B 1 84 ? 8.055 -17.891 8.828 1 97.94 84 ILE B CA 1
ATOM 2652 C C . ILE B 1 84 ? 7.617 -16.516 8.312 1 97.94 84 ILE B C 1
ATOM 2654 O O . ILE B 1 84 ? 8.422 -15.773 7.75 1 97.94 84 ILE B O 1
ATOM 2658 N N . SER B 1 85 ? 6.363 -16.188 8.477 1 98.69 85 SER B N 1
ATOM 2659 C CA . SER B 1 85 ? 5.875 -14.867 8.07 1 98.69 85 SER B CA 1
ATOM 2660 C C . SER B 1 85 ? 6.594 -13.758 8.836 1 98.69 85 SER B C 1
ATOM 2662 O O . SER B 1 85 ? 6.98 -12.75 8.242 1 98.69 85 SER B O 1
ATOM 2664 N N . ALA B 1 86 ? 6.812 -13.953 10.141 1 98.5 86 ALA B N 1
ATOM 2665 C CA . ALA B 1 86 ? 7.5 -12.953 10.945 1 98.5 86 ALA B CA 1
ATOM 2666 C C . ALA B 1 86 ? 8.938 -12.75 10.461 1 98.5 86 ALA B C 1
ATOM 2668 O O . ALA B 1 86 ? 9.406 -11.617 10.375 1 98.5 86 ALA B O 1
ATOM 2669 N N . GLN B 1 87 ? 9.57 -13.797 10.156 1 98.31 87 GLN B N 1
ATOM 2670 C CA . GLN B 1 87 ? 10.945 -13.719 9.664 1 98.31 87 GLN B CA 1
ATOM 2671 C C . GLN B 1 87 ? 11.016 -12.953 8.352 1 98.31 87 GLN B C 1
ATOM 2673 O O . GLN B 1 87 ? 11.875 -12.086 8.18 1 98.31 87 GLN B O 1
ATOM 2678 N N . ARG B 1 88 ? 10.141 -13.25 7.457 1 98.62 88 ARG B N 1
ATOM 2679 C CA . ARG B 1 88 ? 10.109 -12.586 6.16 1 98.62 88 ARG B CA 1
ATOM 2680 C C . ARG B 1 88 ? 9.867 -11.086 6.32 1 98.62 88 ARG B C 1
ATOM 2682 O O . ARG B 1 88 ? 10.57 -10.273 5.719 1 98.62 88 ARG B O 1
ATOM 2689 N N . VAL B 1 89 ? 8.898 -10.75 7.164 1 98.69 89 VAL B N 1
ATOM 2690 C CA . VAL B 1 89 ? 8.547 -9.344 7.363 1 98.69 89 VAL B CA 1
ATOM 2691 C C . VAL B 1 89 ? 9.719 -8.602 7.988 1 98.69 89 VAL B C 1
ATOM 2693 O O . VAL B 1 89 ? 10.07 -7.5 7.551 1 98.69 89 VAL B O 1
ATOM 2696 N N . LEU B 1 90 ? 10.32 -9.188 9 1 98.44 90 LEU B N 1
ATOM 2697 C CA . LEU B 1 90 ? 11.406 -8.523 9.719 1 98.44 90 LEU B CA 1
ATOM 2698 C C . LEU B 1 90 ? 12.625 -8.352 8.82 1 98.44 90 LEU B C 1
ATOM 2700 O O . LEU B 1 90 ? 13.266 -7.297 8.836 1 98.44 90 LEU B O 1
ATOM 2704 N N . LEU B 1 91 ? 12.938 -9.344 8.008 1 98.69 91 LEU B N 1
ATOM 2705 C CA . LEU B 1 91 ? 14.07 -9.258 7.094 1 98.69 91 LEU B CA 1
ATOM 2706 C C . LEU B 1 91 ? 13.82 -8.211 6.016 1 98.69 91 LEU B C 1
ATOM 2708 O O . LEU B 1 91 ? 14.68 -7.359 5.758 1 98.69 91 LEU B O 1
ATOM 2712 N N . GLY B 1 92 ? 12.68 -8.297 5.387 1 98.81 92 GLY B N 1
ATOM 2713 C CA . GLY B 1 92 ? 12.336 -7.344 4.348 1 98.81 92 GLY B CA 1
ATOM 2714 C C . GLY B 1 92 ? 12.234 -5.918 4.855 1 98.81 92 GLY B C 1
ATOM 2715 O O . GLY B 1 92 ? 12.719 -4.988 4.215 1 98.81 92 GLY B O 1
ATOM 2716 N N . PHE B 1 93 ? 11.617 -5.77 6.031 1 98.81 93 PHE B N 1
ATOM 2717 C CA . PHE B 1 93 ? 11.477 -4.465 6.664 1 98.81 93 PHE B CA 1
ATOM 2718 C C . PHE B 1 93 ? 12.836 -3.869 6.996 1 98.81 93 PHE B C 1
ATOM 2720 O O . PHE B 1 93 ? 13.102 -2.703 6.695 1 98.81 93 PHE B O 1
ATOM 2727 N N . ALA B 1 94 ? 13.672 -4.652 7.629 1 98.81 94 ALA B N 1
ATOM 2728 C CA . ALA B 1 94 ? 14.992 -4.176 8.039 1 98.81 94 ALA B CA 1
ATOM 2729 C C . ALA B 1 94 ? 15.836 -3.795 6.824 1 98.81 94 ALA B C 1
ATOM 2731 O O . ALA B 1 94 ? 16.391 -2.699 6.77 1 98.81 94 ALA B O 1
ATOM 2732 N N . ALA B 1 95 ? 15.883 -4.648 5.848 1 98.88 95 ALA B N 1
ATOM 2733 C CA . ALA B 1 95 ? 16.703 -4.398 4.664 1 98.88 95 ALA B CA 1
ATOM 2734 C C . ALA B 1 95 ? 16.141 -3.24 3.844 1 98.88 95 ALA B C 1
ATOM 2736 O O . ALA B 1 95 ? 16.891 -2.357 3.414 1 98.88 95 ALA B O 1
ATOM 2737 N N . GLY B 1 96 ? 14.812 -3.264 3.639 1 98.88 96 GLY B N 1
ATOM 2738 C CA . GLY B 1 96 ? 14.188 -2.184 2.893 1 98.88 96 GLY B CA 1
ATOM 2739 C C . GLY B 1 96 ? 14.32 -0.833 3.572 1 98.88 96 GLY B C 1
ATOM 2740 O O . GLY B 1 96 ? 14.609 0.172 2.916 1 98.88 96 GLY B O 1
ATOM 2741 N N . SER B 1 97 ? 14.117 -0.832 4.852 1 98.81 97 SER B N 1
ATOM 2742 C CA . SER B 1 97 ? 14.234 0.401 5.621 1 98.81 97 SER B CA 1
ATOM 2743 C C . SER B 1 97 ? 15.672 0.917 5.625 1 98.81 97 SER B C 1
ATOM 2745 O O . SER B 1 97 ? 15.906 2.125 5.535 1 98.81 97 SER B O 1
ATOM 2747 N N . LEU B 1 98 ? 16.625 0.014 5.73 1 98.5 98 LEU B N 1
ATOM 2748 C CA . LEU B 1 98 ? 18.031 0.407 5.703 1 98.5 98 LEU B CA 1
ATOM 2749 C C . LEU B 1 98 ? 18.391 1.027 4.359 1 98.5 98 LEU B C 1
ATOM 2751 O O . LEU B 1 98 ? 19.062 2.064 4.309 1 98.5 98 LEU B O 1
ATOM 2755 N N . LEU B 1 99 ? 17.969 0.425 3.326 1 98.44 99 LEU B N 1
ATOM 2756 C CA . LEU B 1 99 ? 18.203 0.976 1.997 1 98.44 99 LEU B CA 1
ATOM 2757 C C . LEU B 1 99 ? 17.516 2.324 1.835 1 98.44 99 LEU B C 1
ATOM 2759 O O . LEU B 1 99 ? 18.094 3.258 1.271 1 98.44 99 LEU B O 1
ATOM 2763 N N . GLY B 1 100 ? 16.266 2.4 2.305 1 98.31 100 GLY B N 1
ATOM 2764 C CA . GLY B 1 100 ? 15.547 3.666 2.268 1 98.31 100 GLY B CA 1
ATOM 2765 C C . GLY B 1 100 ? 16.25 4.773 3.027 1 98.31 100 GLY B C 1
ATOM 2766 O O . GLY B 1 100 ? 16.297 5.918 2.574 1 98.31 100 GLY B O 1
ATOM 2767 N N . LEU B 1 101 ? 16.797 4.418 4.152 1 97.19 101 LEU B N 1
ATOM 2768 C CA . LEU B 1 101 ? 17.516 5.379 4.973 1 97.19 101 LEU B CA 1
ATOM 2769 C C . LEU B 1 101 ? 18.797 5.844 4.262 1 97.19 101 LEU B C 1
ATOM 2771 O O . LEU B 1 101 ? 19.078 7.043 4.215 1 97.19 101 LEU B O 1
ATOM 2775 N N . VAL B 1 102 ? 19.531 4.941 3.664 1 96.31 102 VAL B N 1
ATOM 2776 C CA . VAL B 1 102 ? 20.797 5.246 3.014 1 96.31 102 VAL B CA 1
ATOM 2777 C C . VAL B 1 102 ? 20.547 6.117 1.782 1 96.31 102 VAL B C 1
ATOM 2779 O O . VAL B 1 102 ? 21.141 7.195 1.651 1 96.31 102 VAL B O 1
ATOM 2782 N N . PHE B 1 103 ? 19.656 5.711 0.918 1 96.88 103 PHE B N 1
ATOM 2783 C CA . PHE B 1 103 ? 19.391 6.457 -0.308 1 96.88 103 PHE B CA 1
ATOM 2784 C C . PHE B 1 103 ? 18.641 7.742 -0.009 1 96.88 103 PHE B C 1
ATOM 2786 O O . PHE B 1 103 ? 18.828 8.75 -0.692 1 96.88 103 PHE B O 1
ATOM 2793 N N . GLY B 1 104 ? 17.75 7.645 1.04 1 96.44 104 GLY B N 1
ATOM 2794 C CA . GLY B 1 104 ? 17.094 8.867 1.469 1 96.44 104 GLY B CA 1
ATOM 2795 C C . GLY B 1 104 ? 18.062 9.922 1.968 1 96.44 104 GLY B C 1
ATOM 2796 O O . GLY B 1 104 ? 17.938 11.102 1.635 1 96.44 104 GLY B O 1
ATOM 2797 N N . ALA B 1 105 ? 19.016 9.523 2.709 1 94.88 105 ALA B N 1
ATOM 2798 C CA . ALA B 1 105 ? 20.047 10.438 3.201 1 94.88 105 ALA B CA 1
ATOM 2799 C C . ALA B 1 105 ? 20.906 10.961 2.057 1 94.88 105 ALA B C 1
ATOM 2801 O O . ALA B 1 105 ? 21.203 12.156 1.992 1 94.88 105 ALA B O 1
ATOM 2802 N N . LEU B 1 106 ? 21.266 10.078 1.155 1 94.31 106 LEU B N 1
ATOM 2803 C CA . LEU B 1 106 ? 22.094 10.469 0.025 1 94.31 106 LEU B CA 1
ATOM 2804 C C . LEU B 1 106 ? 21.406 11.523 -0.826 1 94.31 106 LEU B C 1
ATOM 2806 O O . LEU B 1 106 ? 22 12.562 -1.141 1 94.31 106 LEU B O 1
ATOM 2810 N N . VAL B 1 107 ? 20.188 11.336 -1.146 1 94.44 107 VAL B N 1
ATOM 2811 C CA . VAL B 1 107 ? 19.438 12.227 -2.023 1 94.44 107 VAL B CA 1
ATOM 2812 C C . VAL B 1 107 ? 19.047 13.492 -1.262 1 94.44 107 VAL B C 1
ATOM 2814 O O . VAL B 1 107 ? 19.016 14.586 -1.83 1 94.44 107 VAL B O 1
ATOM 2817 N N . GLY B 1 108 ? 18.766 13.297 -0.002 1 92.88 108 GLY B N 1
ATOM 2818 C CA . GLY B 1 108 ? 18.359 14.438 0.809 1 92.88 108 GLY B CA 1
ATOM 2819 C C . GLY B 1 108 ? 19.484 15.391 1.11 1 92.88 108 GLY B C 1
ATOM 2820 O O . GLY B 1 108 ? 19.266 16.594 1.29 1 92.88 108 GLY B O 1
ATOM 2821 N N . LEU B 1 109 ? 20.719 14.961 1.101 1 91.81 109 LEU B N 1
ATOM 2822 C CA . LEU B 1 109 ? 21.844 15.781 1.565 1 91.81 109 LEU B CA 1
ATOM 2823 C C . LEU B 1 109 ? 22.703 16.234 0.395 1 91.81 109 LEU B C 1
ATOM 2825 O O . LEU B 1 109 ? 23.516 17.141 0.536 1 91.81 109 LEU B O 1
ATOM 2829 N N . SER B 1 110 ? 22.609 15.578 -0.707 1 90.25 110 SER B N 1
ATOM 2830 C CA . SER B 1 110 ? 23.469 15.891 -1.847 1 90.25 110 SER B CA 1
ATOM 2831 C C . SER B 1 110 ? 22.656 16.391 -3.031 1 90.25 110 SER B C 1
ATOM 2833 O O . SER B 1 110 ? 21.812 15.672 -3.566 1 90.25 110 SER B O 1
ATOM 2835 N N . LYS B 1 111 ? 22.984 17.516 -3.473 1 87.88 111 LYS B N 1
ATOM 2836 C CA . LYS B 1 111 ? 22.328 18.078 -4.648 1 87.88 111 LYS B CA 1
ATOM 2837 C C . LYS B 1 111 ? 22.609 17.25 -5.895 1 87.88 111 LYS B C 1
ATOM 2839 O O . LYS B 1 111 ? 21.75 17.094 -6.758 1 87.88 111 LYS B O 1
ATOM 2844 N N . LEU B 1 112 ? 23.812 16.766 -5.926 1 89.5 112 LEU B N 1
ATOM 2845 C CA . LEU B 1 112 ? 24.203 15.945 -7.066 1 89.5 112 LEU B CA 1
ATOM 2846 C C . LEU B 1 112 ? 23.438 14.625 -7.074 1 89.5 112 LEU B C 1
ATOM 2848 O O . LEU B 1 112 ? 22.938 14.195 -8.117 1 89.5 112 LEU B O 1
ATOM 2852 N N . ALA B 1 113 ? 23.344 14.023 -5.906 1 94.19 113 ALA B N 1
ATOM 2853 C CA . ALA B 1 113 ? 22.594 12.773 -5.82 1 94.19 113 ALA B CA 1
ATOM 2854 C C . ALA B 1 113 ? 21.125 12.992 -6.168 1 94.19 113 ALA B C 1
ATOM 2856 O O . ALA B 1 113 ? 20.5 12.164 -6.844 1 94.19 113 ALA B O 1
ATOM 2857 N N . ASP B 1 114 ? 20.641 14 -5.711 1 93.38 114 ASP B N 1
ATOM 2858 C CA . ASP B 1 114 ? 19.266 14.344 -6.027 1 93.38 114 ASP B CA 1
ATOM 2859 C C . ASP B 1 114 ? 19.062 14.492 -7.535 1 93.38 114 ASP B C 1
ATOM 2861 O O . ASP B 1 114 ? 18.156 13.898 -8.109 1 93.38 114 ASP B O 1
ATOM 2865 N N . ALA B 1 115 ? 19.938 15.242 -8.172 1 91.81 115 ALA B N 1
ATOM 2866 C CA . ALA B 1 115 ? 19.828 15.5 -9.609 1 91.81 115 ALA B CA 1
ATOM 2867 C C . ALA B 1 115 ? 19.984 14.203 -10.406 1 91.81 115 ALA B C 1
ATOM 2869 O O . ALA B 1 115 ? 19.297 14.008 -11.414 1 91.81 115 ALA B O 1
ATOM 2870 N N . LEU B 1 116 ? 20.797 13.344 -9.938 1 93.06 116 LEU B N 1
ATOM 2871 C CA . LEU B 1 116 ? 21.141 12.125 -10.672 1 93.06 116 LEU B CA 1
ATOM 2872 C C . LEU B 1 116 ? 20.078 11.055 -10.461 1 93.06 116 LEU B C 1
ATOM 2874 O O . LEU B 1 116 ? 19.75 10.305 -11.383 1 93.06 116 LEU B O 1
ATOM 2878 N N . LEU B 1 117 ? 19.484 11.078 -9.242 1 94.25 117 LEU B N 1
ATOM 2879 C CA . LEU B 1 117 ? 18.719 9.883 -8.883 1 94.25 117 LEU B CA 1
ATOM 2880 C C . LEU B 1 117 ? 17.234 10.18 -8.859 1 94.25 117 LEU B C 1
ATOM 2882 O O . LEU B 1 117 ? 16.406 9.258 -8.922 1 94.25 117 LEU B O 1
ATOM 2886 N N . SER B 1 118 ? 16.859 11.352 -8.758 1 89.31 118 SER B N 1
ATOM 2887 C CA . SER B 1 118 ? 15.453 11.703 -8.539 1 89.31 118 SER B CA 1
ATOM 2888 C C . SER B 1 118 ? 14.57 11.195 -9.672 1 89.31 118 SER B C 1
ATOM 2890 O O . SER B 1 118 ? 13.5 10.633 -9.422 1 89.31 118 SER B O 1
ATOM 2892 N N . LEU B 1 119 ? 14.984 11.312 -10.891 1 90.38 119 LEU B N 1
ATOM 2893 C CA . LEU B 1 119 ? 14.195 10.867 -12.031 1 90.38 119 LEU B CA 1
ATOM 2894 C C . LEU B 1 119 ? 14.062 9.344 -12.031 1 90.38 119 LEU B C 1
ATOM 2896 O O . LEU B 1 119 ? 12.969 8.812 -12.242 1 90.38 119 LEU B O 1
ATOM 2900 N N . SER B 1 120 ? 15.164 8.711 -11.781 1 93.38 120 SER B N 1
ATOM 2901 C CA . SER B 1 120 ? 15.164 7.25 -11.797 1 93.38 120 SER B CA 1
ATOM 2902 C C . SER B 1 120 ? 14.336 6.691 -10.641 1 93.38 120 SER B C 1
ATOM 2904 O O . SER B 1 120 ? 13.562 5.75 -10.828 1 93.38 120 SER B O 1
ATOM 2906 N N . ILE B 1 121 ? 14.5 7.266 -9.531 1 92.12 121 ILE B N 1
ATOM 2907 C CA . ILE B 1 121 ? 13.734 6.793 -8.375 1 92.12 121 ILE B CA 1
ATOM 2908 C C . ILE B 1 121 ? 12.258 7.121 -8.562 1 92.12 121 ILE B C 1
ATOM 2910 O O . ILE B 1 121 ? 11.391 6.324 -8.203 1 92.12 121 ILE B O 1
ATOM 2914 N N . GLY B 1 122 ? 12.016 8.242 -9.141 1 91.31 122 GLY B N 1
ATOM 2915 C CA . GLY B 1 122 ? 10.648 8.602 -9.484 1 91.31 122 GLY B CA 1
ATOM 2916 C C . GLY B 1 122 ? 10 7.625 -10.453 1 91.31 122 GLY B C 1
ATOM 2917 O O . GLY B 1 122 ? 8.836 7.258 -10.281 1 91.31 122 GLY B O 1
ATOM 2918 N N . ALA B 1 123 ? 10.734 7.195 -11.391 1 91.25 123 ALA B N 1
ATOM 2919 C CA . ALA B 1 123 ? 10.234 6.227 -12.359 1 91.25 123 ALA B CA 1
ATOM 2920 C C . ALA B 1 123 ? 9.953 4.883 -11.703 1 91.25 123 ALA B C 1
ATOM 2922 O O . ALA B 1 123 ? 8.938 4.246 -11.984 1 91.25 123 ALA B O 1
ATOM 2923 N N . LEU B 1 124 ? 10.812 4.453 -10.883 1 93.25 124 LEU B N 1
ATOM 2924 C CA . LEU B 1 124 ? 10.633 3.191 -10.172 1 93.25 124 LEU B CA 1
ATOM 2925 C C . LEU B 1 124 ? 9.422 3.254 -9.25 1 93.25 124 LEU B C 1
ATOM 2927 O O . LEU B 1 124 ? 8.688 2.275 -9.117 1 93.25 124 LEU B O 1
ATOM 2931 N N . ARG B 1 125 ? 9.25 4.391 -8.695 1 93 125 ARG B N 1
ATOM 2932 C CA . ARG B 1 125 ? 8.156 4.582 -7.75 1 93 125 ARG B CA 1
ATOM 2933 C C . ARG B 1 125 ? 6.812 4.613 -8.469 1 93 125 ARG B C 1
ATOM 2935 O O . ARG B 1 125 ? 5.773 4.344 -7.863 1 93 125 ARG B O 1
ATOM 2942 N N . ALA B 1 126 ? 6.867 4.957 -9.695 1 93.69 126 ALA B N 1
ATOM 2943 C CA . ALA B 1 126 ? 5.637 5.039 -10.484 1 93.69 126 ALA B CA 1
ATOM 2944 C C . ALA B 1 126 ? 5.066 3.65 -10.758 1 93.69 126 ALA B C 1
ATOM 2946 O O . ALA B 1 126 ? 3.883 3.51 -11.07 1 93.69 126 ALA B O 1
ATOM 2947 N N . VAL B 1 127 ? 5.859 2.641 -10.68 1 96.69 127 VAL B N 1
ATOM 2948 C CA . VAL B 1 127 ? 5.422 1.262 -10.883 1 96.69 127 VAL B CA 1
ATOM 2949 C C . VAL B 1 127 ? 4.734 0.749 -9.617 1 96.69 127 VAL B C 1
ATOM 2951 O O . VAL B 1 127 ? 5.332 0.746 -8.539 1 96.69 127 VAL B O 1
ATOM 2954 N N . PRO B 1 128 ? 3.484 0.359 -9.734 1 97.06 128 PRO B N 1
ATOM 2955 C CA . PRO B 1 128 ? 2.963 -0.367 -8.57 1 97.06 128 PRO B CA 1
ATOM 2956 C C . PRO B 1 128 ? 3.846 -1.546 -8.164 1 97.06 128 PRO B C 1
ATOM 2958 O O . PRO B 1 128 ? 4.133 -2.416 -8.992 1 97.06 128 PRO B O 1
ATOM 2961 N N . SER B 1 129 ? 4.25 -1.523 -6.977 1 97.31 129 SER B N 1
ATOM 2962 C CA . SER B 1 129 ? 5.355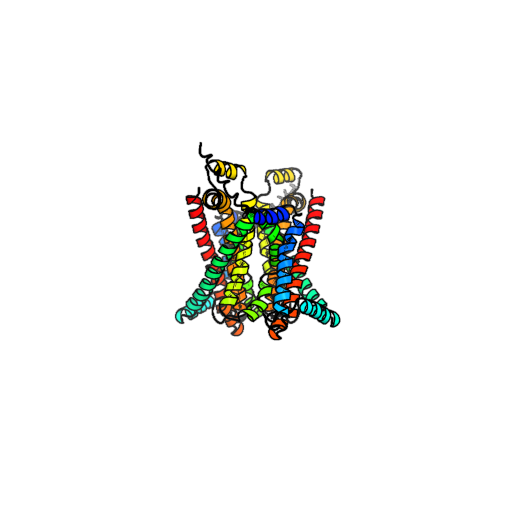 -2.375 -6.543 1 97.31 129 SER B CA 1
ATOM 2963 C C . SER B 1 129 ? 5.031 -3.85 -6.754 1 97.31 129 SER B C 1
ATOM 2965 O O . SER B 1 129 ? 5.93 -4.66 -6.98 1 97.31 129 SER B O 1
ATOM 2967 N N . LEU B 1 130 ? 3.799 -4.219 -6.762 1 97.88 130 LEU B N 1
ATOM 2968 C CA . LEU B 1 130 ? 3.43 -5.621 -6.922 1 97.88 130 LEU B CA 1
ATOM 2969 C C . LEU B 1 130 ? 3.592 -6.062 -8.375 1 97.88 130 LEU B C 1
ATOM 2971 O O . LEU B 1 130 ? 3.58 -7.258 -8.672 1 97.88 130 LEU B O 1
ATOM 2975 N N . ALA B 1 131 ? 3.766 -5.141 -9.273 1 98.31 131 ALA B N 1
ATOM 2976 C CA . ALA B 1 131 ? 3.947 -5.453 -10.695 1 98.31 131 ALA B CA 1
ATOM 2977 C C . ALA B 1 131 ? 5.273 -6.172 -10.93 1 98.31 131 ALA B C 1
ATOM 2979 O O . ALA B 1 131 ? 5.469 -6.797 -11.977 1 98.31 131 ALA B O 1
ATOM 2980 N N . TRP B 1 132 ? 6.156 -6.141 -9.977 1 97.44 132 TRP B N 1
ATOM 2981 C CA . TRP B 1 132 ? 7.477 -6.75 -10.109 1 97.44 132 TRP B CA 1
ATOM 2982 C C . TRP B 1 132 ? 7.41 -8.25 -9.82 1 97.44 132 TRP B C 1
ATOM 2984 O O . TRP B 1 132 ? 8.359 -8.984 -10.125 1 97.44 132 TRP B O 1
ATOM 2994 N N . VAL B 1 133 ? 6.344 -8.734 -9.289 1 96.88 133 VAL B N 1
ATOM 2995 C CA . VAL B 1 133 ? 6.266 -10.078 -8.734 1 96.88 133 VAL B CA 1
ATOM 2996 C C . VAL B 1 133 ? 6.582 -11.102 -9.82 1 96.88 133 VAL B C 1
ATOM 2998 O O . VAL B 1 133 ? 7.469 -11.945 -9.641 1 96.88 133 VAL B O 1
ATOM 3001 N N . PRO B 1 134 ? 5.945 -11.023 -10.969 1 96.5 134 PRO B N 1
ATOM 3002 C CA . PRO B 1 134 ? 6.23 -12.062 -11.961 1 96.5 134 PRO B CA 1
ATOM 3003 C C . PRO B 1 134 ? 7.684 -12.039 -12.438 1 96.5 134 PRO B C 1
ATOM 3005 O O . PRO B 1 134 ? 8.273 -13.094 -12.672 1 96.5 134 PRO B O 1
ATOM 3008 N N . LEU B 1 135 ? 8.234 -10.852 -12.547 1 95.69 135 LEU B N 1
ATOM 3009 C CA . LEU B 1 135 ? 9.633 -10.75 -12.953 1 95.69 135 LEU B CA 1
ATOM 3010 C C . LEU B 1 135 ? 10.555 -11.312 -11.883 1 95.69 135 LEU B C 1
ATOM 3012 O O . LEU B 1 135 ? 11.523 -12.008 -12.188 1 95.69 135 LEU B O 1
ATOM 3016 N N . LEU B 1 136 ? 10.273 -11.008 -10.609 1 95.5 136 LEU B N 1
ATOM 3017 C CA . LEU B 1 136 ? 11.062 -11.516 -9.492 1 95.5 136 LEU B CA 1
ATOM 3018 C C . LEU B 1 136 ? 11.023 -13.039 -9.445 1 95.5 136 LEU B C 1
ATOM 3020 O O . LEU B 1 136 ? 12.039 -13.688 -9.203 1 95.5 136 LEU B O 1
ATOM 3024 N N . VAL B 1 137 ? 9.828 -13.562 -9.703 1 93.69 137 VAL B N 1
ATOM 3025 C CA . VAL B 1 137 ? 9.664 -15.016 -9.672 1 93.69 137 VAL B CA 1
ATOM 3026 C C . VAL B 1 137 ? 10.461 -15.641 -10.812 1 93.69 137 VAL B C 1
ATOM 3028 O O . VAL B 1 137 ? 11.094 -16.688 -10.633 1 93.69 137 VAL B O 1
ATOM 3031 N N . LEU B 1 138 ? 10.453 -15.023 -11.977 1 91.38 138 LEU B N 1
ATOM 3032 C CA . LEU B 1 138 ? 11.203 -15.539 -13.117 1 91.38 138 LEU B CA 1
ATOM 3033 C C . LEU B 1 138 ? 12.703 -15.5 -12.836 1 91.38 138 LEU B C 1
ATOM 3035 O O . LEU B 1 138 ? 13.43 -16.438 -13.18 1 91.38 138 LEU B O 1
ATOM 3039 N N . TRP B 1 139 ? 13.203 -14.422 -12.172 1 91.62 139 TRP B N 1
ATOM 3040 C CA . TRP B 1 139 ? 14.633 -14.211 -11.961 1 91.62 139 TRP B CA 1
ATOM 3041 C C . TRP B 1 139 ? 15.125 -14.984 -10.75 1 91.62 139 TRP B C 1
ATOM 3043 O O . TRP B 1 139 ? 16.25 -15.5 -10.742 1 91.62 139 TRP B O 1
ATOM 3053 N N . MET B 1 140 ? 14.281 -15.086 -9.727 1 93 140 MET B N 1
ATOM 3054 C CA . MET B 1 140 ? 14.758 -15.586 -8.438 1 93 140 MET B CA 1
ATOM 3055 C C . MET B 1 140 ? 14.047 -16.891 -8.078 1 93 140 MET B C 1
ATOM 3057 O O . MET B 1 140 ? 14.305 -17.453 -7.016 1 93 140 MET B O 1
ATOM 3061 N N . LYS B 1 141 ? 13.18 -17.344 -8.906 1 90.19 141 LYS B N 1
ATOM 3062 C CA . LYS B 1 141 ? 12.367 -18.531 -8.641 1 90.19 141 LYS B CA 1
ATOM 3063 C C . LYS B 1 141 ? 11.375 -18.266 -7.508 1 90.19 141 LYS B C 1
ATOM 3065 O O . LYS B 1 141 ? 11.219 -17.125 -7.059 1 90.19 141 LYS B O 1
ATOM 3070 N N . MET B 1 142 ? 10.586 -19.234 -7.129 1 89.31 142 MET B N 1
ATOM 3071 C CA . MET B 1 142 ? 9.516 -19.078 -6.152 1 89.31 142 MET B CA 1
ATOM 3072 C C . MET B 1 142 ? 10.008 -19.406 -4.746 1 89.31 142 MET B C 1
ATOM 3074 O O . MET B 1 142 ? 9.234 -19.844 -3.891 1 89.31 142 MET B O 1
ATOM 3078 N N . GLY B 1 143 ? 11.172 -19.125 -4.484 1 91.62 143 GLY B N 1
ATOM 3079 C CA . GLY B 1 143 ? 11.742 -19.391 -3.172 1 91.62 143 GLY B CA 1
ATOM 3080 C C . GLY B 1 143 ? 11.648 -18.203 -2.234 1 91.62 143 GLY B C 1
ATOM 3081 O O . GLY B 1 143 ? 10.805 -17.312 -2.424 1 91.62 143 GLY B O 1
ATOM 3082 N N . GLU B 1 144 ? 12.438 -18.141 -1.158 1 95.94 144 GLU B N 1
ATOM 3083 C CA . GLU B 1 144 ? 12.422 -17.125 -0.102 1 95.94 144 GLU B CA 1
ATOM 3084 C C . GLU B 1 144 ? 12.945 -15.789 -0.609 1 95.94 144 GLU B C 1
ATOM 3086 O O . GLU B 1 144 ? 12.461 -14.734 -0.2 1 95.94 144 GLU B O 1
ATOM 3091 N N . ASP B 1 145 ? 13.805 -15.828 -1.533 1 96.56 145 ASP B N 1
ATOM 3092 C CA . ASP B 1 145 ? 14.461 -14.609 -2.002 1 96.56 145 ASP B CA 1
ATOM 3093 C C . ASP B 1 145 ? 13.461 -13.695 -2.707 1 96.56 145 ASP B C 1
ATOM 3095 O O . ASP B 1 145 ? 13.492 -12.477 -2.518 1 96.56 145 ASP B O 1
ATOM 3099 N N . SER B 1 146 ? 12.656 -14.289 -3.562 1 96.94 146 SER B N 1
ATOM 3100 C CA . SER B 1 146 ? 11.68 -13.469 -4.27 1 96.94 146 SER B CA 1
ATOM 3101 C C . SER B 1 146 ? 10.688 -12.836 -3.301 1 96.94 146 SER B C 1
ATOM 3103 O O . SER B 1 146 ? 10.297 -11.68 -3.469 1 96.94 146 SER B O 1
ATOM 3105 N N . LYS B 1 147 ? 10.281 -13.547 -2.256 1 97.81 147 LYS B N 1
ATOM 3106 C CA . LYS B 1 147 ? 9.32 -13.047 -1.278 1 97.81 147 LYS B CA 1
ATOM 3107 C C . LYS B 1 147 ? 9.93 -11.914 -0.447 1 97.81 147 LYS B C 1
ATOM 3109 O O . LYS B 1 147 ? 9.32 -10.852 -0.303 1 97.81 147 LYS B O 1
ATOM 3114 N N . VAL B 1 148 ? 11.109 -12.109 0.014 1 98.5 148 VAL B N 1
ATOM 3115 C CA . VAL B 1 148 ? 11.773 -11.109 0.849 1 98.5 148 VAL B CA 1
ATOM 3116 C C . VAL B 1 148 ? 12.109 -9.875 0.013 1 98.5 148 VAL B C 1
ATOM 3118 O O . VAL B 1 148 ? 11.969 -8.742 0.481 1 98.5 148 VAL B O 1
ATOM 3121 N N . THR B 1 149 ? 12.555 -10.078 -1.223 1 98.44 149 THR B N 1
ATOM 3122 C CA . THR B 1 149 ? 12.859 -8.961 -2.109 1 98.44 149 THR B CA 1
ATOM 3123 C C . THR B 1 149 ? 11.625 -8.102 -2.34 1 98.44 149 THR B C 1
ATOM 3125 O O . THR B 1 149 ? 11.711 -6.867 -2.355 1 98.44 149 THR B O 1
ATOM 3128 N N . LEU B 1 150 ? 10.508 -8.75 -2.535 1 98.19 150 LEU B N 1
ATOM 3129 C CA . LEU B 1 150 ? 9.266 -8.008 -2.711 1 98.19 150 LEU B CA 1
ATOM 3130 C C . LEU B 1 150 ? 8.969 -7.145 -1.49 1 98.19 150 LEU B C 1
ATOM 3132 O O . LEU B 1 150 ? 8.578 -5.984 -1.627 1 98.19 150 LEU B O 1
ATOM 3136 N N . ILE B 1 151 ? 9.125 -7.645 -0.283 1 98.75 151 ILE B N 1
ATOM 3137 C CA . ILE B 1 151 ? 8.898 -6.906 0.954 1 98.75 151 ILE B CA 1
ATOM 3138 C C . ILE B 1 151 ? 9.891 -5.754 1.061 1 98.75 151 ILE B C 1
ATOM 3140 O O . ILE B 1 151 ? 9.539 -4.66 1.511 1 98.75 151 ILE B O 1
ATOM 3144 N N . ILE B 1 152 ? 11.164 -5.965 0.643 1 98.75 152 ILE B N 1
ATOM 3145 C CA . ILE B 1 152 ? 12.188 -4.922 0.629 1 98.75 152 ILE B CA 1
ATOM 3146 C C . ILE B 1 152 ? 11.719 -3.748 -0.227 1 98.75 152 ILE B C 1
ATOM 3148 O O . ILE B 1 152 ? 11.812 -2.592 0.188 1 98.75 152 ILE B O 1
ATOM 3152 N N . ILE B 1 153 ? 11.156 -4.051 -1.365 1 98.12 153 ILE B N 1
ATOM 3153 C CA . ILE B 1 153 ? 10.672 -3.025 -2.287 1 98.12 153 ILE B CA 1
ATOM 3154 C C . ILE B 1 153 ? 9.562 -2.215 -1.624 1 98.12 153 ILE B C 1
ATOM 3156 O O . ILE B 1 153 ? 9.57 -0.983 -1.676 1 98.12 153 ILE B O 1
ATOM 3160 N N . GLY B 1 154 ? 8.664 -2.924 -0.986 1 97.88 154 GLY B N 1
ATOM 3161 C CA . GLY B 1 154 ? 7.559 -2.256 -0.316 1 97.88 154 GLY B CA 1
ATOM 3162 C C . GLY B 1 154 ? 8.008 -1.369 0.83 1 97.88 154 GLY B C 1
ATOM 3163 O O . GLY B 1 154 ? 7.441 -0.293 1.045 1 97.88 154 GLY B O 1
ATOM 3164 N N . ALA B 1 155 ? 8.992 -1.759 1.537 1 98.62 155 ALA B N 1
ATOM 3165 C CA . ALA B 1 155 ? 9.445 -1.048 2.732 1 98.62 155 ALA B CA 1
ATOM 3166 C C . ALA B 1 155 ? 10.375 0.103 2.365 1 98.62 155 ALA B C 1
ATOM 3168 O O . ALA B 1 155 ? 10.539 1.048 3.141 1 98.62 155 ALA B O 1
ATOM 3169 N N . PHE B 1 156 ? 10.984 0.108 1.228 1 98.56 156 PHE B N 1
ATOM 3170 C CA . PHE B 1 156 ? 12.023 1.04 0.8 1 98.56 156 PHE B CA 1
ATOM 3171 C C . PHE B 1 156 ? 11.453 2.443 0.631 1 98.56 156 PHE B C 1
ATOM 3173 O O . PHE B 1 156 ? 11.977 3.404 1.196 1 98.56 156 PHE B O 1
ATOM 3180 N N . PHE B 1 157 ? 10.383 2.576 -0.009 1 97.38 157 PHE B N 1
ATOM 3181 C CA . PHE B 1 157 ? 9.984 3.871 -0.55 1 97.38 157 PHE B CA 1
ATOM 3182 C C . PHE B 1 157 ? 9.477 4.785 0.556 1 97.38 157 PHE B C 1
ATOM 3184 O O . PHE B 1 157 ? 9.805 5.973 0.59 1 97.38 157 PHE B O 1
ATOM 3191 N N . PRO B 1 158 ? 8.641 4.23 1.487 1 97.44 158 PRO B N 1
ATOM 3192 C CA . PRO B 1 158 ? 8.203 5.133 2.557 1 97.44 158 PRO B CA 1
ATOM 3193 C C . PRO B 1 158 ? 9.367 5.73 3.338 1 97.44 158 PRO B C 1
ATOM 3195 O O . PRO B 1 158 ? 9.367 6.93 3.631 1 97.44 158 PRO B O 1
ATOM 3198 N N . VAL B 1 159 ? 10.359 4.977 3.596 1 98.19 159 VAL B N 1
ATOM 3199 C CA . VAL B 1 159 ? 11.508 5.461 4.352 1 98.19 159 VAL B CA 1
ATOM 3200 C C . VAL B 1 159 ? 12.32 6.426 3.488 1 98.19 159 VAL B C 1
ATOM 3202 O O . VAL B 1 159 ? 12.688 7.516 3.939 1 98.19 159 VAL B O 1
ATOM 3205 N N . PHE B 1 160 ? 12.57 6.098 2.242 1 97.88 160 PHE B N 1
ATOM 3206 C CA . PHE B 1 160 ? 13.305 6.941 1.31 1 97.88 160 PHE B CA 1
ATOM 3207 C C . PHE B 1 160 ? 12.672 8.32 1.202 1 97.88 160 PHE B C 1
ATOM 3209 O O . PHE B 1 160 ? 13.352 9.336 1.338 1 97.88 160 PHE B O 1
ATOM 3216 N N . THR B 1 161 ? 11.383 8.336 1.018 1 95.88 161 THR B N 1
ATOM 3217 C CA . THR B 1 161 ? 10.672 9.586 0.757 1 95.88 161 THR B CA 1
ATOM 3218 C C . THR B 1 161 ? 10.641 10.461 2.008 1 95.88 161 THR B C 1
ATOM 3220 O O . THR B 1 161 ? 10.953 11.656 1.944 1 95.88 161 THR B O 1
ATOM 3223 N N . THR B 1 162 ? 10.297 9.883 3.146 1 96.56 162 THR B N 1
ATOM 3224 C CA . THR B 1 162 ? 10.164 10.648 4.379 1 96.56 162 THR B CA 1
ATOM 3225 C C . THR B 1 162 ? 11.508 11.195 4.824 1 96.56 162 THR B C 1
ATOM 3227 O O . THR B 1 162 ? 11.617 12.375 5.18 1 96.56 162 THR B O 1
ATOM 3230 N N . VAL B 1 163 ? 12.492 10.414 4.652 1 96.44 163 VAL B N 1
ATOM 3231 C CA . VAL B 1 163 ? 13.812 10.812 5.121 1 96.44 163 VAL B CA 1
ATOM 3232 C C . VAL B 1 163 ? 14.414 11.836 4.164 1 96.44 163 VAL B C 1
ATOM 3234 O O . VAL B 1 163 ? 14.969 12.852 4.602 1 96.44 163 VAL B O 1
ATOM 3237 N N . SER B 1 164 ? 14.367 11.609 2.875 1 96.31 164 SER B N 1
ATOM 3238 C CA . SER B 1 164 ? 14.906 12.555 1.905 1 96.31 164 SER B CA 1
ATOM 3239 C C . SER B 1 164 ? 14.25 13.93 2.047 1 96.31 164 SER B C 1
ATOM 3241 O O . SER B 1 164 ? 14.938 14.953 2.047 1 96.31 164 SER B O 1
ATOM 3243 N N . LEU B 1 165 ? 12.977 13.945 2.258 1 94.88 165 LEU B N 1
ATOM 3244 C CA . LEU B 1 165 ? 12.25 15.203 2.395 1 94.88 165 LEU B CA 1
ATOM 3245 C C . LEU B 1 165 ? 12.625 15.906 3.693 1 94.88 165 LEU B C 1
ATOM 3247 O O . LEU B 1 165 ? 12.82 17.125 3.709 1 94.88 165 LEU B O 1
ATOM 3251 N N . ALA B 1 166 ? 12.695 15.141 4.738 1 96.12 166 ALA B N 1
ATOM 3252 C CA . ALA B 1 166 ? 13 15.727 6.043 1 96.12 166 ALA B CA 1
ATOM 3253 C C . ALA B 1 166 ? 14.406 16.312 6.059 1 96.12 166 ALA B C 1
ATOM 3255 O O . ALA B 1 166 ? 14.625 17.406 6.594 1 96.12 166 ALA B O 1
ATOM 3256 N N . LEU B 1 167 ? 15.297 15.695 5.496 1 94.44 167 LEU B N 1
ATOM 3257 C CA . LEU B 1 167 ? 16.688 16.141 5.516 1 94.44 167 LEU B CA 1
ATOM 3258 C C . LEU B 1 167 ? 16.859 17.391 4.66 1 94.44 167 LEU B C 1
ATOM 3260 O O . LEU B 1 167 ? 17.703 18.234 4.965 1 94.44 167 LEU B O 1
ATOM 3264 N N . ARG B 1 168 ? 16.109 17.5 3.627 1 92.62 168 ARG B N 1
ATOM 3265 C CA . ARG B 1 168 ? 16.156 18.688 2.775 1 92.62 168 ARG B CA 1
ATOM 3266 C C . ARG B 1 168 ? 15.68 19.922 3.527 1 92.62 168 ARG B C 1
ATOM 3268 O O . ARG B 1 168 ? 16.031 21.047 3.162 1 92.62 168 ARG B O 1
ATOM 3275 N N . HIS B 1 169 ? 15.008 19.672 4.535 1 91.5 169 HIS B N 1
ATOM 3276 C CA . HIS B 1 169 ? 14.391 20.797 5.207 1 91.5 169 HIS B CA 1
ATOM 3277 C C . HIS B 1 169 ? 15.047 21.062 6.559 1 91.5 169 HIS B C 1
ATOM 3279 O O . HIS B 1 169 ? 14.555 21.875 7.344 1 91.5 169 HIS B O 1
ATOM 3285 N N . VAL B 1 170 ? 16.094 20.359 6.742 1 90.56 170 VAL B N 1
ATOM 3286 C CA . VAL B 1 170 ? 16.828 20.656 7.969 1 90.56 170 VAL B CA 1
ATOM 3287 C C . VAL B 1 170 ? 17.359 22.094 7.918 1 90.56 170 VAL B C 1
ATOM 3289 O O . VAL B 1 170 ? 17.906 22.531 6.898 1 90.56 170 VAL B O 1
ATOM 3292 N N . ASP B 1 171 ? 17.281 22.828 8.992 1 88.81 171 ASP B N 1
ATOM 3293 C CA . ASP B 1 171 ? 17.688 24.234 9.094 1 88.81 171 ASP B CA 1
ATOM 3294 C C . ASP B 1 171 ? 19.156 24.406 8.742 1 88.81 171 ASP B C 1
ATOM 3296 O O . ASP B 1 171 ? 20.031 23.891 9.438 1 88.81 171 ASP B O 1
ATOM 3300 N N . PRO B 1 172 ? 19.328 25.172 7.793 1 87.81 172 PRO B N 1
ATOM 3301 C CA . PRO B 1 172 ? 20.719 25.406 7.387 1 87.81 172 PRO B CA 1
ATOM 3302 C C . PRO B 1 172 ? 21.547 26.047 8.492 1 87.81 172 PRO B C 1
ATOM 3304 O O . PRO B 1 172 ? 22.766 25.844 8.562 1 87.81 172 PRO B O 1
ATOM 3307 N N . GLN B 1 173 ? 20.875 26.75 9.305 1 89.81 173 GLN B N 1
ATOM 3308 C CA . GLN B 1 173 ? 21.609 27.422 10.391 1 89.81 173 GLN B CA 1
ATOM 3309 C C . GLN B 1 173 ? 22.156 26.391 11.383 1 89.81 173 GLN B C 1
ATOM 3311 O O . GLN B 1 173 ? 23.25 26.578 11.922 1 89.81 173 GLN B O 1
ATOM 3316 N N . LEU B 1 174 ? 21.359 25.375 11.57 1 89.31 174 LEU B N 1
ATOM 3317 C CA . LEU B 1 174 ? 21.812 24.312 12.453 1 89.31 174 LEU B CA 1
ATOM 3318 C C . LEU B 1 174 ? 23.016 23.594 11.859 1 89.31 174 LEU B C 1
ATOM 3320 O O . LEU B 1 174 ? 23.969 23.266 12.578 1 89.31 174 LEU B O 1
ATOM 3324 N N . VAL B 1 175 ? 23.031 23.438 10.633 1 89.5 175 VAL B N 1
ATOM 3325 C CA . VAL B 1 175 ? 24.109 22.734 9.938 1 89.5 175 VAL B CA 1
ATOM 3326 C C . VAL B 1 175 ? 25.359 23.609 9.914 1 89.5 175 VAL B C 1
ATOM 3328 O O . VAL B 1 175 ? 26.4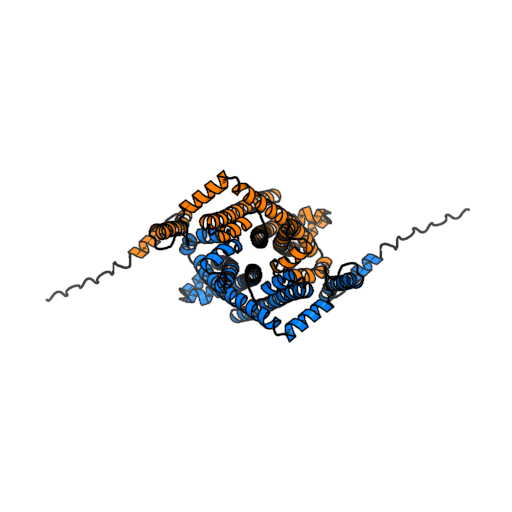69 23.125 10.172 1 89.5 175 VAL B O 1
ATOM 3331 N N . GLU B 1 176 ? 25.188 24.859 9.711 1 90.25 176 GLU B N 1
ATOM 3332 C CA . GLU B 1 176 ? 26.312 25.781 9.672 1 90.25 176 GLU B CA 1
ATOM 3333 C C . GLU B 1 176 ? 26.953 25.922 11.055 1 90.25 176 GLU B C 1
ATOM 3335 O O . GLU B 1 176 ? 28.188 26 11.164 1 90.25 176 GLU B O 1
ATOM 3340 N N . ALA B 1 177 ? 26.078 25.984 11.969 1 91.69 177 ALA B N 1
ATOM 3341 C CA . ALA B 1 177 ? 26.594 26.047 13.336 1 91.69 177 ALA B CA 1
ATOM 3342 C C . ALA B 1 177 ? 27.438 24.828 13.672 1 91.69 177 ALA B C 1
ATOM 3344 O O . ALA B 1 177 ? 28.516 24.953 14.258 1 91.69 177 ALA B O 1
ATOM 3345 N N . ALA B 1 178 ? 26.969 23.719 13.305 1 90.94 178 ALA B N 1
ATOM 3346 C CA . ALA B 1 178 ? 27.703 22.484 13.57 1 90.94 178 ALA B CA 1
ATOM 3347 C C . ALA B 1 178 ? 29.016 22.453 12.812 1 90.94 178 ALA B C 1
ATOM 3349 O O . ALA B 1 178 ? 30.031 21.984 13.344 1 90.94 178 ALA B O 1
ATOM 3350 N N . ARG B 1 179 ? 29 23 11.641 1 90.81 179 ARG B N 1
ATOM 3351 C CA . ARG B 1 179 ? 30.219 23.047 10.844 1 90.81 179 ARG B CA 1
ATOM 3352 C C . ARG B 1 179 ? 31.25 23.969 11.484 1 90.81 179 ARG B C 1
ATOM 3354 O O . ARG B 1 179 ? 32.469 23.703 11.398 1 90.81 179 ARG B O 1
ATOM 3361 N N . SER B 1 180 ? 30.75 24.969 12.047 1 92.88 180 SER B N 1
ATOM 3362 C CA . SER B 1 180 ? 31.641 25.891 12.734 1 92.88 180 SER B CA 1
ATOM 3363 C C . SER B 1 180 ? 32.312 25.219 13.922 1 92.88 180 SER B C 1
ATOM 3365 O O . SER B 1 180 ? 33.438 25.594 14.305 1 92.88 180 SER B O 1
ATOM 3367 N N . PHE B 1 181 ? 31.703 24.234 14.508 1 93.38 181 PHE B N 1
ATOM 3368 C CA . PHE B 1 181 ? 32.281 23.484 15.617 1 93.38 181 PHE B CA 1
ATOM 3369 C C . PHE B 1 181 ? 33.125 22.328 15.102 1 93.38 181 PHE B C 1
ATOM 3371 O O . PHE B 1 181 ? 33.594 21.5 15.883 1 93.38 181 PHE B O 1
ATOM 3378 N N . GLY B 1 182 ? 33.219 22.219 13.773 1 91.88 182 GLY B N 1
ATOM 3379 C CA . GLY B 1 182 ? 34.125 21.266 13.203 1 91.88 182 GLY B CA 1
ATOM 3380 C C . GLY B 1 182 ? 33.469 19.984 12.711 1 91.88 182 GLY B C 1
ATOM 3381 O O . GLY B 1 182 ? 34.156 19.062 12.273 1 91.88 182 GLY B O 1
ATOM 3382 N N . TYR B 1 183 ? 32.156 19.969 12.828 1 90.25 183 TYR B N 1
ATOM 3383 C CA . TYR B 1 183 ? 31.469 18.781 12.359 1 90.25 183 TYR B CA 1
ATOM 3384 C C . TYR B 1 183 ? 31.391 18.75 10.844 1 90.25 183 TYR B C 1
ATOM 3386 O O . TYR B 1 183 ? 31.047 19.75 10.211 1 90.25 183 TYR B O 1
ATOM 3394 N N . ARG B 1 184 ? 31.875 17.609 10.312 1 89.94 184 ARG B N 1
ATOM 3395 C CA . ARG B 1 184 ? 31.828 17.422 8.867 1 89.94 184 ARG B CA 1
ATOM 3396 C C . ARG B 1 184 ? 31.531 15.977 8.5 1 89.94 184 ARG B C 1
ATOM 3398 O O . ARG B 1 184 ? 31.609 15.086 9.352 1 89.94 184 ARG B O 1
ATOM 3405 N N . GLY B 1 185 ? 30.969 15.781 7.352 1 87.81 185 GLY B N 1
ATOM 3406 C CA . GLY B 1 185 ? 30.766 14.445 6.824 1 87.81 185 GLY B CA 1
ATOM 3407 C C . GLY B 1 185 ? 29.844 13.602 7.684 1 87.81 185 GLY B C 1
ATOM 3408 O O . GLY B 1 185 ? 28.734 14.023 8.023 1 87.81 185 GLY B O 1
ATOM 3409 N N . LEU B 1 186 ? 30.312 12.445 7.992 1 88.5 186 LEU B N 1
ATOM 3410 C CA . LEU B 1 186 ? 29.516 11.469 8.727 1 88.5 186 LEU B CA 1
ATOM 3411 C C . LEU B 1 186 ? 29.266 11.938 10.156 1 88.5 186 LEU B C 1
ATOM 3413 O O . LEU B 1 186 ? 28.203 11.656 10.719 1 88.5 186 LEU B O 1
ATOM 3417 N N . ARG B 1 187 ? 30.156 12.719 10.688 1 90.19 187 ARG B N 1
ATOM 3418 C CA . ARG B 1 187 ? 29.969 13.227 12.039 1 90.19 187 ARG B CA 1
ATOM 3419 C C . ARG B 1 187 ? 28.828 14.242 12.086 1 90.19 187 ARG B C 1
ATOM 3421 O O . ARG B 1 187 ? 28.031 14.242 13.031 1 90.19 187 ARG B O 1
ATOM 3428 N N . LEU B 1 188 ? 28.844 15.062 11.086 1 90.81 188 LEU B N 1
ATOM 3429 C CA . LEU B 1 188 ? 27.75 16.016 10.977 1 90.81 188 LEU B CA 1
ATOM 3430 C C . LEU B 1 188 ? 26.406 15.312 10.805 1 90.81 188 LEU B C 1
ATOM 3432 O O . LEU B 1 188 ? 25.422 15.672 11.445 1 90.81 188 LEU B O 1
ATOM 3436 N N . LEU B 1 189 ? 26.406 14.266 10.016 1 89.44 189 LEU B N 1
ATOM 3437 C CA . LEU B 1 189 ? 25.203 13.5 9.734 1 89.44 189 LEU B CA 1
ATOM 3438 C C . LEU B 1 189 ? 24.688 12.812 10.992 1 89.44 189 LEU B C 1
ATOM 3440 O O . LEU B 1 189 ? 23.5 12.938 11.336 1 89.44 189 LEU B O 1
ATOM 3444 N N . ARG B 1 190 ? 25.5 12.195 11.727 1 87.81 190 ARG B N 1
ATOM 3445 C CA . ARG B 1 190 ? 25.094 11.367 12.867 1 87.81 190 ARG B CA 1
ATOM 3446 C C . ARG B 1 190 ? 24.781 12.227 14.078 1 87.81 190 ARG B C 1
ATOM 3448 O O . ARG B 1 190 ? 23.938 11.859 14.898 1 87.81 190 ARG B O 1
ATOM 3455 N N . THR B 1 191 ? 25.391 13.461 14.125 1 87.62 191 THR B N 1
ATOM 3456 C CA . THR B 1 191 ? 25.281 14.266 15.336 1 87.62 191 THR B CA 1
ATOM 3457 C C . THR B 1 191 ? 24.188 15.32 15.188 1 87.62 191 THR B C 1
ATOM 3459 O O . THR B 1 191 ? 23.531 15.68 16.172 1 87.62 191 THR B O 1
ATOM 3462 N N . VAL B 1 192 ? 23.969 15.766 14 1 88.19 192 VAL B N 1
ATOM 3463 C CA . VAL B 1 192 ? 23.078 16.906 13.867 1 88.19 192 VAL B CA 1
ATOM 3464 C C . VAL B 1 192 ? 21.922 16.562 12.93 1 88.19 192 VAL B C 1
ATOM 3466 O O . VAL B 1 192 ? 20.766 16.594 13.336 1 88.19 192 VAL B O 1
ATOM 3469 N N . GLN B 1 193 ? 22.234 16.094 11.812 1 90 193 GLN B N 1
ATOM 3470 C CA . GLN B 1 193 ? 21.219 15.984 10.766 1 90 193 GLN B CA 1
ATOM 3471 C C . GLN B 1 193 ? 20.266 14.82 11.039 1 90 193 GLN B C 1
ATOM 3473 O O . GLN B 1 193 ? 19.047 14.977 10.977 1 90 193 GLN B O 1
ATOM 3478 N N . LEU B 1 194 ? 20.797 13.68 11.391 1 87.88 194 LEU B N 1
ATOM 3479 C CA . LEU B 1 194 ? 19.953 12.516 11.602 1 87.88 194 LEU B CA 1
ATOM 3480 C C . LEU B 1 194 ? 19.094 12.68 12.859 1 87.88 194 LEU B C 1
ATOM 3482 O O . LEU B 1 194 ? 17.891 12.406 12.844 1 87.88 194 LEU B O 1
ATOM 3486 N N . PRO B 1 195 ? 19.734 13.164 13.914 1 88.31 195 PRO B N 1
ATOM 3487 C CA . PRO B 1 195 ? 18.922 13.414 15.102 1 88.31 195 PRO B CA 1
ATOM 3488 C C . PRO B 1 195 ? 17.812 14.43 14.852 1 88.31 195 PRO B C 1
ATOM 3490 O O . PRO B 1 195 ? 16.719 14.312 15.43 1 88.31 195 PRO B O 1
ATOM 3493 N N . ALA B 1 196 ? 18.031 15.359 14 1 90.56 196 ALA B N 1
ATOM 3494 C CA . ALA B 1 196 ? 17.047 16.406 13.719 1 90.56 196 ALA B CA 1
ATOM 3495 C C . ALA B 1 196 ? 15.836 15.844 12.984 1 90.56 196 ALA B C 1
ATOM 3497 O O . ALA B 1 196 ? 14.758 16.438 13 1 90.56 196 ALA B O 1
ATOM 3498 N N . VAL B 1 197 ? 16 14.594 12.406 1 93.69 197 VAL B N 1
ATOM 3499 C CA . VAL B 1 197 ? 14.898 14.078 11.602 1 93.69 197 VAL B CA 1
ATOM 3500 C C . VAL B 1 197 ? 14.43 12.734 12.156 1 93.69 197 VAL B C 1
ATOM 3502 O O . VAL B 1 197 ? 13.797 11.945 11.453 1 93.69 197 VAL B O 1
ATOM 3505 N N . VAL B 1 198 ? 14.68 12.477 13.406 1 94.25 198 VAL B N 1
ATOM 3506 C CA . VAL B 1 198 ? 14.32 11.219 14.062 1 94.25 198 VAL B CA 1
ATOM 3507 C C . VAL B 1 198 ? 12.812 11.008 13.977 1 94.25 198 VAL B C 1
ATOM 3509 O O . VAL B 1 198 ? 12.352 9.922 13.609 1 94.25 198 VAL B O 1
ATOM 3512 N N . PRO B 1 199 ? 12.008 12.016 14.234 1 93.75 199 PRO B N 1
ATOM 3513 C CA . PRO B 1 199 ? 10.562 11.812 14.125 1 93.75 199 PRO B CA 1
ATOM 3514 C C . PRO B 1 199 ? 10.133 11.414 12.711 1 93.75 199 PRO B C 1
ATOM 3516 O O . PRO B 1 199 ? 9.289 10.531 12.547 1 93.75 199 PRO B O 1
ATOM 3519 N N . ALA B 1 200 ? 10.797 11.984 11.75 1 95.38 200 ALA B N 1
ATOM 3520 C CA . ALA B 1 200 ? 10.492 11.664 10.359 1 95.38 200 ALA B CA 1
ATOM 3521 C C . ALA B 1 200 ? 10.93 10.242 10.016 1 95.38 200 ALA B C 1
ATOM 3523 O O . ALA B 1 200 ? 10.258 9.539 9.258 1 95.38 200 ALA B O 1
ATOM 3524 N N . ILE B 1 201 ? 12.047 9.875 10.547 1 97.19 201 ILE B N 1
ATOM 3525 C CA . ILE B 1 201 ? 12.539 8.523 10.32 1 97.19 201 ILE B CA 1
ATOM 3526 C C . ILE B 1 201 ? 11.531 7.504 10.844 1 97.19 201 ILE B C 1
ATOM 3528 O O . ILE B 1 201 ? 11.164 6.562 10.133 1 97.19 201 ILE B O 1
ATOM 3532 N N . PHE B 1 202 ? 11.016 7.703 12 1 97.25 202 PHE B N 1
ATOM 3533 C CA . PHE B 1 202 ? 10.094 6.742 12.594 1 97.25 202 PHE B CA 1
ATOM 3534 C C . PHE B 1 202 ? 8.734 6.793 11.906 1 97.25 202 PHE B C 1
ATOM 3536 O O . PHE B 1 202 ? 8.047 5.777 11.797 1 97.25 202 PHE B O 1
ATOM 3543 N N . SER B 1 203 ? 8.352 7.984 11.398 1 96.06 203 SER B N 1
ATOM 3544 C CA . SER B 1 203 ? 7.148 8.055 10.578 1 96.06 203 SER B CA 1
ATOM 3545 C C . SER B 1 203 ? 7.293 7.223 9.312 1 96.06 203 SER B C 1
ATOM 3547 O O . SER B 1 203 ? 6.371 6.5 8.922 1 96.06 203 SER B O 1
ATOM 3549 N N . GLY B 1 204 ? 8.461 7.309 8.703 1 97.88 204 GLY B N 1
ATOM 3550 C CA . GLY B 1 204 ? 8.75 6.488 7.543 1 97.88 204 GLY B CA 1
ATOM 3551 C C . GLY B 1 204 ? 8.805 5.004 7.855 1 97.88 204 GLY B C 1
ATOM 3552 O O . GLY B 1 204 ? 8.305 4.184 7.082 1 97.88 204 GLY B O 1
ATOM 3553 N N . LEU B 1 205 ? 9.359 4.707 9.008 1 98.56 205 LEU B N 1
ATOM 3554 C CA . LEU B 1 205 ? 9.469 3.312 9.43 1 98.56 205 LEU B CA 1
ATOM 3555 C C . LEU B 1 205 ? 8.086 2.723 9.703 1 98.56 205 LEU B C 1
ATOM 3557 O O . LEU B 1 205 ? 7.836 1.555 9.398 1 98.56 205 LEU B O 1
ATOM 3561 N N . ARG B 1 206 ? 7.242 3.469 10.258 1 97.75 206 ARG B N 1
ATOM 3562 C CA . ARG B 1 206 ? 5.887 3.002 10.531 1 97.75 206 ARG B CA 1
ATOM 3563 C C . ARG B 1 206 ? 5.148 2.674 9.234 1 97.75 206 ARG B C 1
ATOM 3565 O O . ARG B 1 206 ? 4.512 1.624 9.125 1 97.75 206 ARG B O 1
ATOM 3572 N N . LEU B 1 207 ? 5.281 3.553 8.305 1 96.44 207 LEU B N 1
ATOM 3573 C CA . LEU B 1 207 ? 4.672 3.312 7 1 96.44 207 LEU B CA 1
ATOM 3574 C C . LEU B 1 207 ? 5.312 2.115 6.309 1 96.44 207 LEU B C 1
ATOM 3576 O O . LEU B 1 207 ? 4.621 1.309 5.684 1 96.44 207 LEU B O 1
ATOM 3580 N N . ALA B 1 208 ? 6.578 2.004 6.453 1 98.69 208 ALA B N 1
ATOM 3581 C CA . ALA B 1 208 ? 7.309 0.885 5.863 1 98.69 208 ALA B CA 1
ATOM 3582 C C . ALA B 1 208 ? 6.863 -0.442 6.473 1 98.69 208 ALA B C 1
ATOM 3584 O O . ALA B 1 208 ? 6.75 -1.447 5.77 1 98.69 208 ALA B O 1
ATOM 3585 N N . LEU B 1 209 ? 6.676 -0.416 7.738 1 98.56 209 LEU B N 1
ATOM 3586 C CA . LEU B 1 209 ? 6.25 -1.632 8.422 1 98.56 209 LEU B CA 1
ATOM 3587 C C . LEU B 1 209 ? 4.867 -2.07 7.949 1 98.56 209 LEU B C 1
ATOM 3589 O O . LEU B 1 209 ? 4.637 -3.258 7.715 1 98.56 209 LEU B O 1
ATOM 3593 N N . ALA B 1 210 ? 3.98 -1.126 7.82 1 97.44 210 ALA B N 1
ATOM 3594 C CA . ALA B 1 210 ? 2.654 -1.42 7.281 1 97.44 210 ALA B CA 1
ATOM 3595 C C . ALA B 1 210 ? 2.752 -2.012 5.879 1 97.44 210 ALA B C 1
ATOM 3597 O O . ALA B 1 210 ? 2.08 -2.996 5.566 1 97.44 210 ALA B O 1
ATOM 3598 N N . GLN B 1 211 ? 3.613 -1.424 5.074 1 98.12 211 GLN B N 1
ATOM 3599 C CA . GLN B 1 211 ? 3.818 -1.934 3.725 1 98.12 211 GLN B CA 1
ATOM 3600 C C . GLN B 1 211 ? 4.441 -3.326 3.748 1 98.12 211 GLN B C 1
ATOM 3602 O O . GLN B 1 211 ? 4.109 -4.176 2.922 1 98.12 211 GLN B O 1
ATOM 3607 N N . ALA B 1 212 ? 5.34 -3.508 4.668 1 98.75 212 ALA B N 1
ATOM 3608 C CA . ALA B 1 212 ? 5.996 -4.809 4.77 1 98.75 212 ALA B CA 1
ATOM 3609 C C . ALA B 1 212 ? 4.977 -5.918 5.016 1 98.75 212 ALA B C 1
ATOM 3611 O O . ALA B 1 212 ? 5.047 -6.98 4.391 1 98.75 212 ALA B O 1
ATOM 3612 N N . TRP B 1 213 ? 4.051 -5.727 5.852 1 98.75 213 TRP B N 1
ATOM 3613 C CA . TRP B 1 213 ? 3.02 -6.719 6.129 1 98.75 213 TRP B CA 1
ATOM 3614 C C . TRP B 1 213 ? 2.102 -6.902 4.926 1 98.75 213 TRP B C 1
ATOM 3616 O O . TRP B 1 213 ? 1.685 -8.023 4.617 1 98.75 213 TRP B O 1
ATOM 3626 N N . LEU B 1 214 ? 1.766 -5.805 4.289 1 98.44 214 LEU B N 1
ATOM 3627 C CA . LEU B 1 214 ? 0.951 -5.875 3.08 1 98.44 214 LEU B CA 1
ATOM 3628 C C . LEU B 1 214 ? 1.637 -6.719 2.01 1 98.44 214 LEU B C 1
ATOM 3630 O O . LEU B 1 214 ? 1.017 -7.609 1.423 1 98.44 214 LEU B O 1
ATOM 3634 N N . PHE B 1 215 ? 2.928 -6.488 1.777 1 98.62 215 PHE B N 1
ATOM 3635 C CA . PHE B 1 215 ? 3.682 -7.176 0.736 1 98.62 215 PHE B CA 1
ATOM 3636 C C . PHE B 1 215 ? 3.986 -8.609 1.147 1 98.62 215 PHE B C 1
ATOM 3638 O O . PHE B 1 215 ? 4.109 -9.492 0.295 1 98.62 215 PHE B O 1
ATOM 3645 N N . LEU B 1 216 ? 4.109 -8.844 2.465 1 98.69 216 LEU B N 1
ATOM 3646 C CA . LEU B 1 216 ? 4.211 -10.211 2.951 1 98.69 216 LEU B CA 1
ATOM 3647 C C . LEU B 1 216 ? 3 -11.031 2.523 1 98.69 216 LEU B C 1
ATOM 3649 O O . LEU B 1 216 ? 3.148 -12.141 2.002 1 98.69 216 LEU B O 1
ATOM 3653 N N . VAL B 1 217 ? 1.827 -10.484 2.781 1 98.69 217 VAL B N 1
ATOM 3654 C CA . VAL B 1 217 ? 0.604 -11.195 2.438 1 98.69 217 VAL B CA 1
ATOM 3655 C C . VAL B 1 217 ? 0.551 -11.438 0.929 1 98.69 217 VAL B C 1
ATOM 3657 O O . VAL B 1 217 ? 0.243 -12.539 0.479 1 98.69 217 VAL B O 1
ATOM 3660 N N . ALA B 1 218 ? 0.919 -10.414 0.168 1 97.94 218 ALA B N 1
ATOM 3661 C CA . ALA B 1 218 ? 0.938 -10.562 -1.285 1 97.94 218 ALA B CA 1
ATOM 3662 C C . ALA B 1 218 ? 1.874 -11.688 -1.71 1 97.94 218 ALA B C 1
ATOM 3664 O O . ALA B 1 218 ? 1.49 -12.562 -2.49 1 97.94 218 ALA B O 1
ATOM 3665 N N . ALA B 1 219 ? 3.059 -11.68 -1.17 1 97.5 219 ALA B N 1
ATOM 3666 C CA . ALA B 1 219 ? 4.082 -12.648 -1.537 1 97.5 219 ALA B CA 1
ATOM 3667 C C . ALA B 1 219 ? 3.637 -14.07 -1.203 1 97.5 219 ALA B C 1
ATOM 3669 O O . ALA B 1 219 ? 3.85 -15 -1.99 1 97.5 219 ALA B O 1
ATOM 3670 N N . GLU B 1 220 ? 3.025 -14.227 -0.084 1 97.88 220 GLU B N 1
ATOM 3671 C CA . GLU B 1 220 ? 2.643 -15.562 0.36 1 97.88 220 GLU B CA 1
ATOM 3672 C C . GLU B 1 220 ? 1.388 -16.047 -0.361 1 97.88 220 GLU B C 1
ATOM 3674 O O . GLU B 1 220 ? 1.229 -17.234 -0.607 1 97.88 220 GLU B O 1
ATOM 3679 N N . LEU B 1 221 ? 0.48 -15.148 -0.751 1 96.81 221 LEU B N 1
ATOM 3680 C CA . LEU B 1 221 ? -0.685 -15.523 -1.547 1 96.81 221 LEU B CA 1
ATOM 3681 C C . LEU B 1 221 ? -0.267 -15.992 -2.936 1 96.81 221 LEU B C 1
ATOM 3683 O O . LEU B 1 221 ? -0.916 -16.859 -3.521 1 96.81 221 LEU B O 1
ATOM 3687 N N . LEU B 1 222 ? 0.783 -15.383 -3.449 1 93.06 222 LEU B N 1
ATOM 3688 C CA . LEU B 1 222 ? 1.152 -15.594 -4.844 1 93.06 222 LEU B CA 1
ATOM 3689 C C . LEU B 1 222 ? 2.053 -16.812 -4.988 1 93.06 222 LEU B C 1
ATOM 3691 O O . LEU B 1 222 ? 2.23 -17.344 -6.094 1 93.06 222 LEU B O 1
ATOM 3695 N N . GLY B 1 223 ? 2.701 -17.234 -3.834 1 89.81 223 GLY B N 1
ATOM 3696 C CA . GLY B 1 223 ? 3.543 -18.406 -4.039 1 89.81 223 GLY B CA 1
ATOM 3697 C C . GLY B 1 223 ? 4.27 -18.844 -2.783 1 89.81 223 GLY B C 1
ATOM 3698 O O . GLY B 1 223 ? 5.496 -18.969 -2.777 1 89.81 223 GLY B O 1
ATOM 3699 N N . ALA B 1 224 ? 3.635 -19.219 -1.763 1 93.44 224 ALA B N 1
ATOM 3700 C CA . ALA B 1 224 ? 4.285 -19.766 -0.576 1 93.44 224 ALA B CA 1
ATOM 3701 C C . ALA B 1 224 ? 3.676 -21.109 -0.187 1 93.44 224 ALA B C 1
ATOM 3703 O O . ALA B 1 224 ? 2.553 -21.422 -0.586 1 93.44 224 ALA B O 1
ATOM 3704 N N . SER B 1 225 ? 4.508 -21.906 0.489 1 95.44 225 SER B N 1
ATOM 3705 C CA . SER B 1 225 ? 4.027 -23.172 1.02 1 95.44 225 SER B CA 1
ATOM 3706 C C . SER B 1 225 ? 3.877 -23.125 2.535 1 95.44 225 SER B C 1
ATOM 3708 O O . SER B 1 225 ? 3.379 -24.062 3.15 1 95.44 225 SER B O 1
ATOM 3710 N N . MET B 1 226 ? 4.344 -22.047 3.053 1 96.69 226 MET B N 1
ATOM 3711 C CA . MET B 1 226 ? 4.219 -21.797 4.484 1 96.69 226 MET B CA 1
ATOM 3712 C C . MET B 1 226 ? 4.027 -20.312 4.754 1 96.69 226 MET B C 1
ATOM 3714 O O . MET B 1 226 ? 4.422 -19.469 3.939 1 96.69 226 MET B O 1
ATOM 3718 N N . GLY B 1 227 ? 3.486 -20.016 5.992 1 98.31 227 GLY B N 1
ATOM 3719 C CA . GLY B 1 227 ? 3.215 -18.641 6.367 1 98.31 227 GLY B CA 1
ATOM 3720 C C . GLY B 1 227 ? 1.736 -18.359 6.562 1 98.31 227 GLY B C 1
ATOM 3721 O O . GLY B 1 227 ? 0.888 -19.156 6.176 1 98.31 227 GLY B O 1
ATOM 3722 N N . LEU B 1 228 ? 1.472 -17.25 7.102 1 98.62 228 LEU B N 1
ATOM 3723 C CA . LEU B 1 228 ? 0.091 -16.859 7.359 1 98.62 228 LEU B CA 1
ATOM 3724 C C . LEU B 1 228 ? -0.655 -16.609 6.055 1 98.62 228 LEU B C 1
ATOM 3726 O O . LEU B 1 228 ? -1.825 -16.969 5.922 1 98.62 228 LEU B O 1
ATOM 3730 N N . GLY B 1 229 ? 0.017 -15.953 5.121 1 98.25 229 GLY B N 1
ATOM 3731 C CA . GLY B 1 229 ? -0.605 -15.773 3.818 1 98.25 229 GLY B CA 1
ATOM 3732 C C . GLY B 1 229 ? -0.915 -17.078 3.119 1 98.25 229 GLY B C 1
ATOM 3733 O O . GLY B 1 229 ? -1.949 -17.219 2.461 1 98.25 229 GLY B O 1
ATOM 3734 N N . PHE B 1 230 ? -0.035 -18.031 3.211 1 97.94 230 PHE B N 1
ATOM 3735 C CA . PHE B 1 230 ? -0.284 -19.375 2.68 1 97.94 230 PHE B CA 1
ATOM 3736 C C . PHE B 1 230 ? -1.491 -20.016 3.357 1 97.94 230 PHE B C 1
ATOM 3738 O O . PHE B 1 230 ? -2.316 -20.641 2.699 1 97.94 230 PHE B O 1
ATOM 3745 N N . LEU B 1 231 ? -1.502 -19.844 4.652 1 98.12 231 LEU B N 1
ATOM 3746 C CA . LEU B 1 231 ? -2.617 -20.406 5.406 1 98.12 231 LEU B CA 1
ATOM 3747 C C . LEU B 1 231 ? -3.945 -19.844 4.914 1 98.12 231 LEU B C 1
ATOM 3749 O O . LEU B 1 231 ? -4.957 -20.547 4.906 1 98.12 231 LEU B O 1
ATOM 3753 N N . LEU B 1 232 ? -3.965 -18.594 4.473 1 98.25 232 LEU B N 1
ATOM 3754 C CA . LEU B 1 232 ? -5.16 -18 3.885 1 98.25 232 LEU B CA 1
ATOM 3755 C C . LEU B 1 232 ? -5.59 -18.766 2.639 1 98.25 232 LEU B C 1
ATOM 3757 O O . LEU B 1 232 ? -6.75 -19.172 2.523 1 98.25 232 LEU B O 1
ATOM 3761 N N . THR B 1 233 ? -4.656 -19 1.749 1 96.44 233 THR B N 1
ATOM 3762 C CA . THR B 1 233 ? -4.953 -19.688 0.496 1 96.44 233 THR B CA 1
ATOM 3763 C C . THR B 1 233 ? -5.324 -21.141 0.75 1 96.44 233 THR B C 1
ATOM 3765 O O . THR B 1 233 ? -6.254 -21.672 0.13 1 96.44 233 THR B O 1
ATOM 3768 N N . ASP B 1 234 ? -4.602 -21.766 1.604 1 96.88 234 ASP B N 1
ATOM 3769 C CA . ASP B 1 234 ? -4.883 -23.156 1.962 1 96.88 234 ASP B CA 1
ATOM 3770 C C . ASP B 1 234 ? -6.285 -23.297 2.547 1 96.88 234 ASP B C 1
ATOM 3772 O O . ASP B 1 234 ? -7.012 -24.234 2.203 1 96.88 234 ASP B O 1
ATOM 3776 N N . SER B 1 235 ? -6.621 -22.422 3.41 1 96.31 235 SER B N 1
ATOM 3777 C CA . SER B 1 235 ? -7.941 -22.438 4.035 1 96.31 235 SER B CA 1
ATOM 3778 C C . SER B 1 235 ? -9.039 -22.172 3.014 1 96.31 235 SER B C 1
ATOM 3780 O O . SER B 1 235 ? -10.102 -22.797 3.059 1 96.31 235 SER B O 1
ATOM 3782 N N . GLN B 1 236 ? -8.773 -21.219 2.166 1 94.75 236 GLN B N 1
ATOM 3783 C CA . GLN B 1 236 ? -9.734 -20.938 1.102 1 94.75 236 GLN B CA 1
ATOM 3784 C C . GLN B 1 236 ? -9.953 -22.156 0.218 1 94.75 236 GLN B C 1
ATOM 3786 O O . GLN B 1 236 ? -11.094 -22.516 -0.089 1 94.75 236 GLN B O 1
ATOM 3791 N N . ASN B 1 237 ? -8.891 -22.859 -0.165 1 94.56 237 ASN B N 1
ATOM 3792 C CA . ASN B 1 237 ? -8.938 -24.016 -1.058 1 94.56 237 ASN B CA 1
ATOM 3793 C C . ASN B 1 237 ? -9.648 -25.203 -0.406 1 94.56 237 ASN B C 1
ATOM 3795 O O . ASN B 1 237 ? -10.266 -26.016 -1.095 1 94.56 237 ASN B O 1
ATOM 3799 N N . ASN B 1 238 ? -9.625 -25.234 0.862 1 94.31 238 ASN B N 1
ATOM 3800 C CA . ASN B 1 238 ? -10.211 -26.359 1.583 1 94.31 238 ASN B CA 1
ATOM 3801 C C . ASN B 1 238 ? -11.555 -25.984 2.203 1 94.31 238 ASN B C 1
ATOM 3803 O O . ASN B 1 238 ? -12.148 -26.781 2.934 1 94.31 238 ASN B O 1
ATOM 3807 N N . GLY B 1 239 ? -11.93 -24.75 2.049 1 92.06 239 GLY B N 1
ATOM 3808 C CA . GLY B 1 239 ? -13.219 -24.297 2.543 1 92.06 239 GLY B CA 1
ATOM 3809 C C . GLY B 1 239 ? -13.258 -24.125 4.051 1 92.06 239 GLY B C 1
ATOM 3810 O O . GLY B 1 239 ? -14.32 -24.188 4.664 1 92.06 239 GLY B O 1
ATOM 3811 N N . ARG B 1 240 ? -12.117 -23.984 4.629 1 94.5 240 ARG B N 1
ATOM 3812 C CA . ARG B 1 240 ? -12.039 -23.781 6.074 1 94.5 240 ARG B CA 1
ATOM 3813 C C . ARG B 1 240 ? -12.086 -22.297 6.418 1 94.5 240 ARG B C 1
ATOM 3815 O O . ARG B 1 240 ? -11.078 -21.703 6.828 1 94.5 240 ARG B O 1
ATOM 3822 N N . ILE B 1 241 ? -13.266 -21.797 6.473 1 95.5 241 ILE B N 1
ATOM 3823 C CA . ILE B 1 241 ? -13.484 -20.359 6.684 1 95.5 241 ILE B CA 1
ATOM 3824 C C . ILE B 1 241 ? -13.109 -19.984 8.109 1 95.5 241 ILE B C 1
ATOM 3826 O O . ILE B 1 241 ? -12.688 -18.859 8.375 1 95.5 241 ILE B O 1
ATOM 3830 N N . ASP B 1 242 ? -13.234 -20.906 9.047 1 95.81 242 ASP B N 1
ATOM 3831 C CA . ASP B 1 242 ? -12.82 -20.672 10.43 1 95.81 242 ASP B CA 1
ATOM 3832 C C . ASP B 1 242 ? -11.328 -20.344 10.508 1 95.81 242 ASP B C 1
ATOM 3834 O O . ASP B 1 242 ? -10.938 -19.375 11.156 1 95.81 242 ASP B O 1
ATOM 3838 N N . ARG B 1 243 ? -10.531 -21.109 9.711 1 96.81 243 ARG B N 1
ATOM 3839 C CA . ARG B 1 243 ? -9.094 -20.875 9.68 1 96.81 243 ARG B CA 1
ATOM 3840 C C . ARG B 1 243 ? -8.773 -19.578 8.922 1 96.81 243 ARG B C 1
ATOM 3842 O O . ARG B 1 243 ? -7.816 -18.875 9.266 1 96.81 243 ARG B O 1
ATOM 3849 N N . LEU B 1 244 ? -9.586 -19.375 7.957 1 97.38 244 LEU B N 1
ATOM 3850 C CA . LEU B 1 244 ? -9.406 -18.156 7.168 1 97.38 244 LEU B CA 1
ATOM 3851 C C . LEU B 1 244 ? -9.594 -16.922 8.031 1 97.38 244 LEU B C 1
ATOM 3853 O O . LEU B 1 244 ? -8.742 -16.031 8.031 1 97.38 244 LEU B O 1
ATOM 3857 N N . ILE B 1 245 ? -10.641 -16.844 8.758 1 96.75 245 ILE B N 1
ATOM 3858 C CA . ILE B 1 245 ? -10.938 -15.711 9.625 1 96.75 245 ILE B CA 1
ATOM 3859 C C . ILE B 1 245 ? -9.898 -15.633 10.742 1 96.75 245 ILE B C 1
ATOM 3861 O O . ILE B 1 245 ? -9.422 -14.547 11.078 1 96.75 245 ILE B O 1
ATOM 3865 N N . LEU B 1 246 ? -9.555 -16.766 11.312 1 97.81 246 LEU B N 1
ATOM 3866 C CA . LEU B 1 246 ? -8.5 -16.812 12.312 1 97.81 246 LEU B CA 1
ATOM 3867 C C . LEU B 1 246 ? -7.223 -16.156 11.789 1 97.81 246 LEU B C 1
ATOM 3869 O O . LEU B 1 246 ? -6.605 -15.344 12.484 1 97.81 246 LEU B O 1
ATOM 3873 N N . THR B 1 247 ? -6.828 -16.562 10.57 1 98.62 247 THR B N 1
ATOM 3874 C CA . THR B 1 247 ? -5.582 -16.078 9.992 1 98.62 247 THR B CA 1
ATOM 3875 C C . THR B 1 247 ? -5.641 -14.57 9.766 1 98.62 247 THR B C 1
ATOM 3877 O O . THR B 1 247 ? -4.66 -13.859 9.992 1 98.62 247 THR B O 1
ATOM 3880 N N . ILE B 1 248 ? -6.754 -14 9.344 1 98.38 248 ILE B N 1
ATOM 3881 C CA . ILE B 1 248 ? -6.953 -12.562 9.172 1 98.38 248 ILE B CA 1
ATOM 3882 C C . ILE B 1 248 ? -6.77 -11.852 10.516 1 98.38 248 ILE B C 1
ATOM 3884 O O . ILE B 1 248 ? -6.078 -10.836 10.594 1 98.38 248 ILE B O 1
ATOM 3888 N N . ILE B 1 249 ? -7.32 -12.406 11.555 1 97.5 249 ILE B N 1
ATOM 3889 C CA . ILE B 1 249 ? -7.215 -11.836 12.898 1 97.5 249 ILE B CA 1
ATOM 3890 C C . ILE B 1 249 ? -5.758 -11.852 13.352 1 97.5 249 ILE B C 1
ATOM 3892 O O . ILE B 1 249 ? -5.262 -10.875 13.914 1 97.5 249 ILE B O 1
ATOM 3896 N N . LEU B 1 250 ? -5.078 -12.969 13.094 1 98.38 250 LEU B N 1
ATOM 3897 C CA . LEU B 1 250 ? -3.676 -13.086 13.484 1 98.38 250 LEU B CA 1
ATOM 3898 C C . LEU B 1 250 ? -2.822 -12.047 12.758 1 98.38 250 LEU B C 1
ATOM 3900 O O . LEU B 1 250 ? -1.931 -11.445 13.359 1 98.38 250 LEU B O 1
ATOM 3904 N N . LEU B 1 251 ? -3.111 -11.844 11.516 1 98.62 251 LEU B N 1
ATOM 3905 C CA . LEU B 1 251 ? -2.379 -10.852 10.742 1 98.62 251 LEU B CA 1
ATOM 3906 C C . LEU B 1 251 ? -2.596 -9.453 11.312 1 98.62 251 LEU B C 1
ATOM 3908 O O . LEU B 1 251 ? -1.66 -8.648 11.375 1 98.62 251 LEU B O 1
ATOM 3912 N N . ALA B 1 252 ? -3.789 -9.18 11.742 1 97.94 252 ALA B N 1
ATOM 3913 C CA . ALA B 1 252 ? -4.082 -7.902 12.383 1 97.94 252 ALA B CA 1
ATOM 3914 C C . ALA B 1 252 ? -3.328 -7.762 13.703 1 97.94 252 ALA B C 1
ATOM 3916 O O . ALA B 1 252 ? -2.723 -6.723 13.977 1 97.94 252 ALA B O 1
ATOM 3917 N N . ILE B 1 253 ? -3.314 -8.789 14.484 1 97.56 253 ILE B N 1
ATOM 3918 C CA . ILE B 1 253 ? -2.697 -8.789 15.812 1 97.56 253 ILE B CA 1
ATOM 3919 C C . ILE B 1 253 ? -1.189 -8.594 15.68 1 97.56 253 ILE B C 1
ATOM 3921 O O . ILE B 1 253 ? -0.602 -7.746 16.359 1 97.56 253 ILE B O 1
ATOM 3925 N N . PHE B 1 254 ? -0.577 -9.312 14.758 1 97.62 254 PHE B N 1
ATOM 3926 C CA . PHE B 1 254 ? 0.874 -9.242 14.641 1 97.62 254 PHE B CA 1
ATOM 3927 C C . PHE B 1 254 ? 1.297 -7.945 13.961 1 97.62 254 PHE B C 1
ATOM 3929 O O . PHE B 1 254 ? 2.355 -7.391 14.266 1 97.62 254 PHE B O 1
ATOM 3936 N N . GLY B 1 255 ? 0.446 -7.492 13.023 1 96.62 255 GLY B N 1
ATOM 3937 C CA . GLY B 1 255 ? 0.685 -6.156 12.508 1 96.62 255 GLY B CA 1
ATOM 3938 C C . GLY B 1 255 ? 0.672 -5.086 13.578 1 96.62 255 GLY B C 1
ATOM 3939 O O . GLY B 1 255 ? 1.579 -4.254 13.648 1 96.62 255 GLY B O 1
ATOM 3940 N N . LYS B 1 256 ? -0.258 -5.145 14.461 1 95.81 256 LYS B N 1
ATOM 3941 C CA . LYS B 1 256 ? -0.382 -4.18 15.547 1 95.81 256 LYS B CA 1
ATOM 3942 C C . LYS B 1 256 ? 0.739 -4.348 16.562 1 95.81 256 LYS B C 1
ATOM 3944 O O . LYS B 1 256 ? 1.239 -3.367 17.125 1 95.81 256 LYS B O 1
ATOM 3949 N N . LEU B 1 257 ? 1.07 -5.555 16.812 1 97.19 257 LEU B N 1
ATOM 3950 C CA . LEU B 1 257 ? 2.129 -5.844 17.766 1 97.19 257 LEU B CA 1
ATOM 3951 C C . LEU B 1 257 ? 3.459 -5.262 17.297 1 97.19 257 LEU B C 1
ATOM 3953 O O . LEU B 1 257 ? 4.188 -4.652 18.094 1 97.19 257 LEU B O 1
ATOM 3957 N N . THR B 1 258 ? 3.791 -5.449 16.047 1 97.38 258 THR B N 1
ATOM 3958 C CA . THR B 1 258 ? 5.047 -4.922 15.531 1 97.38 258 THR B CA 1
ATOM 3959 C C . THR B 1 258 ? 5.02 -3.395 15.508 1 97.38 258 THR B C 1
ATOM 3961 O O . THR B 1 258 ? 6.043 -2.748 15.75 1 97.38 258 THR B O 1
ATOM 3964 N N . ASP B 1 259 ? 3.891 -2.857 15.234 1 96.31 259 ASP B N 1
ATOM 3965 C CA . ASP B 1 259 ? 3.74 -1.407 15.289 1 96.31 259 ASP B CA 1
ATOM 3966 C C . ASP B 1 259 ? 3.973 -0.885 16.703 1 96.31 259 ASP B C 1
ATOM 3968 O O . ASP B 1 259 ? 4.609 0.155 16.891 1 96.31 259 ASP B O 1
ATOM 3972 N N . ALA B 1 260 ? 3.441 -1.572 17.719 1 96.44 260 ALA B N 1
ATOM 3973 C CA . ALA B 1 260 ? 3.623 -1.195 19.109 1 96.44 260 ALA B CA 1
ATOM 3974 C C . ALA B 1 260 ? 5.094 -1.26 19.516 1 96.44 260 ALA B C 1
ATOM 3976 O O . ALA B 1 260 ? 5.586 -0.386 20.234 1 96.44 260 ALA B O 1
ATOM 3977 N N . LEU B 1 261 ? 5.738 -2.271 19.031 1 97.31 261 LEU B N 1
ATOM 3978 C CA . LEU B 1 261 ? 7.164 -2.398 19.312 1 97.31 261 LEU B CA 1
ATOM 3979 C C . LEU B 1 261 ? 7.945 -1.245 18.688 1 97.31 261 LEU B C 1
ATOM 3981 O O . LEU B 1 261 ? 8.883 -0.729 19.297 1 97.31 261 LEU B O 1
ATOM 3985 N N . LEU B 1 262 ? 7.562 -0.877 17.516 1 97.25 262 LEU B N 1
ATOM 3986 C CA . LEU B 1 262 ? 8.203 0.258 16.859 1 97.25 262 LEU B CA 1
ATOM 3987 C C . LEU B 1 262 ? 7.949 1.547 17.625 1 97.25 262 LEU B C 1
ATOM 3989 O O . LEU B 1 262 ? 8.836 2.398 17.734 1 97.25 262 LEU B O 1
ATOM 3993 N N . SER B 1 263 ? 6.789 1.681 18.219 1 96 263 SER B N 1
ATOM 3994 C CA . SER B 1 263 ? 6.453 2.854 19.016 1 96 263 SER B CA 1
ATOM 3995 C C . SER B 1 263 ? 7.328 2.945 20.266 1 96 263 SER B C 1
ATOM 3997 O O . SER B 1 263 ? 7.727 4.039 20.672 1 96 263 SER B O 1
ATOM 3999 N N . ILE B 1 264 ? 7.598 1.862 20.844 1 96.12 264 ILE B N 1
ATOM 4000 C CA . ILE B 1 264 ? 8.477 1.815 22 1 96.12 264 ILE B CA 1
ATOM 4001 C C . ILE B 1 264 ? 9.883 2.238 21.609 1 96.12 264 ILE B C 1
ATOM 4003 O O . ILE B 1 264 ? 10.523 3.031 22.297 1 96.12 264 ILE B O 1
ATOM 4007 N N . ALA B 1 265 ? 10.297 1.734 20.484 1 95.56 265 ALA B N 1
ATOM 4008 C CA . ALA B 1 265 ? 11.617 2.119 19.984 1 95.56 265 ALA B CA 1
ATOM 4009 C C . ALA B 1 265 ? 11.68 3.617 19.703 1 95.56 265 ALA B C 1
ATOM 4011 O O . ALA B 1 265 ? 12.695 4.262 19.969 1 95.56 265 ALA B O 1
ATOM 4012 N N . GLU B 1 266 ? 10.672 4.121 19.109 1 94.88 266 GLU B N 1
ATOM 4013 C CA . GLU B 1 266 ? 10.602 5.551 18.828 1 94.88 266 GLU B CA 1
ATOM 4014 C C . GLU B 1 266 ? 10.719 6.383 20.094 1 94.88 266 GLU B C 1
ATOM 4016 O O . GLU B 1 266 ? 11.477 7.355 20.141 1 94.88 266 GLU B O 1
ATOM 4021 N N . ARG B 1 267 ? 10.016 6.02 21.172 1 94.38 267 ARG B N 1
ATOM 4022 C CA . ARG B 1 267 ? 10.039 6.742 22.438 1 94.38 267 ARG B CA 1
ATOM 4023 C C . ARG B 1 267 ? 11.43 6.727 23.047 1 94.38 267 ARG B C 1
ATOM 4025 O O . ARG B 1 267 ? 11.898 7.746 23.562 1 94.38 267 ARG B O 1
ATOM 4032 N N . LYS B 1 268 ? 12.078 5.668 22.969 1 93.56 268 LYS B N 1
ATOM 4033 C CA . LYS B 1 268 ? 13.43 5.547 23.5 1 93.56 268 LYS B CA 1
ATOM 4034 C C . LYS B 1 268 ? 14.414 6.391 22.703 1 93.56 268 LYS B C 1
ATOM 4036 O O . LYS B 1 268 ? 15.312 7.012 23.266 1 93.56 268 LYS B O 1
ATOM 4041 N N . ALA B 1 269 ? 14.211 6.387 21.391 1 91.06 269 ALA B N 1
ATOM 4042 C CA . ALA B 1 269 ? 15.086 7.168 20.516 1 91.06 269 ALA B CA 1
ATOM 4043 C C . ALA B 1 269 ? 14.914 8.664 20.766 1 91.06 269 ALA B C 1
ATOM 4045 O O . ALA B 1 269 ? 15.891 9.406 20.828 1 91.06 269 ALA B O 1
ATOM 4046 N N . ILE B 1 270 ? 13.742 9.078 20.953 1 88.06 270 ILE B N 1
ATOM 4047 C CA . ILE B 1 270 ? 13.453 10.484 21.203 1 88.06 270 ILE B CA 1
ATOM 4048 C C . ILE B 1 270 ? 14 10.891 22.562 1 88.06 270 ILE B C 1
ATOM 4050 O O . ILE B 1 270 ? 14.562 11.984 22.719 1 88.06 270 ILE B O 1
ATOM 4054 N N . ALA B 1 271 ? 13.906 10.016 23.531 1 87.56 271 ALA B N 1
ATOM 4055 C CA . ALA B 1 271 ? 14.406 10.297 24.875 1 87.56 271 ALA B CA 1
ATOM 4056 C C . ALA B 1 271 ? 15.922 10.422 24.875 1 87.56 271 ALA B C 1
ATOM 4058 O O . ALA B 1 271 ? 16.484 11.195 25.656 1 87.56 271 ALA B O 1
ATOM 4059 N N . ARG B 1 272 ? 16.516 9.688 24.016 1 83.5 272 ARG B N 1
ATOM 4060 C CA . ARG B 1 272 ? 17.969 9.703 23.969 1 83.5 272 ARG B CA 1
ATOM 4061 C C . ARG B 1 272 ? 18.484 10.953 23.25 1 83.5 272 ARG B C 1
ATOM 4063 O O . ARG B 1 272 ? 19.562 11.469 23.578 1 83.5 272 ARG B O 1
ATOM 4070 N N . TRP B 1 273 ? 17.766 11.391 22.234 1 73.56 273 TRP B N 1
ATOM 4071 C CA . TRP B 1 273 ? 18.234 12.523 21.453 1 73.56 273 TRP B CA 1
ATOM 4072 C C . TRP B 1 273 ? 17.562 13.812 21.891 1 73.56 273 TRP B C 1
ATOM 4074 O O . TRP B 1 273 ? 17.938 14.906 21.453 1 73.56 273 TRP B O 1
ATOM 4084 N N . ALA B 1 274 ? 16.484 13.711 22.703 1 58.38 274 ALA B N 1
ATOM 4085 C CA . ALA B 1 274 ? 15.914 14.914 23.297 1 58.38 274 ALA B CA 1
ATOM 4086 C C . ALA B 1 274 ? 16.781 15.43 24.453 1 58.38 274 ALA B C 1
ATOM 4088 O O . ALA B 1 274 ? 17.469 14.648 25.109 1 58.38 274 ALA B O 1
#

Sequence (548 aa):
MTAPVDQQPATTQADAPRAGLLAALLGLPHWLVGLVVPALVLVAWQLATTSGLVPSYALPTPASVITAAVDLLERGELWTHIGISAQRVLLGFAAGSLLGLVFGALVGLSKLADALLSLSIGALRAVPSLAWVPLLVLWMKMGEDSKVTLIIIGAFFPVFTTVSLALRHVDPQLVEAARSFGYRGLRLLRTVQLPAVVPAIFSGLRLALAQAWLFLVAAELLGASMGLGFLLTDSQNNGRIDRLILTIILLAIFGKLTDALLSIAERKAIARWAMTAPVDQQPATTQADAPRAGLLAALLGLPHWLVGLVVPALVLVAWQLATTSGLVPSYALPTPASVITAAVDLLERGELWTHIGISAQRVLLGFAAGSLLGLVFGALVGLSKLADALLSLSIGALRAVPSLAWVPLLVLWMKMGEDSKVTLIIIGAFFPVFTTVSLALRHVDPQLVEAARSFGYRGLRLLRTVQLPAVVPAIFSGLRLALAQAWLFLVAAELLGASMGLGFLLTDSQNNGRIDRLILTIILLAIFGKLTDALLSIAERKAIARWA

Solvent-accessible surface area (backbone atoms only — not comparable to full-atom values): 27309 Å² total; per-residue (Å²): 137,83,76,80,79,79,75,73,77,79,75,79,66,75,76,53,59,66,55,45,56,51,50,52,50,68,69,43,57,60,72,61,38,19,43,48,48,55,49,49,50,51,50,50,46,43,47,38,38,70,70,59,79,36,51,62,87,80,39,53,41,70,65,48,23,54,50,39,51,52,51,36,50,75,70,51,50,44,61,52,18,51,49,51,40,48,51,42,33,52,50,8,27,52,53,9,34,50,49,9,47,52,53,7,48,45,36,21,74,29,70,64,45,30,30,34,39,48,50,49,52,49,54,58,65,33,26,40,72,61,59,47,48,49,58,38,33,72,76,53,36,74,49,67,61,29,39,28,49,50,9,18,59,43,3,18,51,40,18,19,53,36,33,18,55,44,52,58,62,52,57,61,64,60,53,51,52,42,39,74,75,65,39,50,70,68,55,28,38,69,67,48,54,47,61,74,33,44,71,39,43,51,54,10,47,53,50,8,48,54,31,7,50,31,32,41,30,48,37,19,60,73,51,43,93,60,16,50,31,18,46,31,48,54,18,51,77,68,66,34,54,27,47,29,53,41,40,42,51,49,45,17,50,53,46,45,48,53,50,52,52,50,50,53,51,48,53,53,51,48,60,70,73,96,136,82,75,80,80,79,75,73,76,78,74,81,68,76,76,53,61,65,55,44,55,52,48,51,51,70,68,42,58,60,71,61,38,19,44,47,47,54,48,49,50,51,49,47,47,43,48,38,36,71,70,58,81,35,53,62,88,79,38,54,42,70,64,47,24,54,50,39,50,51,54,33,49,75,70,52,49,44,61,52,18,50,49,50,40,50,49,42,34,52,52,8,26,52,53,10,34,49,51,8,46,54,53,7,47,45,37,23,72,28,70,64,44,30,30,34,40,48,50,49,52,48,53,57,64,32,28,40,74,62,59,47,48,49,58,36,34,72,75,54,36,75,50,68,62,30,39,30,50,50,8,18,59,44,3,17,52,41,17,20,53,36,34,18,54,43,51,58,63,52,56,62,66,61,53,49,53,42,38,74,76,65,40,50,71,70,56,31,37,68,68,47,55,47,61,72,34,45,72,38,45,50,53,10,47,52,49,9,47,54,31,6,50,30,32,42,32,49,37,18,62,74,52,43,92,59,15,50,31,17,45,30,49,53,18,50,77,68,66,34,54,27,47,29,54,40,41,42,51,50,44,18,51,52,47,46,49,53,51,51,53,50,50,52,51,47,54,52,50,46,61,70,75,96

Organism: NCBI:txid162496

pLDDT: mean 89.65, std 14.07, range [32.41, 98.88]